Protein 6GOC (pdb70)

Foldseek 3Di:
DQDPVVQRKDQLVVLVVVLCVLVVAAEAEPDDSPPPIFGPLVVQADSVDSQSSQCSSAVVVQKHWDDDPDRYIYIGHNAPQFFDVVVLQVLVVVCVQDPFPVSLLVQLVLLLVLLLVVLCLVVQQVQFDDDDKQKADWADFPQWIKIKIWGGTHFQATKIKIKIAGPDDAAAAEEEFEEDPPPLGCLDLLNLLLNLNRNRYTYMYIDQCCPDLNCQFANNVLNQALLSQSVVLCSVVVVVVVVVDDRHDLLHYEYEYAALSLLSQLVNVSHDVSHQEYEREQHDGSRGQHRGSSRVVDSQPGPNGGHSLSSSLSSPPGAYEYEHEQADRRVCCVVGSLVSSLVSNVSVVRSVSYYYHYHHVDHRDCDDVVSVSVSVRCCVRVVDDPVGDSVRRDSDRSQVDSQHPVNVNSDPRHRRHNLVSCVSPDVVSVVVVVVD

Solvent-accessible surface area: 19398 Å² total

Structure (mmCIF, N/CA/C/O backbone):
data_6GOC
#
_entry.id   6GOC
#
_cell.length_a   68.508
_cell.length_b   229.469
_cell.length_c   80.709
_cell.angle_alpha   90.000
_cell.angle_beta   90.000
_cell.angle_gamma   90.000
#
_symmetry.space_group_name_H-M   'C 2 2 21'
#
loop_
_entity.id
_entity.type
_entity.pdbx_description
1 polymer 'DUF3826 domain-containing protein'
2 non-polymer 'ZINC ION'
3 water water
#
loop_
_atom_site.group_PDB
_atom_site.id
_atom_site.type_symbol
_atom_site.label_atom_id
_atom_site.label_alt_id
_atom_site.label_comp_id
_atom_site.label_asym_id
_atom_site.label_entity_id
_atom_site.label_seq_id
_atom_site.pdbx_PDB_ins_code
_atom_site.Cartn_x
_atom_site.Cartn_y
_atom_site.Cartn_z
_atom_site.occupancy
_atom_site.B_iso_or_equiv
_atom_site.auth_seq_id
_atom_site.auth_comp_id
_atom_site.auth_asym_id
_atom_site.auth_atom_id
_atom_site.pdbx_PDB_model_num
ATOM 1 N N . THR A 1 25 ? -5.975 -15.515 55.593 1.000 56.014 20 THR A N 1
ATOM 2 C CA . THR A 1 25 ? -5.841 -16.692 54.644 1.000 58.812 20 THR A CA 1
ATOM 3 C C . THR A 1 25 ? -4.900 -16.339 53.491 1.000 54.998 20 THR A C 1
ATOM 4 O O . THR A 1 25 ? -5.280 -15.636 52.546 1.000 52.068 20 THR A O 1
ATOM 8 N N . GLN A 1 26 ? -3.690 -16.857 53.560 1.000 58.758 21 GLN A N 1
ATOM 9 C CA . GLN A 1 26 ? -2.672 -16.705 52.504 1.000 47.198 21 GLN A CA 1
ATOM 10 C C . GLN A 1 26 ? -2.794 -17.879 51.558 1.000 39.660 21 GLN A C 1
ATOM 11 O O . GLN A 1 26 ? -2.092 -18.877 51.835 1.000 42.348 21 GLN A O 1
ATOM 17 N N . THR A 1 27 ? -3.553 -17.786 50.452 1.000 35.486 22 THR A N 1
ATOM 18 C CA . THR A 1 27 ? -3.502 -18.903 49.475 1.000 34.829 22 THR A CA 1
ATOM 19 C C . THR A 1 27 ? -3.228 -18.390 48.073 1.000 37.054 22 THR A C 1
ATOM 20 O O . THR A 1 27 ? -3.653 -17.267 47.741 1.000 30.647 22 THR A O 1
ATOM 24 N N . TYR A 1 28 ? -2.594 -19.258 47.280 1.000 35.871 23 TYR A N 1
ATOM 25 C CA . TYR A 1 28 ? -2.500 -19.155 45.812 1.000 32.972 23 TYR A CA 1
ATOM 26 C C . TYR A 1 28 ? -3.839 -18.689 45.218 1.000 35.854 23 TYR A C 1
ATOM 27 O O . TYR A 1 28 ? -3.812 -17.831 44.292 1.000 33.199 23 TYR A O 1
ATOM 36 N N . GLU A 1 29 ? -4.960 -19.229 45.698 1.000 36.775 24 GLU A N 1
ATOM 37 C CA . GLU A 1 29 ? -6.303 -19.034 45.080 1.000 38.902 24 GLU A CA 1
ATOM 38 C C . GLU A 1 29 ? -6.8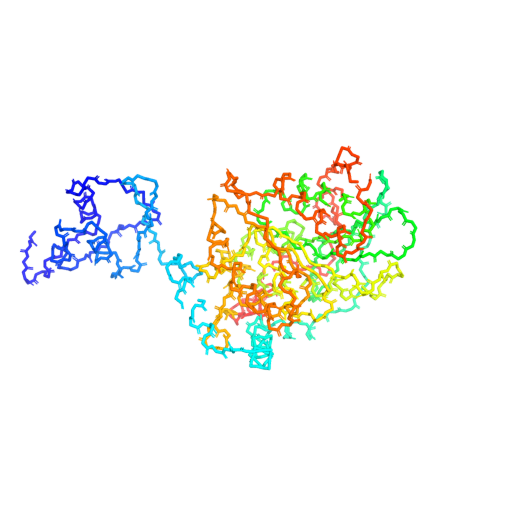59 -17.645 45.469 1.000 40.421 24 GLU A C 1
ATOM 39 O O . GLU A 1 29 ? -7.740 -17.151 44.760 1.000 38.381 24 GLU A O 1
ATOM 45 N N . THR A 1 30 ? -6.376 -17.028 46.549 1.000 37.912 25 THR A N 1
ATOM 46 C CA . THR A 1 30 ? -6.739 -15.634 46.929 1.000 39.351 25 THR A CA 1
ATOM 47 C C . THR A 1 30 ? -5.564 -14.695 46.658 1.000 33.451 25 THR A C 1
ATOM 48 O O . THR A 1 30 ? -5.581 -13.599 47.194 1.000 34.874 25 THR A O 1
ATOM 52 N N . GLU A 1 31 ? -4.603 -15.123 45.833 1.000 32.745 26 GLU A N 1
ATOM 53 C CA . GLU A 1 31 ? -3.485 -14.307 45.291 1.000 35.338 26 GLU A CA 1
ATOM 54 C C . GLU A 1 31 ? -2.538 -13.842 46.392 1.000 29.493 26 GLU A C 1
ATOM 55 O O . GLU A 1 31 ? -1.842 -12.841 46.172 1.000 30.153 26 GLU A O 1
ATOM 61 N N . PHE A 1 32 ? -2.459 -14.563 47.498 1.000 26.577 27 PHE A N 1
ATOM 62 C CA . PHE A 1 32 ? -1.530 -14.264 48.632 1.000 28.390 27 PHE A CA 1
ATOM 63 C C . PHE A 1 32 ? -1.629 -12.774 49.033 1.000 26.849 27 PHE A C 1
ATOM 64 O O . PHE A 1 32 ? -0.608 -12.115 49.268 1.000 28.876 27 PHE A O 1
ATOM 72 N N . ALA A 1 33 ? -2.851 -12.274 49.055 1.000 24.981 28 ALA A N 1
ATOM 73 C CA . ALA A 1 33 ? -3.220 -10.842 49.081 1.000 30.578 28 ALA A CA 1
ATOM 74 C C . ALA A 1 33 ? -3.202 -10.411 50.536 1.000 28.000 28 ALA A C 1
ATOM 75 O O . ALA A 1 33 ? -3.717 -11.168 51.354 1.000 28.707 28 ALA A O 1
ATOM 77 N N . ARG A 1 34 ? -2.559 -9.287 50.815 1.000 26.315 29 ARG A N 1
ATOM 78 C CA . ARG A 1 34 ? -2.540 -8.647 52.157 1.000 26.861 29 ARG A CA 1
ATOM 79 C C . ARG A 1 34 ? -2.905 -7.169 51.995 1.000 28.925 29 ARG A C 1
ATOM 80 O O . ARG A 1 34 ? -2.464 -6.493 51.039 1.000 24.149 29 ARG A O 1
ATOM 88 N N . PRO A 1 35 ? -3.658 -6.577 52.948 1.000 27.933 30 PRO A N 1
ATOM 89 C CA . PRO A 1 35 ? -3.825 -5.132 52.946 1.000 28.411 30 PRO A CA 1
ATOM 90 C C . PRO A 1 35 ? -2.462 -4.448 52.988 1.000 26.294 30 PRO A C 1
ATOM 91 O O . PRO A 1 35 ? -1.585 -4.839 53.754 1.000 25.856 30 PRO A O 1
ATOM 95 N N . LEU A 1 36 ? -2.312 -3.375 52.220 1.000 24.052 31 LEU A N 1
ATOM 96 C CA . LEU A 1 36 ? -0.998 -2.705 52.139 1.000 23.140 31 LEU A CA 1
ATOM 97 C C . LEU A 1 36 ? -0.591 -2.178 53.515 1.000 21.815 31 LEU A C 1
ATOM 98 O O . LEU A 1 36 ? 0.622 -2.089 53.799 1.000 20.688 31 LEU A O 1
ATOM 103 N N . ASN A 1 37 ? -1.537 -1.715 54.311 1.000 21.366 32 ASN A N 1
ATOM 104 C CA . ASN A 1 37 ? -1.215 -1.094 55.649 1.000 24.645 32 ASN A CA 1
ATOM 105 C C . ASN A 1 37 ? -0.591 -2.151 56.593 1.000 25.332 32 ASN A C 1
ATOM 106 O O . ASN A 1 37 ? 0.461 -1.856 57.254 1.000 24.367 32 ASN A O 1
ATOM 111 N N . GLU A 1 38 ? -1.018 -3.406 56.503 1.000 27.893 33 GLU A N 1
ATOM 112 C CA . GLU A 1 38 ? -0.386 -4.529 57.252 1.000 28.591 33 GLU A CA 1
ATOM 113 C C . GLU A 1 38 ? 1.027 -4.797 56.747 1.000 26.598 33 GLU A C 1
ATOM 114 O O . GLU A 1 38 ? 1.961 -4.958 57.583 1.000 24.455 33 GLU A O 1
ATOM 120 N N . VAL A 1 39 ? 1.200 -4.771 55.438 1.000 24.147 34 VAL A N 1
ATOM 121 C CA . VAL A 1 39 ? 2.517 -5.049 54.776 1.000 23.798 34 VAL A CA 1
ATOM 122 C C . VAL A 1 39 ? 3.531 -4.015 55.272 1.000 21.893 34 VAL A C 1
ATOM 123 O O . VAL A 1 39 ? 4.707 -4.354 55.558 1.000 23.239 34 VAL A O 1
ATOM 127 N N . LEU A 1 40 ? 3.188 -2.735 55.165 1.000 24.239 35 LEU A N 1
ATOM 128 C CA . LEU A 1 40 ? 4.127 -1.648 55.557 1.000 26.338 35 LEU A CA 1
ATOM 129 C C . LEU A 1 40 ? 4.426 -1.681 57.060 1.000 24.576 35 LEU A C 1
ATOM 130 O O . LEU A 1 40 ? 5.562 -1.459 57.434 1.000 22.805 35 LEU A O 1
ATOM 135 N N . THR A 1 41 ? 3.431 -1.885 57.913 1.000 26.559 36 THR A N 1
ATOM 136 C CA . THR A 1 41 ? 3.686 -2.009 59.368 1.000 30.018 36 THR A CA 1
ATOM 137 C C . THR A 1 41 ? 4.689 -3.141 59.583 1.000 30.085 36 THR A C 1
ATOM 138 O O . THR A 1 41 ? 5.673 -3.010 60.358 1.000 28.424 36 THR A O 1
ATOM 142 N N . ASP A 1 42 ? 4.453 -4.235 58.858 1.000 28.692 37 ASP A N 1
ATOM 143 C CA . ASP A 1 42 ? 5.293 -5.443 58.944 1.000 29.165 37 ASP A CA 1
ATOM 144 C C . ASP A 1 42 ? 6.711 -5.093 58.461 1.000 29.157 37 ASP A C 1
ATOM 145 O O . ASP A 1 42 ? 7.702 -5.465 59.150 1.000 26.393 37 ASP A O 1
ATOM 150 N N . ILE A 1 43 ? 6.854 -4.410 57.324 1.000 25.749 38 ILE A N 1
ATOM 151 C CA . ILE A 1 43 ? 8.210 -3.964 56.885 1.000 27.564 38 ILE A CA 1
ATOM 152 C C . ILE A 1 43 ? 8.852 -3.102 57.984 1.000 26.164 38 ILE A C 1
ATOM 153 O O . ILE A 1 43 ? 10.040 -3.320 58.272 1.000 28.109 38 ILE A O 1
ATOM 158 N N . GLN A 1 44 ? 8.126 -2.132 58.550 1.000 25.016 39 GLN A N 1
ATOM 159 C CA . GLN A 1 44 ? 8.703 -1.204 59.557 1.000 29.574 39 GLN A CA 1
ATOM 160 C C . GLN A 1 44 ? 9.324 -2.034 60.692 1.000 32.024 39 GLN A C 1
ATOM 161 O O . GLN A 1 44 ? 10.506 -1.773 61.047 1.000 30.454 39 GLN A O 1
ATOM 167 N N . ASN A 1 45 ? 8.578 -3.008 61.212 1.000 32.513 40 ASN A N 1
ATOM 168 C CA . ASN A 1 45 ? 8.968 -3.812 62.412 1.000 30.222 40 ASN A CA 1
ATOM 169 C C . ASN A 1 45 ? 10.120 -4.708 62.018 1.000 30.667 40 ASN A C 1
ATOM 170 O O . ASN A 1 45 ? 11.111 -4.735 62.720 1.000 38.314 40 ASN A O 1
ATOM 175 N N . ARG A 1 46 ? 10.063 -5.302 60.838 1.000 30.976 41 ARG A N 1
ATOM 176 C CA . ARG A 1 46 ? 11.048 -6.324 60.437 1.000 29.669 41 ARG A CA 1
ATOM 177 C C . ARG A 1 46 ? 12.402 -5.671 60.179 1.000 27.875 41 ARG A C 1
ATOM 178 O O . ARG A 1 46 ? 13.422 -6.269 60.621 1.000 27.188 41 ARG A O 1
ATOM 186 N N . PHE A 1 47 ? 12.453 -4.557 59.463 1.000 26.891 42 PHE A N 1
ATOM 187 C CA . PHE A 1 47 ? 13.763 -3.945 59.095 1.000 34.239 42 PHE A CA 1
ATOM 188 C C . PHE A 1 47 ? 14.185 -2.878 60.113 1.000 33.373 42 PHE A C 1
ATOM 189 O O . PHE A 1 47 ? 15.234 -2.301 59.889 1.000 33.418 42 PHE A O 1
ATOM 197 N N . GLY A 1 48 ? 13.368 -2.589 61.128 1.000 35.329 43 GLY A N 1
ATOM 198 C CA . GLY A 1 48 ? 13.683 -1.589 62.170 1.000 38.423 43 GLY A CA 1
ATOM 199 C C . GLY A 1 48 ? 13.807 -0.172 61.615 1.000 37.786 43 GLY A C 1
ATOM 200 O O . GLY A 1 48 ? 14.759 0.514 61.938 1.000 34.125 43 GLY A O 1
ATOM 201 N N . ILE A 1 49 ? 12.837 0.300 60.847 1.000 33.788 44 ILE A N 1
ATOM 202 C CA . ILE A 1 49 ? 12.835 1.705 60.378 1.000 31.690 44 ILE A CA 1
ATOM 203 C C . ILE A 1 49 ? 11.626 2.403 60.973 1.000 33.442 44 ILE A C 1
ATOM 204 O O . ILE A 1 49 ? 10.767 1.719 61.574 1.000 32.298 44 ILE A O 1
ATOM 209 N N . ARG A 1 50 ? 11.510 3.697 60.709 1.000 34.005 45 ARG A N 1
ATOM 210 C CA . ARG A 1 50 ? 10.287 4.466 61.023 1.000 38.118 45 ARG A CA 1
ATOM 211 C C . ARG A 1 50 ? 9.693 4.956 59.712 1.000 35.356 45 ARG A C 1
ATOM 212 O O . ARG A 1 50 ? 10.406 5.206 58.749 1.000 30.195 45 ARG A O 1
ATOM 220 N N . LEU A 1 51 ? 8.395 5.027 59.678 1.000 30.928 46 LEU A N 1
ATOM 221 C CA . LEU A 1 51 ? 7.677 5.480 58.496 1.000 35.531 46 LEU A CA 1
ATOM 222 C C . LEU A 1 51 ? 6.903 6.740 58.873 1.000 40.983 46 LEU A C 1
ATOM 223 O O . LEU A 1 51 ? 6.091 6.676 59.813 1.000 40.044 46 LEU A O 1
ATOM 228 N N . LYS A 1 52 ? 7.110 7.815 58.130 1.000 41.200 47 LYS A N 1
ATOM 229 C CA . LYS A 1 52 ? 6.139 8.921 58.085 1.000 42.848 47 LYS A CA 1
ATOM 230 C C . LYS A 1 52 ? 5.261 8.662 56.869 1.000 39.287 47 LYS A C 1
ATOM 231 O O . LYS A 1 52 ? 5.812 8.513 55.774 1.000 39.151 47 LYS A O 1
ATOM 237 N N . TYR A 1 53 ? 3.953 8.690 57.055 1.000 33.154 48 TYR A N 1
ATOM 238 C CA . TYR A 1 53 ? 2.940 8.498 55.996 1.000 39.685 48 TYR A CA 1
ATOM 239 C C . TYR A 1 53 ? 2.450 9.867 55.467 1.000 47.794 48 TYR A C 1
ATOM 240 O O . TYR A 1 53 ? 2.016 10.671 56.260 1.000 42.492 48 TYR A O 1
ATOM 249 N N . ASP A 1 54 ? 2.566 10.146 54.159 1.000 48.169 49 ASP A N 1
ATOM 250 C CA . ASP A 1 54 ? 1.932 11.302 53.466 1.000 49.340 49 ASP A CA 1
ATOM 251 C C . ASP A 1 54 ? 1.068 10.691 52.352 1.000 55.354 49 ASP A C 1
ATOM 252 O O . ASP A 1 54 ? 1.090 11.215 51.243 1.000 63.589 49 ASP A O 1
ATOM 254 N N . ILE A 1 55 ? 0.422 9.552 52.654 1.000 47.457 50 ILE A N 1
ATOM 255 C CA . ILE A 1 55 ? -0.512 8.763 51.803 1.000 42.696 50 ILE A CA 1
ATOM 256 C C . ILE A 1 55 ? -1.477 8.088 52.763 1.000 46.080 50 ILE A C 1
ATOM 257 O O . ILE A 1 55 ? -1.077 7.842 53.905 1.000 42.090 50 ILE A O 1
ATOM 262 N N . ASP A 1 56 ? -2.661 7.742 52.279 1.000 48.134 51 ASP A N 1
ATOM 263 C CA . ASP A 1 56 ? -3.677 7.002 53.060 1.000 56.412 51 ASP A CA 1
ATOM 264 C C . ASP A 1 56 ? -3.928 5.752 52.228 1.000 48.296 51 ASP A C 1
ATOM 265 O O . ASP A 1 56 ? -4.320 5.880 51.089 1.000 46.011 51 ASP A O 1
ATOM 270 N N . THR A 1 57 ? -3.596 4.626 52.850 1.000 40.928 52 THR A N 1
ATOM 271 C CA . THR A 1 57 ? -3.558 3.260 52.320 1.000 40.913 52 THR A CA 1
ATOM 272 C C . THR A 1 57 ? -4.857 2.535 52.609 1.000 39.270 52 THR A C 1
ATOM 273 O O . THR A 1 57 ? -4.878 1.363 52.311 1.000 47.393 52 THR A O 1
ATOM 277 N N . VAL A 1 58 ? -5.881 3.196 53.158 1.000 39.881 53 VAL A N 1
ATOM 278 C CA . VAL A 1 58 ? -7.175 2.540 53.520 1.000 47.465 53 VAL A CA 1
ATOM 279 C C . VAL A 1 58 ? -7.733 1.807 52.296 1.000 42.944 53 VAL A C 1
ATOM 280 O O . VAL A 1 58 ? -7.794 2.399 51.225 1.000 45.221 53 VAL A O 1
ATOM 284 N N . GLY A 1 59 ? -8.109 0.543 52.469 1.000 42.575 54 GLY A N 1
ATOM 285 C CA . GLY A 1 59 ? -8.764 -0.242 51.412 1.000 43.632 54 GLY A CA 1
ATOM 286 C C . GLY A 1 59 ? -7.788 -0.777 50.383 1.000 38.638 54 GLY A C 1
ATOM 287 O O . GLY A 1 59 ? -8.255 -1.510 49.552 1.000 49.171 54 GLY A O 1
ATOM 288 N N . LYS A 1 60 ? -6.491 -0.442 50.415 1.000 32.975 55 LYS A N 1
ATOM 289 C CA . LYS A 1 60 ? -5.537 -0.905 49.375 1.000 32.892 55 LYS A CA 1
ATOM 290 C C . LYS A 1 60 ? -5.119 -2.358 49.683 1.000 32.738 55 LYS A C 1
ATOM 291 O O . LYS A 1 60 ? -4.746 -2.660 50.828 1.000 31.473 55 LYS A O 1
ATOM 297 N N . ILE A 1 61 ? -5.267 -3.242 48.703 1.000 32.909 56 ILE A N 1
ATOM 298 C CA . ILE A 1 61 ? -4.945 -4.690 48.829 1.000 33.215 56 ILE A CA 1
ATOM 299 C C . ILE A 1 61 ? -3.834 -5.030 47.833 1.000 29.446 56 ILE A C 1
ATOM 300 O O . ILE A 1 61 ? -4.011 -4.755 46.647 1.000 29.740 56 ILE A O 1
ATOM 305 N N . LEU A 1 62 ? -2.723 -5.566 48.322 1.000 24.201 57 LEU A N 1
ATOM 306 C CA . LEU A 1 62 ? -1.550 -5.938 47.490 1.000 22.746 57 LEU A CA 1
ATOM 307 C C . LEU A 1 62 ? -1.486 -7.459 47.284 1.000 23.265 57 LEU A C 1
ATOM 308 O O . LEU A 1 62 ? -1.278 -8.259 48.212 1.000 22.837 57 LEU A O 1
ATOM 313 N N . PRO A 1 63 ? -1.759 -7.930 46.066 1.000 25.389 58 PRO A N 1
ATOM 314 C CA . PRO A 1 63 ? -1.518 -9.335 45.726 1.000 25.816 58 PRO A CA 1
ATOM 315 C C . PRO A 1 63 ? -0.035 -9.716 45.898 1.000 27.483 58 PRO A C 1
ATOM 316 O O . PRO A 1 63 ? 0.803 -8.886 45.697 1.000 24.959 58 PRO A O 1
ATOM 320 N N . TYR A 1 64 ? 0.234 -10.944 46.369 1.000 27.524 59 TYR A N 1
ATOM 321 C CA . TYR A 1 64 ? 1.575 -11.580 46.449 1.000 26.714 59 TYR A CA 1
ATOM 322 C C . TYR A 1 64 ? 2.481 -10.706 47.320 1.000 22.614 59 TYR A C 1
ATOM 323 O O . TYR A 1 64 ? 3.682 -10.647 47.071 1.000 22.433 59 TYR A O 1
ATOM 332 N N . ALA A 1 65 ? 1.902 -10.029 48.303 1.000 20.573 60 ALA A N 1
ATOM 333 C CA . ALA A 1 65 ? 2.631 -9.030 49.125 1.000 24.686 60 ALA A CA 1
ATOM 334 C C . ALA A 1 65 ? 3.944 -9.587 49.669 1.000 22.055 60 ALA A C 1
ATOM 335 O O . ALA A 1 65 ? 5.006 -8.909 49.525 1.000 26.479 60 ALA A O 1
ATOM 337 N N . ASP A 1 66 ? 3.905 -10.758 50.301 1.000 24.127 61 ASP A N 1
ATOM 338 C CA . ASP A 1 66 ? 5.098 -11.328 51.007 1.000 23.474 61 ASP A CA 1
ATOM 339 C C . ASP A 1 66 ? 6.141 -11.734 49.989 1.000 20.992 61 ASP A C 1
ATOM 340 O O . ASP A 1 66 ? 7.305 -11.746 50.364 1.000 23.244 61 ASP A O 1
ATOM 345 N N . PHE A 1 67 ? 5.781 -12.001 48.733 1.000 21.970 62 PHE A N 1
ATOM 346 C CA . PHE A 1 67 ? 6.793 -12.386 47.708 1.000 23.061 62 PHE A CA 1
ATOM 347 C C . PHE A 1 67 ? 7.553 -11.182 47.132 1.000 25.781 62 PHE A C 1
ATOM 348 O O . PHE A 1 67 ? 8.539 -11.389 46.391 1.000 26.083 62 PHE A O 1
ATOM 356 N N . ARG A 1 68 ? 7.134 -9.960 47.482 1.000 25.681 63 ARG A N 1
ATOM 357 C CA . ARG A 1 68 ? 7.746 -8.699 46.985 1.000 25.540 63 ARG A CA 1
ATOM 358 C C . ARG A 1 68 ? 8.815 -8.256 47.973 1.000 26.901 63 ARG A C 1
ATOM 359 O O . ARG A 1 68 ? 9.636 -7.419 47.601 1.000 29.221 63 ARG A O 1
ATOM 367 N N . ILE A 1 69 ? 8.857 -8.900 49.146 1.000 24.866 64 ILE A N 1
ATOM 368 C CA . ILE A 1 69 ? 9.807 -8.523 50.220 1.000 24.382 64 ILE A CA 1
ATOM 369 C C . ILE A 1 69 ? 11.172 -9.046 49.813 1.000 21.926 64 ILE A C 1
ATOM 370 O O . ILE A 1 69 ? 11.234 -10.190 49.317 1.000 26.551 64 ILE A O 1
ATOM 375 N N . ARG A 1 70 ? 12.220 -8.349 50.192 1.000 23.469 65 ARG A N 1
ATOM 376 C CA . ARG A 1 70 ? 13.620 -8.788 49.971 1.000 23.702 65 ARG A CA 1
ATOM 377 C C . ARG A 1 70 ? 14.345 -8.681 51.301 1.000 26.068 65 ARG A C 1
ATOM 378 O O . ARG A 1 70 ? 14.551 -7.570 51.772 1.000 29.104 65 ARG A O 1
ATOM 386 N N . PRO A 1 71 ? 14.689 -9.808 51.963 1.000 26.037 66 PRO A N 1
ATOM 387 C CA . PRO A 1 71 ? 15.221 -9.784 53.324 1.000 29.580 66 PRO A CA 1
ATOM 388 C C . PRO A 1 71 ? 16.470 -8.919 53.481 1.000 30.590 66 PRO A C 1
ATOM 389 O O . PRO A 1 71 ? 16.747 -8.455 54.557 1.000 31.631 66 PRO A O 1
ATOM 393 N N . TYR A 1 72 ? 17.205 -8.753 52.395 1.000 31.944 67 TYR A N 1
ATOM 394 C CA . TYR A 1 72 ? 18.509 -8.050 52.374 1.000 34.125 67 TYR A CA 1
ATOM 395 C C . TYR A 1 72 ? 18.295 -6.560 52.071 1.000 33.646 67 TYR A C 1
ATOM 396 O O . TYR A 1 72 ? 19.262 -5.838 52.094 1.000 35.177 67 TYR A O 1
ATOM 405 N N . SER A 1 73 ? 17.086 -6.101 51.751 1.000 31.564 68 SER A N 1
ATOM 406 C CA . SER A 1 73 ? 16.897 -4.679 51.394 1.000 29.292 68 SER A CA 1
ATOM 407 C C . SER A 1 73 ? 15.516 -4.140 51.762 1.000 28.959 68 SER A C 1
ATOM 408 O O . SER A 1 73 ? 14.521 -4.368 51.066 1.000 27.326 68 SER A O 1
ATOM 411 N N . VAL A 1 74 ? 15.499 -3.303 52.781 1.000 29.776 69 VAL A N 1
ATOM 412 C CA . VAL A 1 74 ? 14.292 -2.524 53.140 1.000 26.805 69 VAL A CA 1
ATOM 413 C C . VAL A 1 74 ? 13.853 -1.670 51.958 1.000 23.324 69 VAL A C 1
ATOM 414 O O . VAL A 1 74 ? 12.637 -1.539 51.738 1.000 22.466 69 VAL A O 1
ATOM 418 N N . GLU A 1 75 ? 14.779 -1.138 51.176 1.000 25.409 70 GLU A N 1
ATOM 419 C CA . GLU A 1 75 ? 14.419 -0.175 50.098 1.000 29.649 70 GLU A CA 1
ATOM 420 C C . GLU A 1 75 ? 13.776 -0.928 48.921 1.000 26.533 70 GLU A C 1
ATOM 421 O O . GLU A 1 75 ? 12.720 -0.477 48.418 1.000 29.485 70 GLU A O 1
ATOM 427 N N . GLU A 1 76 ? 14.354 -2.031 48.477 1.000 27.817 71 GLU A N 1
ATOM 428 C CA . GLU A 1 76 ? 13.689 -2.866 47.436 1.000 30.157 71 GLU A CA 1
ATOM 429 C C . GLU A 1 76 ? 12.297 -3.283 47.932 1.000 28.709 71 GLU A C 1
ATOM 430 O O . GLU A 1 76 ? 11.296 -3.198 47.178 1.000 28.092 71 GLU A O 1
ATOM 436 N N . SER A 1 77 ? 12.196 -3.676 49.194 1.000 30.477 72 SER A N 1
ATOM 437 C CA . SER A 1 77 ? 10.922 -4.149 49.774 1.000 27.063 72 SER A CA 1
ATOM 438 C C . SER A 1 77 ? 9.926 -3.033 49.664 1.000 25.576 72 SER A C 1
ATOM 439 O O . SER A 1 77 ? 8.764 -3.280 49.226 1.000 28.434 72 SER A O 1
ATOM 442 N N . LEU A 1 78 ? 10.292 -1.851 50.153 1.000 27.472 73 LEU A N 1
ATOM 443 C CA . LEU A 1 78 ? 9.337 -0.705 50.121 1.000 27.171 73 LEU A CA 1
ATOM 444 C C . LEU A 1 78 ? 8.977 -0.412 48.663 1.000 25.305 73 LEU A C 1
ATOM 445 O O . LEU A 1 78 ? 7.752 -0.261 48.364 1.000 24.444 73 LEU A O 1
ATOM 450 N N . THR A 1 79 ? 9.970 -0.358 47.771 1.000 23.985 74 THR A N 1
ATOM 451 C CA . THR A 1 79 ? 9.668 0.011 46.344 1.000 29.035 74 THR A CA 1
ATOM 452 C C . THR A 1 79 ? 8.782 -1.082 45.738 1.000 25.288 74 THR A C 1
ATOM 453 O O . THR A 1 79 ? 7.832 -0.777 44.985 1.000 25.393 74 THR A O 1
ATOM 457 N N . ASN A 1 80 ? 9.018 -2.331 46.119 1.000 24.885 75 ASN A N 1
ATOM 458 C CA . ASN A 1 80 ? 8.255 -3.426 45.488 1.000 23.976 75 ASN A CA 1
ATOM 459 C C . ASN A 1 80 ? 6.829 -3.394 46.018 1.000 24.621 75 ASN A C 1
ATOM 460 O O . ASN A 1 80 ? 5.925 -3.810 45.264 1.000 23.293 75 ASN A O 1
ATOM 465 N N . VAL A 1 81 ? 6.585 -2.913 47.230 1.000 22.335 76 VAL A N 1
ATOM 466 C CA . VAL A 1 81 ? 5.176 -2.943 47.720 1.000 23.727 76 VAL A CA 1
ATOM 467 C C . VAL A 1 81 ? 4.449 -1.646 47.371 1.000 24.569 76 VAL A C 1
ATOM 468 O O . VAL A 1 81 ? 3.196 -1.637 47.315 1.000 27.710 76 VAL A O 1
ATOM 472 N N . LEU A 1 82 ? 5.187 -0.589 47.110 1.000 26.720 77 LEU A N 1
ATOM 473 C CA . LEU A 1 82 ? 4.569 0.746 46.927 1.000 27.795 77 LEU A CA 1
ATOM 474 C C . LEU A 1 82 ? 4.348 1.052 45.444 1.000 27.711 77 LEU A C 1
ATOM 475 O O . LEU A 1 82 ? 3.280 1.594 45.120 1.000 25.570 77 LEU A O 1
ATOM 480 N N . SER A 1 83 ? 5.265 0.678 44.550 1.000 31.188 78 SER A N 1
ATOM 481 C CA . SER A 1 83 ? 5.166 1.119 43.122 1.000 30.263 78 SER A CA 1
ATOM 482 C C . SER A 1 83 ? 3.896 0.546 42.463 1.000 29.138 78 SER A C 1
ATOM 483 O O . SER A 1 83 ? 3.237 1.177 41.626 1.000 24.922 78 SER A O 1
ATOM 486 N N . PRO A 1 84 ? 3.357 -0.625 42.863 1.000 27.883 79 PRO A N 1
ATOM 487 C CA . PRO A 1 84 ? 2.051 -1.026 42.329 1.000 27.641 79 PRO A CA 1
ATOM 488 C C . PRO A 1 84 ? 0.851 -0.119 42.628 1.000 25.808 79 PRO A C 1
ATOM 489 O O . PRO A 1 84 ? -0.204 -0.306 41.998 1.000 29.758 79 PRO A O 1
ATOM 493 N N . PHE A 1 85 ? 0.953 0.808 43.579 1.000 29.602 80 PHE A N 1
ATOM 494 C CA . PHE A 1 85 ? -0.160 1.739 43.938 1.000 30.236 80 PHE A CA 1
ATOM 495 C C . PHE A 1 85 ? 0.224 3.163 43.542 1.000 30.930 80 PHE A C 1
ATOM 496 O O . PHE A 1 85 ? -0.524 4.103 43.928 1.000 27.868 80 PHE A O 1
ATOM 504 N N . ASP A 1 86 ? 1.385 3.283 42.895 1.000 27.495 81 ASP 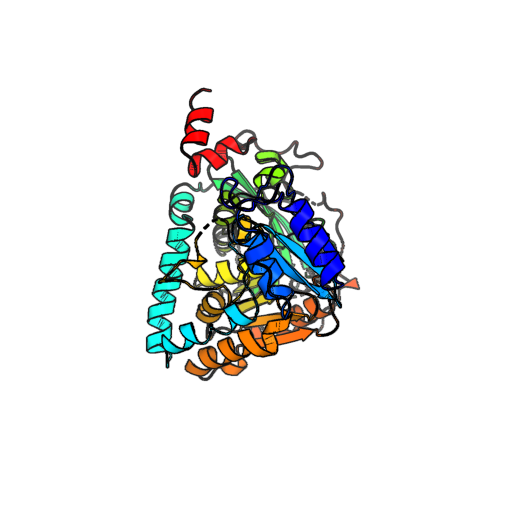A N 1
ATOM 505 C CA . ASP A 1 86 ? 1.960 4.561 42.412 1.000 30.943 81 ASP A CA 1
ATOM 506 C C . ASP A 1 86 ? 2.494 5.368 43.597 1.000 35.799 81 ASP A C 1
ATOM 507 O O . ASP A 1 86 ? 2.298 6.612 43.586 1.000 31.965 81 ASP A O 1
ATOM 512 N N . TYR A 1 87 ? 3.109 4.682 44.589 1.000 29.062 82 TYR A N 1
ATOM 513 C CA . TYR A 1 87 ? 3.662 5.294 45.811 1.000 25.292 82 TYR A CA 1
ATOM 514 C C . TYR A 1 87 ? 5.149 5.105 45.755 1.000 25.828 82 TYR A C 1
ATOM 515 O O . TYR A 1 87 ? 5.640 4.281 44.955 1.000 28.626 82 TYR A O 1
ATOM 524 N N . LYS A 1 88 ? 5.850 5.802 46.625 1.000 26.643 83 LYS A N 1
ATOM 525 C CA . LYS A 1 88 ? 7.321 5.710 46.696 1.000 29.003 83 LYS A CA 1
ATOM 526 C C . LYS A 1 88 ? 7.760 6.034 48.129 1.000 26.025 83 LYS A C 1
ATOM 527 O O . LYS A 1 88 ? 6.975 6.555 48.926 1.000 25.826 83 LYS A O 1
ATOM 533 N N . PHE A 1 89 ? 9.024 5.863 48.406 1.000 29.195 84 PHE A N 1
ATOM 534 C CA . PHE A 1 89 ? 9.586 6.346 49.682 1.000 33.644 84 PHE A CA 1
ATOM 535 C C . PHE A 1 89 ? 10.579 7.477 49.386 1.000 33.186 84 PHE A C 1
ATOM 536 O O . PHE A 1 89 ? 11.119 7.526 48.309 1.000 31.831 84 PHE A O 1
ATOM 544 N N . VAL A 1 90 ? 10.819 8.339 50.356 1.000 34.202 85 VAL A N 1
ATOM 545 C CA . VAL A 1 90 ? 11.967 9.285 50.358 1.000 34.116 85 VAL A CA 1
ATOM 546 C C . VAL A 1 90 ? 12.685 9.151 51.700 1.000 30.763 85 VAL A C 1
ATOM 547 O O . VAL A 1 90 ? 12.055 9.361 52.721 1.000 39.760 85 VAL A O 1
ATOM 551 N N . ARG A 1 91 ? 13.936 8.762 51.682 1.000 31.898 86 ARG A N 1
ATOM 552 C CA . ARG A 1 91 ? 14.746 8.560 52.901 1.000 39.851 86 ARG A CA 1
ATOM 553 C C . ARG A 1 91 ? 14.847 9.916 53.607 1.000 46.730 86 ARG A C 1
ATOM 554 O O . ARG A 1 91 ? 15.289 10.842 52.939 1.000 40.547 86 ARG A O 1
ATOM 562 N N . GLN A 1 92 ? 14.396 10.047 54.861 1.000 50.804 87 GLN A N 1
ATOM 563 C CA . GLN A 1 92 ? 14.690 11.241 55.701 1.000 46.566 87 GLN A CA 1
ATOM 564 C C . GLN A 1 92 ? 15.982 10.964 56.467 1.000 50.528 87 GLN A C 1
ATOM 565 O O . GLN A 1 92 ? 16.732 10.046 56.099 1.000 51.649 87 GLN A O 1
ATOM 571 N N . SER A 1 93 ? 16.233 11.735 57.511 1.000 59.128 88 SER A N 1
ATOM 572 C CA . SER A 1 93 ? 17.395 11.561 58.417 1.000 63.443 88 SER A CA 1
ATOM 573 C C . SER A 1 93 ? 17.337 10.186 59.110 1.000 62.166 88 SER A C 1
ATOM 574 O O . SER A 1 93 ? 16.234 9.754 59.528 1.000 51.699 88 SER A O 1
ATOM 577 N N . GLY A 1 94 ? 18.487 9.525 59.230 1.000 59.982 89 GLY A N 1
ATOM 578 C CA . GLY A 1 94 ? 18.636 8.292 60.024 1.000 60.910 89 GLY A CA 1
ATOM 579 C C . GLY A 1 94 ? 17.880 7.145 59.382 1.000 58.439 89 GLY A C 1
ATOM 580 O O . GLY A 1 94 ? 18.022 6.971 58.160 1.000 56.122 89 GLY A O 1
ATOM 581 N N . ASN A 1 95 ? 17.078 6.419 60.164 1.000 50.284 90 ASN A N 1
ATOM 582 C CA . ASN A 1 95 ? 16.324 5.222 59.694 1.000 45.229 90 ASN A CA 1
ATOM 583 C C . ASN A 1 95 ? 14.854 5.628 59.455 1.000 41.087 90 ASN A C 1
ATOM 584 O O . ASN A 1 95 ? 13.979 4.757 59.500 1.000 39.761 90 ASN A O 1
ATOM 589 N N . LEU A 1 96 ? 14.553 6.912 59.253 1.000 38.468 91 LEU A N 1
ATOM 590 C CA . LEU A 1 96 ? 13.169 7.354 58.941 1.000 37.908 91 LEU A CA 1
ATOM 591 C C . LEU A 1 96 ? 12.990 7.437 57.413 1.000 34.522 91 LEU A C 1
ATOM 592 O O . LEU A 1 96 ? 13.904 7.916 56.700 1.000 37.023 91 LEU A O 1
ATOM 597 N N . TYR A 1 97 ? 11.822 7.017 56.947 1.000 34.212 92 TYR A N 1
ATOM 598 C CA . TYR A 1 97 ? 11.392 7.048 55.527 1.000 34.104 92 TYR A CA 1
ATOM 599 C C . TYR A 1 97 ? 10.013 7.663 55.459 1.000 35.429 92 TYR A C 1
ATOM 600 O O . TYR A 1 97 ? 9.163 7.264 56.225 1.000 32.475 92 TYR A O 1
ATOM 609 N N . LYS A 1 98 ? 9.820 8.623 54.565 1.000 35.859 93 LYS A N 1
ATOM 610 C CA . LYS A 1 98 ? 8.479 9.165 54.256 1.000 37.092 93 LYS A CA 1
ATOM 611 C C . LYS A 1 98 ? 7.956 8.400 53.033 1.000 29.780 93 LYS A C 1
ATOM 612 O O . LYS A 1 98 ? 8.728 8.232 52.071 1.000 31.041 93 LYS A O 1
ATOM 618 N N . LEU A 1 99 ? 6.661 8.135 53.032 1.000 29.104 94 LEU A N 1
ATOM 619 C CA . LEU A 1 99 ? 5.882 7.415 52.009 1.000 34.160 94 LEU A CA 1
ATOM 620 C C . LEU A 1 99 ? 4.991 8.439 51.302 1.000 37.918 94 LEU A C 1
ATOM 621 O O . LEU A 1 99 ? 4.139 9.019 51.990 1.000 29.824 94 LEU A O 1
ATOM 626 N N . LYS A 1 100 ? 5.143 8.592 49.981 1.000 38.992 95 LYS A N 1
ATOM 627 C CA . LYS A 1 100 ? 4.558 9.716 49.195 1.000 40.008 95 LYS A CA 1
ATOM 628 C C . LYS A 1 100 ? 3.818 9.153 47.982 1.000 36.933 95 LYS A C 1
ATOM 629 O O . LYS A 1 100 ? 4.121 8.031 47.559 1.000 29.963 95 LYS A O 1
ATOM 635 N N . ALA A 1 101 ? 2.865 9.914 47.452 1.000 34.466 96 ALA A N 1
ATOM 636 C CA . ALA A 1 101 ? 2.325 9.703 46.096 1.000 35.836 96 ALA A CA 1
ATOM 637 C C . ALA A 1 101 ? 3.415 10.059 45.076 1.000 32.361 96 ALA A C 1
ATOM 638 O O . ALA A 1 101 ? 4.320 10.871 45.376 1.000 31.133 96 ALA A O 1
ATOM 640 N N . TYR A 1 102 ? 3.405 9.349 43.952 1.000 30.152 97 TYR A N 1
ATOM 641 C CA . TYR A 1 102 ? 4.185 9.711 42.756 1.000 29.292 97 TYR A CA 1
ATOM 642 C C . TYR A 1 102 ? 4.008 11.234 42.559 1.000 25.616 97 TYR A C 1
ATOM 643 O O . TYR A 1 102 ? 2.905 11.753 42.697 1.000 26.572 97 TYR A O 1
ATOM 652 N N . GLU A 1 103 ? 5.096 11.938 42.310 1.000 26.128 98 GLU A N 1
ATOM 653 C CA . GLU A 1 103 ? 5.060 13.386 41.985 1.000 29.145 98 GLU A CA 1
ATOM 654 C C . GLU A 1 103 ? 5.742 13.626 40.652 1.000 22.354 98 GLU A C 1
ATOM 655 O O . GLU A 1 103 ? 6.943 13.472 40.579 1.000 24.053 98 GLU A O 1
ATOM 661 N N . TYR A 1 104 ? 4.998 14.064 39.662 1.000 21.996 99 TYR A N 1
ATOM 662 C CA . TYR A 1 104 ? 5.546 14.219 38.282 1.000 23.984 99 TYR A CA 1
ATOM 663 C C . TYR A 1 104 ? 6.641 15.281 38.201 1.000 21.833 99 TYR A C 1
ATOM 664 O O . TYR A 1 104 ? 7.535 15.125 37.386 1.000 26.066 99 TYR A O 1
ATOM 673 N N . PRO A 1 105 ? 6.641 16.373 39.007 1.000 22.252 100 PRO A N 1
ATOM 674 C CA . PRO A 1 105 ? 7.727 17.339 38.976 1.000 24.769 100 PRO A CA 1
ATOM 675 C C . PRO A 1 105 ? 8.961 16.958 39.806 1.000 29.655 100 PRO A C 1
ATOM 676 O O . PRO A 1 105 ? 9.955 17.631 39.635 1.000 24.637 100 PRO A O 1
ATOM 680 N N . ARG A 1 106 ? 8.910 15.890 40.613 1.000 28.695 101 ARG A N 1
ATOM 681 C CA . ARG A 1 106 ? 10.014 15.553 41.562 1.000 33.578 101 ARG A CA 1
ATOM 682 C C . ARG A 1 106 ? 10.629 14.185 41.252 1.000 32.096 101 ARG A C 1
ATOM 683 O O . ARG A 1 106 ? 9.887 13.152 41.303 1.000 28.531 101 ARG A O 1
ATOM 691 N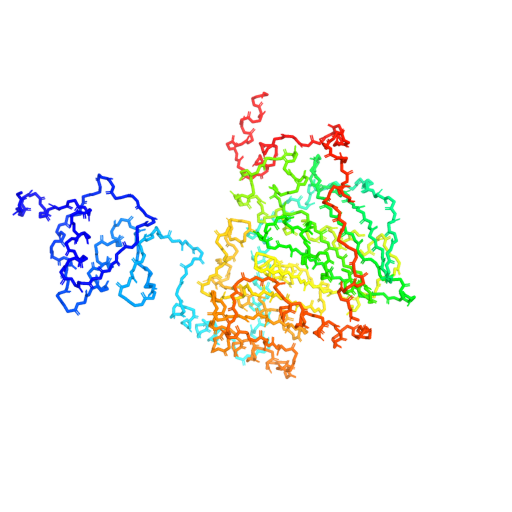 N . ARG A 1 107 ? 11.942 14.218 40.999 1.000 28.569 102 ARG A N 1
ATOM 692 C CA . ARG A 1 107 ? 12.866 13.081 40.782 1.000 29.357 102 ARG A CA 1
ATOM 693 C C . ARG A 1 107 ? 13.957 13.131 41.871 1.000 30.569 102 ARG A C 1
ATOM 694 O O . ARG A 1 107 ? 13.798 13.882 42.871 1.000 29.482 102 ARG A O 1
ATOM 702 N N . THR A 1 108 ? 15.039 12.381 41.703 1.000 30.945 103 THR A N 1
ATOM 703 C CA . THR A 1 108 ? 16.147 12.273 42.694 1.000 34.880 103 THR A CA 1
ATOM 704 C C . THR A 1 108 ? 17.432 12.880 42.129 1.000 32.229 103 THR A C 1
ATOM 705 O O . THR A 1 108 ? 17.527 13.034 40.902 1.000 29.786 103 THR A O 1
ATOM 709 N N . ASP A 1 109 ? 18.399 13.184 42.997 1.000 36.935 104 ASP A N 1
ATOM 710 C CA . ASP A 1 109 ? 19.742 13.646 42.564 1.000 39.180 104 ASP A CA 1
ATOM 711 C C . ASP A 1 109 ? 20.253 12.674 41.503 1.000 36.311 104 ASP A C 1
ATOM 712 O O . ASP A 1 109 ? 20.750 13.133 40.460 1.000 35.976 104 ASP A O 1
ATOM 717 N N . ALA A 1 110 ? 20.139 11.371 41.753 1.000 31.693 105 ALA A N 1
ATOM 718 C CA . ALA A 1 110 ? 20.659 10.351 40.819 1.000 34.588 105 ALA A CA 1
ATOM 719 C C . ALA A 1 110 ? 20.025 10.541 39.422 1.000 31.205 105 ALA A C 1
ATOM 720 O O . ALA A 1 110 ? 20.760 10.462 38.420 1.000 32.873 105 ALA A O 1
ATOM 722 N N . ASP A 1 111 ? 18.702 10.667 39.342 1.000 29.218 106 ASP A N 1
ATOM 723 C CA . ASP A 1 111 ? 17.954 10.973 38.084 1.000 31.586 106 ASP A CA 1
ATOM 724 C C . ASP A 1 111 ? 18.519 12.232 37.422 1.000 30.796 106 ASP A C 1
ATOM 725 O O . ASP A 1 111 ? 18.792 12.201 36.189 1.000 30.643 106 ASP A O 1
ATOM 730 N N . GLY A 1 112 ? 18.819 13.240 38.251 1.000 31.945 107 GLY A N 1
ATOM 731 C CA . GLY A 1 112 ? 19.406 14.527 37.830 1.000 31.176 107 GLY A CA 1
ATOM 732 C C . GLY A 1 112 ? 20.711 14.313 37.106 1.000 31.029 107 GLY A C 1
ATOM 733 O O . GLY A 1 112 ? 20.869 14.858 36.002 1.000 29.145 107 GLY A O 1
ATOM 734 N N . GLU A 1 113 ? 21.591 13.496 37.678 1.000 33.425 108 GLU A N 1
ATOM 735 C CA . GLU A 1 113 ? 22.977 13.327 37.168 1.000 32.591 108 GLU A CA 1
ATOM 736 C C . GLU A 1 113 ? 22.903 12.641 35.814 1.000 29.592 108 GLU A C 1
ATOM 737 O O . GLU A 1 113 ? 23.730 12.956 34.934 1.000 34.649 108 GLU A O 1
ATOM 743 N N . LYS A 1 114 ? 21.984 11.678 35.681 1.000 30.762 109 LYS A N 1
ATOM 744 C CA . LYS A 1 114 ? 21.794 10.933 34.401 1.000 33.278 109 LYS A CA 1
ATOM 745 C C . LYS A 1 114 ? 21.173 11.859 33.343 1.000 31.113 109 LYS A C 1
ATOM 746 O O . LYS A 1 114 ? 21.627 11.846 32.206 1.000 32.311 109 LYS A O 1
ATOM 760 N N . LEU A 1 116 ? 21.442 15.259 33.158 1.000 28.622 111 LEU A N 1
ATOM 761 C CA . LEU A 1 116 ? 22.403 16.240 32.730 1.000 34.366 111 LEU A CA 1
ATOM 762 C C . LEU A 1 116 ? 23.511 15.577 31.891 1.000 33.482 111 LEU A C 1
ATOM 763 O O . LEU A 1 116 ? 23.916 16.156 30.886 1.000 32.658 111 LEU A O 1
ATOM 768 N N . ALA A 1 117 ? 23.949 14.379 32.260 1.000 35.089 112 ALA A N 1
ATOM 769 C CA . ALA A 1 117 ? 24.903 13.599 31.451 1.000 34.141 112 ALA A CA 1
ATOM 770 C C . ALA A 1 117 ? 24.257 13.334 30.090 1.000 30.479 112 ALA A C 1
ATOM 771 O O . ALA A 1 117 ? 24.921 13.491 29.070 1.000 33.061 112 ALA A O 1
ATOM 773 N N . TYR A 1 118 ? 22.983 12.956 30.048 1.000 31.276 113 TYR A N 1
ATOM 774 C CA . TYR A 1 118 ? 22.296 12.720 28.756 1.000 29.419 113 TYR A CA 1
ATOM 775 C C . TYR A 1 118 ? 22.244 14.015 27.931 1.000 28.746 113 TYR A C 1
ATOM 776 O O . TYR A 1 118 ? 22.540 14.004 26.724 1.000 28.450 113 TYR A O 1
ATOM 785 N N . LEU A 1 119 ? 21.869 15.137 28.534 1.000 29.041 114 LEU A N 1
ATOM 786 C CA . LEU A 1 119 ? 21.781 16.401 27.761 1.000 28.729 114 LEU A CA 1
ATOM 787 C C . LEU A 1 119 ? 23.186 16.801 27.266 1.000 30.695 114 LEU A C 1
ATOM 788 O O . LEU A 1 119 ? 23.264 17.303 26.166 1.000 27.679 114 LEU A O 1
ATOM 793 N N . ASN A 1 120 ? 24.255 16.551 28.040 1.000 32.280 115 ASN A N 1
ATOM 794 C CA . ASN A 1 120 ? 25.664 16.848 27.612 1.000 32.327 115 ASN A CA 1
ATOM 795 C C . ASN A 1 120 ? 26.016 16.096 26.320 1.000 32.457 115 ASN A C 1
ATOM 796 O O . ASN A 1 120 ? 26.744 16.661 25.501 1.000 37.728 115 ASN A O 1
ATOM 801 N N . THR A 1 121 ? 25.378 14.954 26.033 1.000 36.052 116 THR A N 1
ATOM 802 C CA . THR A 1 121 ? 25.625 14.232 24.764 1.000 34.485 116 THR A CA 1
ATOM 803 C C . THR A 1 121 ? 24.966 14.964 23.603 1.000 32.708 116 THR A C 1
ATOM 804 O O . THR A 1 121 ? 25.267 14.583 22.487 1.000 30.391 116 THR A O 1
ATOM 808 N N . LEU A 1 122 ? 24.097 15.950 23.819 1.000 33.048 117 LEU A N 1
ATOM 809 C CA . LEU A 1 122 ? 23.350 16.546 22.668 1.000 32.306 117 LEU A CA 1
ATOM 810 C C . LEU A 1 122 ? 24.116 17.757 22.110 1.000 33.285 117 LEU A C 1
ATOM 811 O O . LEU A 1 122 ? 23.767 18.234 21.040 1.000 32.530 117 LEU A O 1
ATOM 816 N N . TYR A 1 123 ? 25.175 18.212 22.773 1.000 32.235 118 TYR A N 1
ATOM 817 C CA . TYR A 1 123 ? 25.926 19.380 22.281 1.000 38.327 118 TYR A CA 1
ATOM 818 C C . TYR A 1 123 ? 27.362 19.339 22.791 1.000 38.322 118 TYR A C 1
ATOM 819 O O . TYR A 1 123 ? 27.582 19.093 23.958 1.000 40.715 118 TYR A O 1
ATOM 828 N N . ALA A 1 124 ? 28.309 19.600 21.908 1.000 44.853 119 ALA A N 1
ATOM 829 C CA . ALA A 1 124 ? 29.746 19.653 22.264 1.000 46.930 119 ALA A CA 1
ATOM 830 C C . ALA A 1 124 ? 30.283 21.067 22.024 1.000 44.077 119 ALA A C 1
ATOM 831 O O . ALA A 1 124 ? 31.456 21.271 22.337 1.000 41.642 119 ALA A O 1
ATOM 833 N N . ASP A 1 125 ? 29.458 21.991 21.508 1.000 42.752 120 ASP A N 1
ATOM 834 C CA . ASP A 1 125 ? 29.848 23.389 21.175 1.000 46.040 120 ASP A CA 1
ATOM 835 C C . ASP A 1 125 ? 28.627 24.335 21.129 1.000 45.252 120 ASP A C 1
ATOM 836 O O . ASP A 1 125 ? 27.447 23.871 21.155 1.000 35.293 120 ASP A O 1
ATOM 841 N N . LYS A 1 126 ? 28.929 25.625 21.039 1.000 38.929 121 LYS A N 1
ATOM 842 C CA . LYS A 1 126 ? 27.998 26.769 20.847 1.000 46.281 121 LYS A CA 1
ATOM 843 C C . LYS A 1 126 ? 26.976 26.454 19.743 1.000 43.626 121 LYS A C 1
ATOM 844 O O . LYS A 1 126 ? 25.779 26.620 19.990 1.000 41.079 121 LYS A O 1
ATOM 850 N N . GLN A 1 127 ? 27.431 26.034 18.573 1.000 38.927 122 GLN A N 1
ATOM 851 C CA . GLN A 1 127 ? 26.577 25.787 17.391 1.000 42.214 122 GLN A CA 1
ATOM 852 C C . GLN A 1 127 ? 25.501 24.746 17.738 1.000 40.453 122 GLN A C 1
ATOM 853 O O .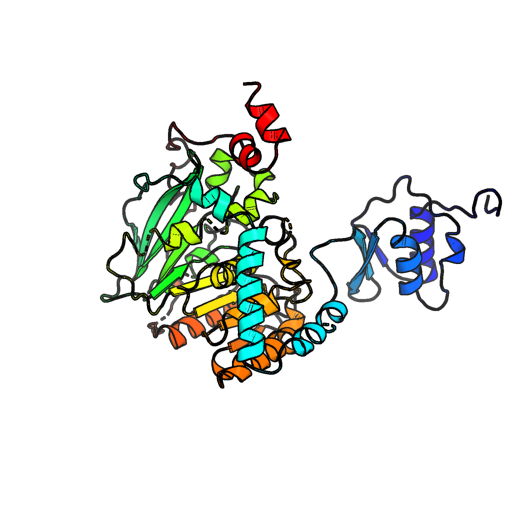 GLN A 1 127 ? 24.324 25.014 17.494 1.000 36.354 122 GLN A O 1
ATOM 859 N N . ALA A 1 128 ? 25.877 23.601 18.285 1.000 34.040 123 ALA A N 1
ATOM 860 C CA . ALA A 1 128 ? 24.936 22.499 18.560 1.000 31.573 123 ALA A CA 1
ATOM 861 C C . ALA A 1 128 ? 24.006 22.971 19.666 1.000 29.217 123 ALA A C 1
ATOM 862 O O . ALA A 1 128 ? 22.800 22.706 19.569 1.000 32.321 123 ALA A O 1
ATOM 864 N N . PHE A 1 129 ? 24.551 23.639 20.673 1.000 29.071 124 PHE A N 1
ATOM 865 C CA . PHE A 1 129 ? 23.802 24.106 21.850 1.000 32.551 124 PHE A CA 1
ATOM 866 C C . PHE A 1 129 ? 22.742 25.106 21.373 1.000 35.963 124 PHE A C 1
ATOM 867 O O . PHE A 1 129 ? 21.552 25.015 21.758 1.000 30.264 124 PHE A O 1
ATOM 875 N N . GLU A 1 130 ? 23.148 26.019 20.493 1.000 35.038 125 GLU A N 1
ATOM 876 C CA . GLU A 1 130 ? 22.281 27.147 20.066 1.000 35.500 125 GLU A CA 1
ATOM 877 C C . GLU A 1 130 ? 21.096 26.647 19.232 1.000 33.221 125 GLU A C 1
ATOM 878 O O . GLU A 1 130 ? 20.050 27.278 19.340 1.000 32.232 125 GLU A O 1
ATOM 884 N N . LEU A 1 131 ? 21.254 25.582 18.437 1.000 28.111 126 LEU A N 1
ATOM 885 C CA . LEU A 1 131 ? 20.102 25.013 17.702 1.000 31.445 126 LEU A CA 1
ATOM 886 C C . LEU A 1 131 ? 19.129 24.433 18.739 1.000 30.608 126 LEU A C 1
ATOM 887 O O . LEU A 1 131 ? 17.961 24.648 18.576 1.000 30.545 126 LEU A O 1
ATOM 892 N N . ARG A 1 132 ? 19.600 23.713 19.757 1.000 27.296 127 ARG A N 1
ATOM 893 C CA . ARG A 1 132 ? 18.670 23.052 20.706 1.000 27.569 127 ARG A CA 1
ATOM 894 C C . ARG A 1 132 ? 18.006 24.142 21.539 1.000 24.702 127 ARG A C 1
ATOM 895 O O . ARG A 1 132 ? 16.824 24.030 21.805 1.000 30.152 127 ARG A O 1
ATOM 903 N N . ALA A 1 133 ? 18.746 25.156 21.935 1.000 23.446 128 ALA A N 1
ATOM 904 C CA . ALA A 1 133 ? 18.242 26.256 22.760 1.000 26.224 128 ALA A CA 1
ATOM 905 C C . ALA A 1 133 ? 17.065 26.927 22.032 1.000 27.852 128 ALA A C 1
ATOM 906 O O . ALA A 1 133 ? 16.049 27.335 22.679 1.000 30.296 128 ALA A O 1
ATOM 908 N N . ASP A 1 134 ? 17.181 27.070 20.723 1.000 28.120 129 ASP A N 1
ATOM 909 C CA . ASP A 1 134 ? 16.132 27.742 19.923 1.000 29.627 129 ASP A CA 1
ATOM 910 C C . ASP A 1 134 ? 14.878 26.865 19.920 1.000 27.492 129 ASP A C 1
ATOM 911 O O . ASP A 1 134 ? 13.799 27.439 20.054 1.000 26.009 129 ASP A O 1
ATOM 916 N N . SER A 1 135 ? 15.026 25.541 19.787 1.000 26.578 130 SER A N 1
ATOM 917 C CA . SER A 1 135 ? 13.903 24.579 19.867 1.000 25.478 130 SER A CA 1
ATOM 918 C C . SER A 1 135 ? 13.316 24.672 21.272 1.000 24.954 130 SER A C 1
ATOM 919 O O . SER A 1 135 ? 12.125 24.642 21.388 1.000 25.324 130 SER A O 1
ATOM 922 N N . LEU A 1 136 ? 14.137 24.777 22.300 1.000 24.137 131 LEU A N 1
ATOM 923 C CA . LEU A 1 136 ? 13.663 24.804 23.703 1.000 22.716 131 LEU A CA 1
ATOM 924 C C . LEU A 1 136 ? 12.831 26.056 23.903 1.000 24.106 131 LEU A C 1
ATOM 925 O O . LEU A 1 136 ? 11.711 25.944 24.446 1.000 25.451 131 LEU A O 1
ATOM 930 N N . ARG A 1 137 ? 13.284 27.185 23.357 1.000 23.700 132 ARG A N 1
ATOM 931 C CA . ARG A 1 137 ? 12.598 28.484 23.575 1.000 26.569 132 ARG A CA 1
ATOM 932 C C . ARG A 1 137 ? 11.238 28.396 22.879 1.000 23.039 132 ARG A C 1
ATOM 933 O O . ARG A 1 137 ? 10.238 28.740 23.492 1.000 26.534 132 ARG A O 1
ATOM 941 N N . LYS A 1 138 ? 11.202 27.883 21.663 1.000 27.562 133 LYS A N 1
ATOM 942 C CA . LYS A 1 138 ? 9.931 27.837 20.894 1.000 29.477 133 LYS A CA 1
ATOM 943 C C . LYS A 1 138 ? 8.963 26.857 21.563 1.000 24.975 133 LYS A C 1
ATOM 944 O O . LYS A 1 138 ? 7.788 27.192 21.686 1.000 27.243 133 LYS A O 1
ATOM 950 N N . GLU A 1 139 ? 9.413 25.672 21.937 1.000 24.494 134 GLU A N 1
ATOM 951 C CA . GLU A 1 139 ? 8.505 24.616 22.468 1.000 22.551 134 GLU A CA 1
ATOM 952 C C . GLU A 1 139 ? 8.074 24.961 23.885 1.000 21.040 134 GLU A C 1
ATOM 953 O O . GLU A 1 139 ? 6.903 24.775 24.186 1.000 19.277 134 GLU A O 1
ATOM 959 N N . VAL A 1 140 ? 8.949 25.525 24.711 1.000 19.082 135 VAL A N 1
ATOM 960 C CA . VAL A 1 140 ? 8.490 26.019 26.032 1.000 21.520 135 VAL A CA 1
ATOM 961 C C . VAL A 1 140 ? 7.330 27.016 25.837 1.000 22.464 135 VAL A C 1
ATOM 962 O O . VAL A 1 140 ? 6.279 26.867 26.553 1.000 20.990 135 VAL A O 1
ATOM 966 N N . ARG A 1 141 ? 7.508 28.018 24.958 1.000 24.776 136 ARG A N 1
ATOM 967 C CA . ARG A 1 141 ? 6.540 29.118 24.752 1.000 23.647 136 ARG A CA 1
ATOM 968 C C . ARG A 1 141 ? 5.235 28.521 24.221 1.000 19.910 136 ARG A C 1
ATOM 969 O O . ARG A 1 141 ? 4.180 28.839 24.737 1.000 21.177 136 ARG A O 1
ATOM 977 N N . GLN A 1 142 ? 5.330 27.605 23.269 1.000 23.301 137 GLN A N 1
ATOM 978 C CA . GLN A 1 142 ? 4.159 26.910 22.666 1.000 21.517 137 GLN A CA 1
ATOM 979 C C . GLN A 1 142 ? 3.448 26.103 23.750 1.000 21.745 137 GLN A C 1
ATOM 980 O O . GLN A 1 142 ? 2.220 26.229 23.927 1.000 20.891 137 GLN A O 1
ATOM 986 N N . ARG A 1 143 ? 4.190 25.306 24.513 1.000 21.994 138 ARG A N 1
ATOM 987 C CA . ARG A 1 143 ? 3.569 24.426 25.531 1.000 24.035 138 ARG A CA 1
ATOM 988 C C . ARG A 1 143 ? 2.970 25.250 26.666 1.000 24.256 138 ARG A C 1
ATOM 989 O O . ARG A 1 143 ? 2.066 24.787 27.322 1.000 22.352 138 ARG A O 1
ATOM 997 N N . LEU A 1 144 ? 3.468 26.436 26.922 1.000 26.460 139 LEU A N 1
ATOM 998 C CA . LEU A 1 144 ? 2.863 27.278 27.990 1.000 27.290 139 LEU A CA 1
ATOM 999 C C . LEU A 1 144 ? 1.501 27.853 27.521 1.000 25.303 139 LEU A C 1
ATOM 1000 O O . LEU A 1 144 ? 0.623 28.167 28.347 1.000 27.930 139 LEU A O 1
ATOM 1005 N N . GLY A 1 145 ? 1.273 27.928 26.213 1.000 23.982 140 GLY A N 1
ATOM 1006 C CA . GLY A 1 145 ? 0.064 28.540 25.618 1.000 22.734 140 GLY A CA 1
ATOM 1007 C C . GLY A 1 145 ? 0.007 30.060 25.761 1.000 21.197 140 GLY A C 1
ATOM 1008 O O . GLY A 1 145 ? -1.077 30.620 25.636 1.000 26.917 140 GLY A O 1
ATOM 1009 N N . ILE A 1 146 ? 1.077 30.721 26.164 1.000 21.304 141 ILE A N 1
ATOM 1010 C CA . ILE A 1 146 ? 1.129 32.188 26.434 1.000 23.017 141 ILE A CA 1
ATOM 1011 C C . ILE A 1 146 ? 0.777 32.995 25.169 1.000 22.143 141 ILE A C 1
ATOM 1012 O O . ILE A 1 146 ? 0.070 33.991 25.308 1.000 24.535 141 ILE A O 1
ATOM 1017 N N . ASP A 1 147 ? 1.128 32.541 23.964 1.000 21.740 142 ASP A N 1
ATOM 1018 C CA . ASP A 1 147 ? 0.847 33.367 22.764 1.000 24.587 142 ASP A CA 1
ATOM 1019 C C . ASP A 1 147 ? -0.660 33.361 22.477 1.000 24.781 142 ASP A C 1
ATOM 1020 O O . ASP A 1 147 ? -1.170 34.360 21.985 1.000 21.868 142 ASP A O 1
ATOM 1025 N N . THR A 1 148 ? -1.360 32.296 22.828 1.000 23.879 143 THR A N 1
ATOM 1026 C CA . THR A 1 148 ? -2.835 32.254 22.673 1.000 25.626 143 THR A CA 1
ATOM 1027 C C . THR A 1 148 ? -3.427 33.392 23.535 1.000 27.305 143 THR A C 1
ATOM 1028 O O . THR A 1 148 ? -4.381 34.083 23.084 1.000 26.904 143 THR A O 1
ATOM 1032 N N . LEU A 1 149 ? -2.928 33.567 24.754 1.000 27.812 144 LEU A N 1
ATOM 1033 C CA . LEU A 1 149 ? -3.530 34.526 25.713 1.000 27.022 144 LEU A CA 1
ATOM 1034 C C . LEU A 1 149 ? -3.085 35.950 25.366 1.000 27.190 144 LEU A C 1
ATOM 1035 O O . LEU A 1 149 ? -3.934 36.848 25.423 1.000 27.930 144 LEU A O 1
ATOM 1040 N N . LEU A 1 150 ? -1.827 36.146 24.960 1.000 24.556 145 LEU A N 1
ATOM 1041 C CA . LEU A 1 150 ? -1.314 37.456 24.543 1.000 26.483 145 LEU A CA 1
ATOM 1042 C C . LEU A 1 150 ? -2.158 38.001 23.410 1.000 25.745 145 LEU A C 1
ATOM 1043 O O . LEU A 1 150 ? -2.473 39.191 23.481 1.000 26.123 145 LEU A O 1
ATOM 1048 N N . ALA A 1 151 ? -2.589 37.179 22.450 1.000 26.913 146 ALA A N 1
ATOM 1049 C CA . ALA A 1 151 ? -3.384 37.676 21.301 1.000 26.300 146 ALA A CA 1
ATOM 1050 C C . ALA A 1 151 ? -4.714 38.229 21.826 1.000 26.227 146 ALA A C 1
ATOM 1051 O O . ALA A 1 151 ? -5.366 38.956 21.113 1.000 29.478 146 ALA A O 1
ATOM 1053 N N . GLN A 1 152 ? -5.086 37.965 23.067 1.000 30.236 147 GLN A N 1
ATOM 1054 C CA . GLN A 1 152 ? -6.426 38.359 23.595 1.000 30.760 147 GLN A CA 1
ATOM 1055 C C . GLN A 1 152 ? -6.327 39.440 24.683 1.000 30.970 147 GLN A C 1
ATOM 1056 O O . GLN A 1 152 ? -7.364 39.827 25.245 1.000 30.611 147 GLN A O 1
ATOM 1062 N N . CYS A 1 153 ? -5.132 39.952 24.930 1.000 27.114 148 CYS A N 1
ATOM 1063 C CA . CYS A 1 153 ? -4.859 40.948 25.971 1.000 28.162 148 CYS A CA 1
ATOM 1064 C C . CYS A 1 153 ? -5.288 42.303 25.422 1.000 28.840 148 CYS A C 1
ATOM 1065 O O . CYS A 1 153 ? -5.177 42.521 24.216 1.000 30.611 148 CYS A O 1
ATOM 1068 N N . VAL A 1 154 ? -5.809 43.151 26.294 1.000 33.703 149 VAL A N 1
ATOM 1069 C CA . VAL A 1 154 ? -6.292 44.514 25.933 1.000 36.662 149 VAL A CA 1
ATOM 1070 C C . VAL A 1 154 ? -5.161 45.542 26.090 1.000 39.626 149 VAL A C 1
ATOM 1071 O O . VAL A 1 154 ? -4.093 45.209 26.636 1.000 34.609 149 VAL A O 1
ATOM 1075 N N . ASN A 1 155 ? -5.425 46.779 25.680 1.000 44.535 150 ASN A N 1
ATOM 1076 C CA . ASN A 1 155 ? -4.510 47.937 25.851 1.000 45.903 150 ASN A CA 1
ATOM 1077 C C . ASN A 1 155 ? -5.321 49.041 26.496 1.000 44.865 150 ASN A C 1
ATOM 1078 O O . ASN A 1 155 ? -5.878 49.828 25.741 1.000 53.656 150 ASN A O 1
ATOM 1083 N N . SER A 1 156 ? -5.509 49.007 27.804 1.000 42.273 151 SER A N 1
ATOM 1084 C CA . SER A 1 156 ? -6.234 50.070 28.528 1.000 44.545 151 SER A CA 1
ATOM 1085 C C . SER A 1 156 ? -5.227 50.850 29.388 1.000 47.777 151 SER A C 1
ATOM 1086 O O . SER A 1 156 ? -4.024 50.510 29.400 1.000 43.578 151 SER A O 1
ATOM 1089 N N . THR A 1 157 ? -5.678 51.922 30.034 1.000 54.577 152 THR A N 1
ATOM 1090 C CA . THR A 1 157 ? -4.792 52.847 30.792 1.000 53.827 152 THR A CA 1
ATOM 1091 C C . THR A 1 157 ? -4.459 52.160 32.122 1.000 40.873 152 THR A C 1
ATOM 1092 O O . THR A 1 157 ? -5.352 51.839 32.883 1.000 38.267 152 THR A O 1
ATOM 1096 N N . PRO A 1 158 ? -3.183 51.829 32.429 1.000 36.150 153 PRO A N 1
ATOM 1097 C CA . PRO A 1 158 ? -2.821 51.281 33.727 1.000 35.958 153 PRO A CA 1
ATOM 1098 C C . PRO A 1 158 ? -3.215 52.184 34.895 1.000 37.508 153 PRO A C 1
ATOM 1099 O O . PRO A 1 158 ? -2.975 53.351 34.826 1.000 38.114 153 PRO A O 1
ATOM 1103 N N . ILE A 1 159 ? -3.754 51.613 35.965 1.000 38.408 154 ILE A N 1
ATOM 1104 C CA . ILE A 1 159 ? -4.095 52.354 37.218 1.000 40.219 154 ILE A CA 1
ATOM 1105 C C . ILE A 1 159 ? -2.824 52.501 38.094 1.000 44.425 154 ILE A C 1
ATOM 1106 O O . ILE A 1 159 ? -2.265 51.455 38.576 1.000 38.462 154 ILE A O 1
ATOM 1111 N N . LEU A 1 160 ? -2.363 53.743 38.275 1.000 37.208 155 LEU A N 1
ATOM 1112 C CA . LEU A 1 160 ? -1.089 54.141 38.937 1.000 35.829 155 LEU A CA 1
ATOM 1113 C C . LEU A 1 160 ? -1.425 54.882 40.222 1.000 40.369 155 LEU A C 1
ATOM 1114 O O . LEU A 1 160 ? -2.276 55.775 40.166 1.000 40.524 155 LEU A O 1
ATOM 1119 N N . SER A 1 161 ? -0.782 54.517 41.331 1.000 37.604 156 SER A N 1
ATOM 1120 C CA . SER A 1 161 ? -0.900 55.201 42.629 1.000 32.666 156 SER A CA 1
ATOM 1121 C C . SER A 1 161 ? -0.065 56.469 42.529 1.000 39.269 156 SER A C 1
ATOM 1122 O O . SER A 1 161 ? 0.730 56.598 41.562 1.000 33.589 156 SER A O 1
ATOM 1125 N N . LYS A 1 162 ? -0.188 57.351 43.517 1.000 41.565 157 LYS A N 1
ATOM 1126 C CA . LYS A 1 162 ? 0.800 58.436 43.688 1.000 45.378 157 LYS A CA 1
ATOM 1127 C C . LYS A 1 162 ? 2.127 57.791 44.085 1.000 42.138 157 LYS A C 1
ATOM 1128 O O . LYS A 1 162 ? 2.112 56.725 44.731 1.000 39.783 157 LYS A O 1
ATOM 1134 N N . ILE A 1 163 ? 3.218 58.448 43.727 1.000 35.556 158 ILE A N 1
ATOM 1135 C CA . ILE A 1 163 ? 4.593 58.040 44.098 1.000 39.565 158 ILE A CA 1
ATOM 1136 C C . ILE A 1 163 ? 4.821 58.336 45.579 1.000 41.806 158 ILE A C 1
ATOM 1137 O O . ILE A 1 163 ? 4.571 59.443 46.012 1.000 47.468 158 ILE A O 1
ATOM 1142 N N . ARG A 1 164 ? 5.268 57.343 46.324 1.000 36.460 159 ARG A N 1
ATOM 1143 C CA . ARG A 1 164 ? 5.592 57.466 47.754 1.000 36.146 159 ARG A CA 1
ATOM 1144 C C . ARG A 1 164 ? 7.105 57.519 47.903 1.000 37.236 159 ARG A C 1
ATOM 1145 O O . ARG A 1 164 ? 7.787 56.612 47.393 1.000 34.588 159 ARG A O 1
ATOM 1153 N N . LYS A 1 165 ? 7.595 58.556 48.580 1.000 37.567 160 LYS A N 1
ATOM 1154 C CA . LYS A 1 165 ? 9.038 58.851 48.737 1.000 37.764 160 LYS A CA 1
ATOM 1155 C C . LYS A 1 165 ? 9.575 58.230 50.021 1.000 39.822 160 LYS A C 1
ATOM 1156 O O . LYS A 1 165 ? 8.873 58.228 51.058 1.000 41.107 160 LYS A O 1
ATOM 1162 N N . PHE A 1 166 ? 10.814 57.727 49.949 1.000 40.989 161 PHE A N 1
ATOM 1163 C CA . PHE A 1 166 ? 11.526 57.110 51.092 1.000 36.511 161 PHE A CA 1
ATOM 1164 C C . PHE A 1 166 ? 13.007 57.459 50.936 1.000 37.654 161 PHE A C 1
ATOM 1165 O O . PHE A 1 166 ? 13.353 58.237 50.061 1.000 38.246 161 PHE A O 1
ATOM 1173 N N . ASP A 1 167 ? 13.859 56.891 51.771 1.000 37.276 162 ASP A N 1
ATOM 1174 C CA . ASP A 1 167 ? 15.283 57.285 51.805 1.000 43.586 162 ASP A CA 1
ATOM 1175 C C . ASP A 1 167 ? 15.988 56.682 50.576 1.000 37.119 162 ASP A C 1
ATOM 1176 O O . ASP A 1 167 ? 16.386 55.515 50.632 1.000 38.623 162 ASP A O 1
ATOM 1181 N N . GLY A 1 168 ? 16.188 57.484 49.528 1.000 39.046 163 GLY A N 1
ATOM 1182 C CA . GLY A 1 168 ? 17.029 57.145 48.357 1.000 38.401 163 GLY A CA 1
ATOM 1183 C C . GLY A 1 168 ? 16.287 56.369 47.254 1.000 34.014 163 GLY A C 1
ATOM 1184 O O . GLY A 1 168 ? 16.947 56.027 46.240 1.000 32.152 163 GLY A O 1
ATOM 1185 N N . TYR A 1 169 ? 14.972 56.172 47.378 1.000 31.671 164 TYR A N 1
ATOM 1186 C CA . TYR A 1 169 ? 14.142 55.376 46.413 1.000 35.477 164 TYR A CA 1
ATOM 1187 C C . TYR A 1 169 ? 12.690 55.769 46.641 1.000 32.984 164 TYR A C 1
ATOM 1188 O O . TYR A 1 169 ? 12.395 56.273 47.727 1.000 33.478 164 TYR A O 1
ATOM 1197 N N . THR A 1 170 ? 11.832 55.540 45.657 1.000 33.330 165 THR A N 1
ATOM 1198 C CA . THR A 1 170 ? 10.371 55.723 45.782 1.000 29.369 165 THR A CA 1
ATOM 1199 C C . THR A 1 170 ? 9.662 54.421 45.395 1.000 36.038 165 THR A C 1
ATOM 1200 O O . THR A 1 170 ? 10.292 53.545 44.710 1.000 33.540 165 THR A O 1
ATOM 1204 N N . VAL A 1 171 ? 8.368 54.358 45.730 1.000 36.777 166 VAL A N 1
ATOM 1205 C CA . VAL A 1 171 ? 7.457 53.224 45.460 1.000 35.435 166 VAL A CA 1
ATOM 1206 C C . VAL A 1 171 ? 6.176 53.790 44.853 1.000 38.531 166 VAL A C 1
ATOM 1207 O O . VAL A 1 171 ? 5.709 54.855 45.291 1.000 37.762 166 VAL A O 1
ATOM 1211 N N . GLN A 1 172 ? 5.648 53.082 43.865 1.000 29.421 167 GLN A N 1
ATOM 1212 C CA . GLN A 1 172 ? 4.463 53.452 43.078 1.000 30.844 167 GLN A CA 1
ATOM 1213 C C . GLN A 1 172 ? 3.743 52.147 42.732 1.000 32.543 167 GLN A C 1
ATOM 1214 O O . GLN A 1 172 ? 4.404 51.212 42.284 1.000 29.812 167 GLN A O 1
ATOM 1220 N N . ASN A 1 173 ? 2.459 52.062 43.003 1.000 30.900 168 ASN A N 1
ATOM 1221 C CA . ASN A 1 173 ? 1.737 50.812 42.742 1.000 32.510 168 ASN A CA 1
ATOM 1222 C C . ASN A 1 173 ? 1.160 50.938 41.347 1.000 38.581 168 ASN A C 1
ATOM 1223 O O . ASN A 1 173 ? 0.879 52.078 40.893 1.000 35.211 168 ASN A O 1
ATOM 1228 N N . PHE A 1 174 ? 0.923 49.789 40.728 1.000 35.306 169 PHE A N 1
ATOM 1229 C CA . PHE A 1 174 ? 0.258 49.713 39.420 1.000 32.421 169 PHE A CA 1
ATOM 1230 C C . PHE A 1 174 ? -0.686 48.526 39.410 1.000 29.893 169 PHE A C 1
ATOM 1231 O O . PHE A 1 174 ? -0.477 47.513 40.062 1.000 29.550 169 PHE A O 1
ATOM 1239 N N . ALA A 1 175 ? -1.721 48.682 38.620 1.000 31.411 170 ALA A N 1
ATOM 1240 C CA . ALA A 1 175 ? -2.641 47.610 38.232 1.000 31.110 170 ALA A CA 1
ATOM 1241 C C . ALA A 1 175 ? -2.736 47.663 36.712 1.000 35.980 170 ALA A C 1
ATOM 1242 O O . ALA A 1 175 ? -3.077 48.717 36.184 1.000 34.796 170 ALA A O 1
ATOM 1244 N N . LEU A 1 176 ? -2.352 46.573 36.048 1.000 31.357 171 LEU A N 1
ATOM 1245 C CA . LEU A 1 176 ? -2.277 46.489 34.578 1.000 30.809 171 LEU A CA 1
ATOM 1246 C C . LEU A 1 176 ? -3.311 45.465 34.105 1.000 30.920 171 LEU A C 1
ATOM 1247 O O . LEU A 1 176 ? -3.323 44.312 34.652 1.000 29.387 171 LEU A O 1
ATOM 1252 N N . GLU A 1 177 ? -4.218 45.870 33.218 1.000 27.276 172 GLU A N 1
ATOM 1253 C CA . GLU A 1 177 ? -5.271 44.962 32.725 1.000 27.481 172 GLU A CA 1
ATOM 1254 C C . GLU A 1 177 ? -4.606 44.056 31.680 1.000 27.666 172 GLU A C 1
ATOM 1255 O O . GLU A 1 177 ? -3.790 44.553 30.864 1.000 24.223 172 GLU A O 1
ATOM 1261 N N . THR A 1 178 ? -4.831 42.743 31.778 1.000 26.770 173 THR A N 1
ATOM 1262 C CA . THR A 1 178 ? -4.216 41.764 30.854 1.000 26.413 173 THR A CA 1
ATOM 1263 C C . THR A 1 178 ? -5.294 41.249 29.894 1.000 26.355 173 THR A C 1
ATOM 1264 O O . THR A 1 178 ? -5.593 41.926 28.872 1.000 23.808 173 THR A O 1
ATOM 1268 N N . LEU A 1 179 ? -5.851 40.079 30.202 1.000 27.331 174 LEU A N 1
ATOM 1269 C CA . LEU A 1 179 ? -7.101 39.600 29.573 1.000 27.583 174 LEU A CA 1
ATOM 1270 C C . LEU A 1 179 ? -8.253 40.521 29.999 1.000 28.799 174 LEU A C 1
ATOM 1271 O O . LEU A 1 179 ? -8.241 41.082 31.093 1.000 27.628 174 LEU A O 1
ATOM 1276 N N . PRO A 1 180 ? -9.335 40.670 29.198 1.000 31.364 175 PRO A N 1
ATOM 1277 C CA . PRO A 1 180 ? -10.431 41.564 29.587 1.000 29.885 175 PRO A CA 1
ATOM 1278 C C . PRO A 1 180 ? -10.850 41.287 31.036 1.000 31.327 175 PRO A C 1
ATOM 1279 O O . PRO A 1 180 ? -11.128 40.143 31.329 1.000 33.165 175 PRO A O 1
ATOM 1283 N N . GLY A 1 181 ? -10.844 42.295 31.914 1.000 28.559 176 GLY A N 1
ATOM 1284 C CA . GLY A 1 181 ? -11.373 42.152 33.286 1.000 26.779 176 GLY A CA 1
ATOM 1285 C C . GLY A 1 181 ? -10.347 41.589 34.253 1.000 25.587 176 GLY A C 1
ATOM 1286 O O . GLY A 1 181 ? -10.621 41.497 35.479 1.000 27.049 176 GLY A O 1
ATOM 1287 N N . LEU A 1 182 ? -9.144 41.299 33.775 1.000 25.682 177 LEU A N 1
ATOM 1288 C CA . LEU A 1 182 ? -8.154 40.639 34.658 1.000 27.764 177 LEU A CA 1
ATOM 1289 C C . LEU A 1 182 ? -6.994 41.608 34.916 1.000 27.253 177 LEU A C 1
ATOM 1290 O O . LEU A 1 182 ? -6.439 42.158 33.935 1.000 27.664 177 LEU A O 1
ATOM 1295 N N . TYR A 1 183 ? -6.582 41.742 36.184 1.000 29.729 178 TYR A N 1
ATOM 1296 C CA . TYR A 1 183 ? -5.566 42.728 36.621 1.000 27.603 178 TYR A CA 1
ATOM 1297 C C . TYR A 1 183 ? -4.454 41.971 37.312 1.000 26.013 178 TYR A C 1
ATOM 1298 O O . TYR A 1 183 ? -4.741 41.095 38.124 1.000 26.831 178 TYR A O 1
ATOM 1307 N N . VAL A 1 184 ? -3.231 42.348 36.973 1.000 27.324 179 VAL A N 1
ATOM 1308 C CA . VAL A 1 184 ? -2.014 42.119 37.804 1.000 29.725 179 VAL A CA 1
ATOM 1309 C C . VAL A 1 184 ? -1.654 43.421 38.541 1.000 29.356 179 VAL A C 1
ATOM 1310 O O . VAL A 1 184 ? -1.490 44.462 37.895 1.000 30.120 179 VAL A O 1
ATOM 1314 N N . CYS A 1 185 ? -1.534 43.347 39.849 1.000 28.515 180 CYS A N 1
ATOM 1315 C CA . CYS A 1 185 ? -1.202 44.479 40.733 1.000 29.926 180 CYS A CA 1
ATOM 1316 C C . CYS A 1 185 ? 0.204 44.218 41.226 1.000 28.773 180 CYS A C 1
ATOM 1317 O O . CYS A 1 185 ? 0.554 43.062 41.494 1.000 27.873 180 CYS A O 1
ATOM 1320 N N . GLY A 1 186 ? 1.014 45.254 41.160 1.000 26.833 181 GLY A N 1
ATOM 1321 C CA . GLY A 1 186 ? 2.410 45.229 41.614 1.000 30.098 181 GLY A CA 1
ATOM 1322 C C . GLY A 1 186 ? 2.800 46.603 42.141 1.000 31.303 181 GLY A C 1
ATOM 1323 O O . GLY A 1 186 ? 1.884 47.467 42.333 1.000 31.401 181 GLY A O 1
ATOM 1324 N N . SER A 1 187 ? 4.095 46.795 42.336 1.000 29.298 182 SER A N 1
ATOM 1325 C CA . SER A 1 187 ? 4.748 48.035 42.826 1.000 29.124 182 SER A CA 1
ATOM 1326 C C . SER A 1 187 ? 6.091 48.131 42.114 1.000 29.258 182 SER A C 1
ATOM 1327 O O . SER A 1 187 ? 6.706 47.048 41.885 1.000 26.622 182 SER A O 1
ATOM 1330 N N . VAL A 1 188 ? 6.472 49.356 41.753 1.000 28.815 183 VAL A N 1
ATOM 1331 C CA . VAL A 1 188 ? 7.761 49.724 41.134 1.000 27.959 183 VAL A CA 1
ATOM 1332 C C . VAL A 1 188 ? 8.524 50.550 42.162 1.000 33.818 183 VAL A C 1
ATOM 1333 O O . VAL A 1 188 ? 7.905 51.477 42.776 1.000 33.402 183 VAL A O 1
ATOM 1337 N N . TYR A 1 189 ? 9.804 50.207 42.304 1.000 31.899 184 TYR A N 1
ATOM 1338 C CA . TYR A 1 189 ? 10.816 50.767 43.237 1.000 33.294 184 TYR A CA 1
ATOM 1339 C C . TYR A 1 189 ? 11.833 51.515 42.369 1.000 31.862 184 TYR A C 1
ATOM 1340 O O . TYR A 1 189 ? 12.487 50.860 41.549 1.000 31.493 184 TYR A O 1
ATOM 1349 N N . THR A 1 190 ? 11.857 52.855 42.457 1.000 30.648 185 THR A N 1
ATOM 1350 C CA . THR A 1 190 ? 12.666 53.708 41.566 1.000 31.161 185 THR A CA 1
ATOM 1351 C C . THR A 1 190 ? 13.815 54.318 42.366 1.000 32.761 185 THR A C 1
ATOM 1352 O O . THR A 1 190 ? 13.623 54.799 43.475 1.000 37.729 185 THR A O 1
ATOM 1356 N N . PRO A 1 191 ? 15.052 54.338 41.844 1.000 32.003 186 PRO A N 1
ATOM 1357 C CA . PRO A 1 191 ? 16.145 54.977 42.561 1.000 35.669 186 PRO A CA 1
ATOM 1358 C C . PRO A 1 191 ? 15.849 56.476 42.662 1.000 40.004 186 PRO A C 1
ATOM 1359 O O . PRO A 1 191 ? 15.227 57.007 41.735 1.000 35.334 186 PRO A O 1
ATOM 1363 N N . GLN A 1 192 ? 16.331 57.142 43.721 1.000 41.973 187 GLN A N 1
ATOM 1364 C CA . GLN A 1 192 ? 16.381 58.635 43.730 1.000 40.203 187 GLN A CA 1
ATOM 1365 C C . GLN A 1 192 ? 17.612 59.138 42.991 1.000 38.288 187 GLN A C 1
ATOM 1366 O O . GLN A 1 192 ? 17.536 60.221 42.464 1.000 43.360 187 GLN A O 1
ATOM 1372 N N . SER A 1 193 ? 18.665 58.346 42.868 1.000 39.066 188 SER A N 1
ATOM 1373 C CA . SER A 1 193 ? 19.882 58.738 42.132 1.000 34.973 188 SER A CA 1
ATOM 1374 C C . SER A 1 193 ? 19.523 59.152 40.706 1.000 40.625 188 SER A C 1
ATOM 1375 O O . SER A 1 193 ? 18.663 58.542 40.051 1.000 40.504 188 SER A O 1
ATOM 1378 N N . LYS A 1 194 ? 20.211 60.144 40.177 1.000 43.449 189 LYS A N 1
ATOM 1379 C CA . LYS A 1 194 ? 19.891 60.699 38.848 1.000 39.375 189 LYS A CA 1
ATOM 1380 C C . LYS A 1 194 ? 20.571 59.809 37.803 1.000 39.239 189 LYS A C 1
ATOM 1381 O O . LYS A 1 194 ? 21.556 59.175 38.128 1.000 41.906 189 LYS A O 1
ATOM 1387 N N . GLY A 1 195 ? 20.086 59.859 36.567 1.000 37.917 190 GLY A N 1
ATOM 1388 C CA . GLY A 1 195 ? 20.627 59.141 35.412 1.000 39.217 190 GLY A CA 1
ATOM 1389 C C . GLY A 1 195 ? 19.776 57.915 35.089 1.000 42.433 190 GLY A C 1
ATOM 1390 O O . GLY A 1 195 ? 18.821 57.578 35.859 1.000 42.939 190 GLY A O 1
ATOM 1391 N N . LYS A 1 196 ? 20.141 57.258 33.999 1.000 39.248 191 LYS A N 1
ATOM 1392 C CA . LYS A 1 196 ? 19.502 56.021 33.498 1.000 39.746 191 LYS A CA 1
ATOM 1393 C C . LYS A 1 196 ? 19.652 54.922 34.548 1.000 38.614 191 LYS A C 1
ATOM 1394 O O . LYS A 1 196 ? 20.689 54.840 35.185 1.000 42.163 191 LYS A O 1
ATOM 1400 N N . HIS A 1 197 ? 18.646 54.089 34.701 1.000 37.565 192 HIS A N 1
ATOM 1401 C CA . HIS A 1 197 ? 18.635 53.014 35.716 1.000 34.018 192 HIS A CA 1
ATOM 1402 C C . HIS A 1 197 ? 18.601 51.650 35.026 1.000 33.387 192 HIS A C 1
ATOM 1403 O O . HIS A 1 197 ? 18.083 51.530 33.902 1.000 34.500 192 HIS A O 1
ATOM 1410 N N . ALA A 1 198 ? 19.061 50.628 35.725 1.000 37.203 193 ALA A N 1
ATOM 1411 C CA . ALA A 1 198 ? 18.759 49.224 35.379 1.000 33.635 193 ALA A CA 1
ATOM 1412 C C . ALA A 1 198 ? 17.278 48.998 35.643 1.000 31.578 193 ALA A C 1
ATOM 1413 O O . ALA A 1 198 ? 16.698 49.754 36.480 1.000 33.411 193 ALA A O 1
ATOM 1415 N N . LEU A 1 199 ? 16.689 47.992 34.987 1.000 31.696 194 LEU A N 1
ATOM 1416 C CA . LEU A 1 199 ? 15.326 47.462 35.342 1.000 29.413 194 LEU A CA 1
ATOM 1417 C C . LEU A 1 199 ? 15.410 45.964 35.731 1.000 28.065 194 LEU A C 1
ATOM 1418 O O . LEU A 1 199 ? 16.054 45.187 35.034 1.000 26.331 194 LEU A O 1
ATOM 1423 N N . ILE A 1 200 ? 14.773 45.570 36.830 1.000 27.571 195 ILE A N 1
ATOM 1424 C CA . ILE A 1 200 ? 14.794 44.177 37.337 1.000 27.903 195 ILE A CA 1
ATOM 1425 C C . ILE A 1 200 ? 13.357 43.754 37.599 1.000 27.669 195 ILE A C 1
ATOM 1426 O O . ILE A 1 200 ? 12.661 44.399 38.404 1.000 31.022 195 ILE A O 1
ATOM 1431 N N . ILE A 1 201 ? 12.923 42.728 36.878 1.000 27.179 196 ILE A N 1
ATOM 1432 C CA . ILE A 1 201 ? 11.572 42.117 37.012 1.000 26.720 196 ILE A CA 1
ATOM 1433 C C . ILE A 1 201 ? 11.718 41.032 38.079 1.000 25.949 196 ILE A C 1
ATOM 1434 O O . ILE A 1 201 ? 12.672 40.228 37.968 1.000 25.807 196 ILE A O 1
ATOM 1439 N N . CYS A 1 202 ? 10.845 41.019 39.080 1.000 24.936 197 CYS A N 1
ATOM 1440 C CA . CYS A 1 202 ? 11.027 40.238 40.323 1.000 26.176 197 CYS A CA 1
ATOM 1441 C C . CYS A 1 202 ? 9.751 39.468 40.655 1.000 28.632 197 CYS A C 1
ATOM 1442 O O . CYS A 1 202 ? 8.997 39.811 41.590 1.000 23.567 197 CYS A O 1
ATOM 1445 N N . PRO A 1 203 ? 9.528 38.340 39.942 1.000 25.448 198 PRO A N 1
ATOM 1446 C CA . PRO A 1 203 ? 8.516 37.378 40.359 1.000 27.707 198 PRO A CA 1
ATOM 1447 C C . PRO A 1 203 ? 8.899 36.786 41.726 1.000 24.993 198 PRO A C 1
ATOM 1448 O O . PRO A 1 203 ? 10.094 36.570 42.013 1.000 22.978 198 PRO A O 1
ATOM 1452 N N . ASN A 1 204 ? 7.905 36.539 42.566 1.000 23.788 199 ASN A N 1
ATOM 1453 C CA . ASN A 1 204 ? 8.196 36.063 43.943 1.000 28.044 199 ASN A CA 1
ATOM 1454 C C . ASN A 1 204 ? 7.768 34.592 44.106 1.000 30.570 199 ASN A C 1
ATOM 1455 O O . ASN A 1 204 ? 6.792 34.144 43.439 1.000 25.314 199 ASN A O 1
ATOM 1460 N N . GLY A 1 205 ? 8.406 33.941 45.091 1.000 29.687 200 GLY A N 1
ATOM 1461 C CA . GLY A 1 205 ? 8.084 32.603 45.595 1.000 31.907 200 GLY A CA 1
ATOM 1462 C C . GLY A 1 205 ? 6.898 32.629 46.531 1.000 33.726 200 GLY A C 1
ATOM 1463 O O . GLY A 1 205 ? 6.447 33.755 46.891 1.000 32.104 200 GLY A O 1
ATOM 1464 N N . HIS A 1 206 ? 6.478 31.432 46.957 1.000 30.817 201 HIS A N 1
ATOM 1465 C CA . HIS A 1 206 ? 5.302 31.150 47.823 1.000 33.995 201 HIS A CA 1
ATOM 1466 C C . HIS A 1 206 ? 5.652 31.469 49.308 1.000 33.090 201 HIS A C 1
ATOM 1467 O O . HIS A 1 206 ? 5.159 30.809 50.187 1.000 32.419 201 HIS A O 1
ATOM 1474 N N . PHE A 1 207 ? 6.510 32.434 49.592 1.000 30.588 202 PHE A N 1
ATOM 1475 C CA . PHE A 1 207 ? 6.840 32.918 50.959 1.000 31.953 202 PHE A CA 1
ATOM 1476 C C . PHE A 1 207 ? 5.665 33.686 51.581 1.000 33.909 202 PHE A C 1
ATOM 1477 O O . PHE A 1 207 ? 4.897 34.341 50.858 1.000 31.451 202 PHE A O 1
ATOM 1485 N N . GLY A 1 208 ? 5.481 33.610 52.901 1.000 34.981 203 GLY A N 1
ATOM 1486 C CA . GLY A 1 208 ? 4.290 34.202 53.546 1.000 35.418 203 GLY A CA 1
ATOM 1487 C C . GLY A 1 208 ? 4.250 35.703 53.301 1.000 34.867 203 GLY A C 1
ATOM 1488 O O . GLY A 1 208 ? 5.333 36.296 53.273 1.000 32.032 203 GLY A O 1
ATOM 1489 N N . GLY A 1 209 ? 3.079 36.247 52.958 1.000 34.549 204 GLY A N 1
ATOM 1490 C CA . GLY A 1 209 ? 2.919 37.657 52.566 1.000 38.694 204 GLY A CA 1
ATOM 1491 C C . GLY A 1 209 ? 3.226 37.944 51.103 1.000 40.009 204 GLY A C 1
ATOM 1492 O O . GLY A 1 209 ? 2.961 39.075 50.666 1.000 37.941 204 GLY A O 1
ATOM 1493 N N . GLY A 1 210 ? 3.735 36.985 50.332 1.000 37.471 205 GLY A N 1
ATOM 1494 C CA . GLY A 1 210 ? 4.005 37.226 48.905 1.000 36.995 205 GLY A CA 1
ATOM 1495 C C . GLY A 1 210 ? 4.971 38.398 48.729 1.000 38.293 205 GLY A C 1
ATOM 1496 O O . GLY A 1 210 ? 5.969 38.496 49.530 1.000 35.920 205 GLY A O 1
ATOM 1497 N N . ARG A 1 211 ? 4.695 39.276 47.762 1.000 31.813 206 ARG A N 1
ATOM 1498 C CA . ARG A 1 211 ? 5.591 40.427 47.450 1.000 31.193 206 ARG A CA 1
ATOM 1499 C C . ARG A 1 211 ? 5.527 41.460 48.591 1.000 29.919 206 ARG A C 1
ATOM 1500 O O . ARG A 1 211 ? 6.437 42.274 48.666 1.000 30.628 206 ARG A O 1
ATOM 1508 N N . TYR A 1 212 ? 4.479 41.424 49.427 1.000 29.091 207 TYR A N 1
ATOM 1509 C CA . TYR A 1 212 ? 4.253 42.407 50.510 1.000 33.140 207 TYR A CA 1
ATOM 1510 C C . TYR A 1 212 ? 5.281 42.168 51.638 1.000 39.202 207 TYR A C 1
ATOM 1511 O O . TYR A 1 212 ? 5.472 43.069 52.441 1.000 35.684 207 TYR A O 1
ATOM 1520 N N . ARG A 1 213 ? 5.945 41.011 51.708 1.000 37.201 208 ARG A N 1
ATOM 1521 C CA . ARG A 1 213 ? 6.693 40.633 52.945 1.000 36.390 208 ARG A CA 1
ATOM 1522 C C . ARG A 1 213 ? 7.924 41.549 53.133 1.000 36.636 208 ARG A C 1
ATOM 1523 O O . ARG A 1 213 ? 8.407 42.244 52.169 1.000 30.247 208 ARG A O 1
ATOM 1531 N N . GLU A 1 214 ? 8.407 41.560 54.371 1.000 38.068 209 GLU A N 1
ATOM 1532 C CA . GLU A 1 214 ? 9.531 42.410 54.842 1.000 39.424 209 GLU A CA 1
ATOM 1533 C C . GLU A 1 214 ? 10.751 42.183 53.941 1.000 36.179 209 GLU A C 1
ATOM 1534 O O . GLU A 1 214 ? 11.321 43.214 53.432 1.000 35.454 209 GLU A O 1
ATOM 1540 N N . ASP A 1 215 ? 11.143 40.920 53.724 1.000 32.830 210 ASP A N 1
ATOM 1541 C CA . ASP A 1 215 ? 12.433 40.624 53.032 1.000 34.895 210 ASP A CA 1
ATOM 1542 C C . ASP A 1 215 ? 12.291 40.986 51.543 1.000 30.414 210 ASP A C 1
ATOM 1543 O O . ASP A 1 215 ? 13.309 41.303 50.937 1.000 34.161 210 ASP A O 1
ATOM 1548 N N . GLN A 1 216 ? 11.076 40.989 50.998 1.000 30.142 211 GLN A N 1
ATOM 1549 C CA . GLN A 1 216 ? 10.826 41.427 49.596 1.000 31.815 211 GLN A CA 1
ATOM 1550 C C . GLN A 1 216 ? 11.028 42.955 49.530 1.000 30.615 211 GLN A C 1
ATOM 1551 O O . GLN A 1 216 ? 11.832 43.398 48.700 1.000 33.302 211 GLN A O 1
ATOM 1557 N N . GLN A 1 217 ? 10.378 43.735 50.404 1.000 34.092 212 GLN A N 1
ATOM 1558 C CA . GLN A 1 217 ? 10.560 45.226 50.445 1.000 30.397 212 GLN A CA 1
ATOM 1559 C C . GLN A 1 217 ? 12.034 45.543 50.623 1.000 31.516 212 GLN A C 1
ATOM 1560 O O . GLN A 1 217 ? 12.567 46.319 49.810 1.000 29.395 212 GLN A O 1
ATOM 1566 N N . GLN A 1 218 ? 12.703 44.856 51.544 1.000 32.377 213 GLN A N 1
ATOM 1567 C CA . GLN A 1 218 ? 14.138 45.126 51.813 1.000 35.838 213 GLN A CA 1
ATOM 1568 C C . GLN A 1 218 ? 14.879 44.996 50.511 1.000 32.462 213 GLN A C 1
ATOM 1569 O O . GLN A 1 218 ? 15.735 45.854 50.228 1.000 43.335 213 GLN A O 1
ATOM 1575 N N . ARG A 1 219 ? 14.630 43.906 49.784 1.000 33.959 214 ARG A N 1
ATOM 1576 C CA . ARG A 1 219 ? 15.426 43.618 48.570 1.000 32.997 214 ARG A CA 1
ATOM 1577 C C . ARG A 1 219 ? 15.081 44.642 47.486 1.000 28.114 214 ARG A C 1
ATOM 1578 O O . ARG A 1 219 ? 15.978 45.157 46.836 1.000 27.843 214 ARG A O 1
ATOM 1594 N N . GLY A 1 221 ? 13.847 47.758 47.804 1.000 39.806 216 GLY A N 1
ATOM 1595 C CA . GLY A 1 221 ? 14.387 49.040 48.271 1.000 39.301 216 GLY A CA 1
ATOM 1596 C C . GLY A 1 221 ? 15.907 49.158 48.137 1.000 36.563 216 GLY A C 1
ATOM 1597 O O . GLY A 1 221 ? 16.388 50.183 47.632 1.000 37.493 216 GLY A O 1
ATOM 1598 N N . THR A 1 222 ? 16.657 48.126 48.521 1.000 35.104 217 THR A N 1
ATOM 1599 C CA . THR A 1 222 ? 18.140 48.149 48.392 1.000 36.046 217 THR A CA 1
ATOM 1600 C C . THR A 1 222 ? 18.513 48.212 46.907 1.000 37.554 217 THR A C 1
ATOM 1601 O O . THR A 1 222 ? 19.348 49.047 46.511 1.000 43.009 217 THR A O 1
ATOM 1605 N N . LEU A 1 223 ? 17.934 47.361 46.070 1.000 35.976 218 LEU A N 1
ATOM 1606 C CA . LEU A 1 223 ? 18.292 47.397 44.630 1.000 35.777 218 LEU A CA 1
ATOM 1607 C C . LEU A 1 223 ? 17.951 48.782 44.033 1.000 27.636 218 LEU A C 1
ATOM 1608 O O . LEU A 1 223 ? 18.707 49.263 43.169 1.000 26.915 218 LEU A O 1
ATOM 1613 N N . ALA A 1 224 ? 16.900 49.433 44.507 1.000 25.396 219 ALA A N 1
ATOM 1614 C CA . ALA A 1 224 ? 16.446 50.721 43.961 1.000 29.579 219 ALA A CA 1
ATOM 1615 C C . ALA A 1 224 ? 17.402 51.795 44.480 1.000 31.713 219 ALA A C 1
ATOM 1616 O O . ALA A 1 224 ? 17.897 52.558 43.659 1.000 35.228 219 ALA A O 1
ATOM 1618 N N . ARG A 1 225 ? 17.762 51.745 45.752 1.000 34.215 220 ARG A N 1
ATOM 1619 C CA . ARG A 1 225 ? 18.764 52.710 46.304 1.000 35.942 220 ARG A CA 1
ATOM 1620 C C . ARG A 1 225 ? 20.045 52.609 45.490 1.000 37.513 220 ARG A C 1
ATOM 1621 O O . ARG A 1 225 ? 20.651 53.641 45.200 1.000 36.036 220 ARG A O 1
ATOM 1637 N N . GLY A 1 227 ? 20.456 51.905 42.361 1.000 30.954 222 GLY A N 1
ATOM 1638 C CA . GLY A 1 227 ? 20.389 52.368 40.979 1.000 31.007 222 GLY A CA 1
ATOM 1639 C C . GLY A 1 227 ? 19.578 51.465 40.032 1.000 35.521 222 GLY A C 1
ATOM 1640 O O . GLY A 1 227 ? 19.723 51.656 38.811 1.000 36.400 222 GLY A O 1
ATOM 1641 N N . ALA A 1 228 ? 18.760 50.522 40.530 1.000 33.720 223 ALA A N 1
ATOM 1642 C CA . ALA A 1 228 ? 17.897 49.654 39.691 1.000 31.524 223 ALA A CA 1
ATOM 1643 C C . ALA A 1 228 ? 16.419 49.953 39.921 1.000 28.640 223 ALA A C 1
ATOM 1644 O O . ALA A 1 228 ? 15.932 49.819 41.049 1.000 34.690 223 ALA A O 1
ATOM 1646 N N . VAL A 1 229 A 15.685 50.273 38.853 1.000 30.762 223 VAL A N 1
ATOM 1647 C CA . VAL A 1 229 A 14.203 50.215 38.914 1.000 29.010 223 VAL A CA 1
ATOM 1648 C C . VAL A 1 229 A 13.837 48.742 39.120 1.000 32.227 223 VAL A C 1
ATOM 1649 O O . VAL A 1 229 A 14.326 47.906 38.347 1.000 29.295 223 VAL A O 1
ATOM 1653 N N . CYS A 1 230 ? 13.056 48.431 40.154 1.000 32.080 224 CYS A N 1
ATOM 1654 C CA . CYS A 1 230 ? 12.647 47.052 40.481 1.000 30.873 224 CYS A CA 1
ATOM 1655 C C . CYS A 1 230 ? 11.137 46.947 40.485 1.000 31.412 224 CYS A C 1
ATOM 1656 O O . CYS A 1 230 ? 10.510 47.839 41.061 1.000 29.088 224 CYS A O 1
ATOM 1659 N N . VAL A 1 231 ? 10.611 45.865 39.899 1.000 29.176 225 VAL A N 1
ATOM 1660 C CA . VAL A 1 231 ? 9.144 45.637 39.825 1.000 27.906 225 VAL A CA 1
ATOM 1661 C C . VAL A 1 231 ? 8.800 44.277 40.403 1.000 27.531 225 VAL A C 1
ATOM 1662 O O . VAL A 1 231 ? 9.336 43.271 39.913 1.000 26.579 225 VAL A O 1
ATOM 1666 N N . ASP A 1 232 ? 7.795 44.227 41.257 1.000 26.398 226 ASP A N 1
ATOM 1667 C CA . ASP A 1 232 ? 7.300 42.947 41.784 1.000 26.858 226 ASP A CA 1
ATOM 1668 C C . ASP A 1 232 ? 5.790 42.996 41.635 1.000 27.942 226 ASP A C 1
ATOM 1669 O O . ASP A 1 232 ? 5.248 44.077 41.360 1.000 26.904 226 ASP A O 1
ATOM 1674 N N . TYR A 1 233 ? 5.153 41.846 41.694 1.000 26.976 227 TYR A N 1
ATOM 1675 C CA . TYR A 1 233 ? 3.748 41.745 41.257 1.000 26.675 227 TYR A CA 1
ATOM 1676 C C . TYR A 1 233 ? 3.151 40.503 41.855 1.000 25.067 227 TYR A C 1
ATOM 1677 O O . TYR A 1 233 ? 3.944 39.589 42.195 1.000 27.750 227 TYR A O 1
ATOM 1686 N N . ASP A 1 234 ? 1.829 40.515 42.027 1.000 23.939 228 ASP A N 1
ATOM 1687 C CA . ASP A 1 234 ? 1.101 39.390 42.648 1.000 24.513 228 ASP A CA 1
ATOM 1688 C C . ASP A 1 234 ? 1.216 38.127 41.768 1.000 24.562 228 ASP A C 1
ATOM 1689 O O . ASP A 1 234 ? 0.881 38.179 40.566 1.000 26.786 228 ASP A O 1
ATOM 1694 N N . LEU A 1 235 ? 1.602 37.006 42.381 1.000 26.865 229 LEU A N 1
ATOM 1695 C CA . LEU A 1 235 ? 1.276 35.650 41.872 1.000 28.360 229 LEU A CA 1
ATOM 1696 C C . LEU A 1 235 ? -0.223 35.592 41.554 1.000 29.571 229 LEU A C 1
ATOM 1697 O O . LEU A 1 235 ? -1.007 36.226 42.288 1.000 28.167 229 LEU A O 1
ATOM 1702 N N . PHE A 1 236 ? -0.622 34.814 40.546 1.000 26.698 230 PHE A N 1
ATOM 1703 C CA . PHE A 1 236 ? -2.061 34.537 40.268 1.000 27.414 230 PHE A CA 1
ATOM 1704 C C . PHE A 1 236 ? -2.727 33.910 41.502 1.000 27.147 230 PHE A C 1
ATOM 1705 O O . PHE A 1 236 ? -2.205 32.962 42.041 1.000 27.621 230 PHE A O 1
ATOM 1713 N N . GLY A 1 237 ? -3.853 34.472 41.925 1.000 28.014 231 GLY A N 1
ATOM 1714 C CA . GLY A 1 237 ? -4.582 34.134 43.157 1.000 30.343 231 GLY A CA 1
ATOM 1715 C C . GLY A 1 237 ? -3.769 34.340 44.410 1.000 28.662 231 GLY A C 1
ATOM 1716 O O . GLY A 1 237 ? -4.011 33.614 45.443 1.000 33.549 231 GLY A O 1
ATOM 1717 N N . TRP A 1 238 ? -2.803 35.250 44.352 1.000 29.844 232 TRP A N 1
ATOM 1718 C CA . TRP A 1 238 ? -2.224 35.870 45.567 1.000 30.988 232 TRP A CA 1
ATOM 1719 C C . TRP A 1 238 ? -2.585 37.368 45.569 1.000 29.760 232 TRP A C 1
ATOM 1720 O O . TRP A 1 238 ? -2.932 37.939 44.486 1.000 28.276 232 TRP A O 1
ATOM 1731 N N . GLY A 1 239 ? -2.411 38.003 46.728 1.000 32.853 233 GLY A N 1
ATOM 1732 C CA . GLY A 1 239 ? -2.624 39.449 46.936 1.000 27.225 233 GLY A CA 1
ATOM 1733 C C . GLY A 1 239 ? -3.984 39.849 46.432 1.000 27.173 233 GLY A C 1
ATOM 1734 O O . GLY A 1 239 ? -4.984 39.199 46.786 1.000 28.866 233 GLY A O 1
ATOM 1735 N N . GLU A 1 240 ? -4.009 40.838 45.560 1.000 28.506 234 GLU A N 1
ATOM 1736 C CA . GLU A 1 240 ? -5.253 41.436 45.042 1.000 31.540 234 GLU A CA 1
ATOM 1737 C C . GLU A 1 240 ? -5.816 40.577 43.921 1.000 31.117 234 GLU A C 1
ATOM 1738 O O . GLU A 1 240 ? -6.988 40.811 43.570 1.000 31.423 234 GLU A O 1
ATOM 1744 N N . SER A 1 241 ? -5.048 39.623 43.378 1.000 31.865 235 SER A N 1
ATOM 1745 C CA . SER A 1 241 ? -5.617 38.622 42.439 1.000 28.808 235 SER A CA 1
ATOM 1746 C C . SER A 1 241 ? -6.688 37.795 43.173 1.000 29.983 235 SER A C 1
ATOM 1747 O O . SER A 1 241 ? -7.662 37.396 42.514 1.000 33.209 235 SER A O 1
ATOM 1750 N N . ILE A 1 242 ? -6.546 37.577 44.491 1.000 29.459 236 ILE A N 1
ATOM 1751 C CA . ILE A 1 242 ? -7.569 36.857 45.302 1.000 32.651 236 ILE A CA 1
ATOM 1752 C C . ILE A 1 242 ? -8.944 37.513 45.100 1.000 35.942 236 ILE A C 1
ATOM 1753 O O . ILE A 1 242 ? -9.968 36.759 44.974 1.000 34.253 236 ILE A O 1
ATOM 1758 N N . LEU A 1 243 ? -9.017 38.849 45.041 1.000 35.631 237 LEU A N 1
ATOM 1759 C CA . LEU A 1 243 ? -10.317 39.530 44.821 1.000 33.257 237 LEU A CA 1
ATOM 1760 C C . LEU A 1 243 ? -10.977 39.009 43.546 1.000 31.757 237 LEU A C 1
ATOM 1761 O O . LEU A 1 243 ? -12.229 39.117 43.445 1.000 37.286 237 LEU A O 1
ATOM 1766 N N . GLN A 1 244 ? -10.214 38.568 42.543 1.000 30.383 238 GLN A N 1
ATOM 1767 C CA . GLN A 1 244 ? -10.835 38.223 41.237 1.000 32.542 238 GLN A CA 1
ATOM 1768 C C . GLN A 1 244 ? -11.095 36.711 41.146 1.000 32.335 238 GLN A C 1
ATOM 1769 O O . GLN A 1 244 ? -12.135 36.345 40.615 1.000 34.276 238 GLN A O 1
ATOM 1775 N N . VAL A 1 245 ? -10.191 35.873 41.643 1.000 32.903 239 VAL A N 1
ATOM 1776 C CA . VAL A 1 245 ? -10.209 34.397 41.395 1.000 35.411 239 VAL A CA 1
ATOM 1777 C C . VAL A 1 245 ? -10.247 33.528 42.666 1.000 35.811 239 VAL A C 1
ATOM 1778 O O . VAL A 1 245 ? -10.449 32.289 42.472 1.000 37.892 239 VAL A O 1
ATOM 1782 N N . GLY A 1 246 ? -10.080 34.084 43.876 1.000 34.073 240 GLY A N 1
ATOM 1783 C CA . GLY A 1 246 ? -10.013 33.301 45.134 1.000 39.646 240 GLY A CA 1
ATOM 1784 C C . GLY A 1 246 ? -8.633 32.682 45.363 1.000 38.667 240 GLY A C 1
ATOM 1785 O O . GLY A 1 246 ? -7.819 32.680 44.432 1.000 51.188 240 GLY A O 1
ATOM 1786 N N . SER A 1 247 ? -8.358 32.127 46.536 1.000 46.947 241 SER A N 1
ATOM 1787 C CA . SER A 1 247 ? -7.018 31.566 46.883 1.000 52.067 241 SER A CA 1
ATOM 1788 C C . SER A 1 247 ? -6.738 30.206 46.204 1.000 53.383 241 SER A C 1
ATOM 1789 O O . SER A 1 247 ? -5.572 29.923 45.775 1.000 51.970 241 SER A O 1
ATOM 1792 N N . THR A 1 248 ? -7.744 29.354 46.143 1.000 39.130 242 THR A N 1
ATOM 1793 C CA . THR A 1 248 ? -7.630 28.000 45.552 1.000 42.919 242 THR A CA 1
ATOM 1794 C C . THR A 1 248 ? -7.039 28.102 44.145 1.000 44.353 242 THR A C 1
ATOM 1795 O O . THR A 1 248 ? -6.179 27.288 43.838 1.000 47.505 242 THR A O 1
ATOM 1799 N N . ALA A 1 249 ? -7.457 29.089 43.344 1.000 37.386 243 ALA A N 1
ATOM 1800 C CA . ALA A 1 249 ? -7.126 29.221 41.911 1.000 33.365 243 ALA A CA 1
ATOM 1801 C C . ALA A 1 249 ? -5.621 29.270 41.663 1.000 30.336 243 ALA A C 1
ATOM 1802 O O . ALA A 1 249 ? -5.196 28.978 40.511 1.000 32.550 243 ALA A O 1
ATOM 1804 N N . HIS A 1 250 ? -4.820 29.633 42.659 1.000 28.993 244 HIS A N 1
ATOM 1805 C CA . HIS A 1 250 ? -3.375 29.717 42.453 1.000 31.511 244 HIS A CA 1
ATOM 1806 C C . HIS A 1 250 ? -2.804 28.366 41.968 1.000 37.792 244 HIS A C 1
ATOM 1807 O O . HIS A 1 250 ? -1.908 28.387 41.114 1.000 34.788 244 HIS A O 1
ATOM 1814 N N . ARG A 1 251 ? -3.239 27.245 42.540 1.000 36.940 245 ARG A N 1
ATOM 1815 C CA . ARG A 1 251 ? -2.708 25.884 42.238 1.000 34.209 245 ARG A CA 1
ATOM 1816 C C . ARG A 1 251 ? -3.464 25.396 41.020 1.000 34.053 245 ARG A C 1
ATOM 1817 O O . ARG A 1 251 ? -4.424 24.610 41.147 1.000 32.803 245 ARG A O 1
ATOM 1825 N N . SER A 1 252 ? -3.148 25.980 39.881 1.000 29.489 246 SER A N 1
ATOM 1826 C CA . SER A 1 252 ? -3.822 25.619 38.624 1.000 27.926 246 SER A CA 1
ATOM 1827 C C . SER A 1 252 ? -2.790 25.764 37.527 1.000 26.360 246 SER A C 1
ATOM 1828 O O . SER A 1 252 ? -1.854 26.488 37.756 1.000 28.921 246 SER A O 1
ATOM 1831 N N . SER A 1 253 ? -2.938 25.052 36.419 1.000 26.909 247 SER A N 1
ATOM 1832 C CA . SER A 1 253 ? -2.053 25.252 35.254 1.000 29.407 247 SER A CA 1
ATOM 1833 C C . SER A 1 253 ? -2.253 26.674 34.745 1.000 25.242 247 SER A C 1
ATOM 1834 O O . SER A 1 253 ? -1.310 27.214 34.197 1.000 26.210 247 SER A O 1
ATOM 1837 N N . ALA A 1 254 ? -3.452 27.237 34.846 1.000 28.246 248 ALA A N 1
ATOM 1838 C CA . ALA A 1 254 ? -3.732 28.631 34.404 1.000 29.582 248 ALA A CA 1
ATOM 1839 C C . ALA A 1 254 ? -2.666 29.576 35.043 1.000 27.450 248 ALA A C 1
ATOM 1840 O O . ALA A 1 254 ? -2.105 30.466 34.385 1.000 25.624 248 ALA A O 1
ATOM 1842 N N . ALA A 1 255 ? -2.323 29.348 36.301 1.000 24.312 249 ALA A N 1
ATOM 1843 C CA . ALA A 1 255 ? -1.364 30.200 37.036 1.000 24.922 249 ALA A CA 1
ATOM 1844 C C . ALA A 1 255 ? -0.017 30.208 36.343 1.000 23.462 249 ALA A C 1
ATOM 1845 O O . ALA A 1 255 ? 0.725 31.228 36.430 1.000 22.900 249 ALA A O 1
ATOM 1847 N N . HIS A 1 256 ? 0.362 29.085 35.770 1.000 23.176 250 HIS A N 1
ATOM 1848 C CA . HIS A 1 256 ? 1.719 28.974 35.176 1.000 21.181 250 HIS A CA 1
ATOM 1849 C C . HIS A 1 256 ? 1.760 29.928 33.973 1.000 20.882 250 HIS A C 1
ATOM 1850 O O . HIS A 1 256 ? 2.634 30.767 33.886 1.000 23.314 250 HIS A O 1
ATOM 1857 N N . THR A 1 257 ? 0.757 29.855 33.122 1.000 20.920 251 THR A N 1
ATOM 1858 C CA . THR A 1 257 ? 0.704 30.684 31.898 1.000 22.701 251 THR A CA 1
ATOM 1859 C C . THR A 1 257 ? 0.495 32.149 32.271 1.000 23.819 251 THR A C 1
ATOM 1860 O O . THR A 1 257 ? 1.159 32.966 31.662 1.000 23.253 251 THR A O 1
ATOM 1864 N N . ILE A 1 258 ? -0.464 32.438 33.168 1.000 24.701 252 ILE A N 1
ATOM 1865 C CA . ILE A 1 258 ? -0.879 33.807 33.542 1.000 24.168 252 ILE A CA 1
ATOM 1866 C C . ILE A 1 258 ? 0.324 34.521 34.176 1.000 24.394 252 ILE A C 1
ATOM 1867 O O . ILE A 1 258 ? 0.512 35.697 33.876 1.000 25.623 252 ILE A O 1
ATOM 1872 N N . GLN A 1 259 ? 1.114 33.842 34.998 1.000 24.276 253 GLN A N 1
ATOM 1873 C CA . GLN A 1 259 ? 2.236 34.515 35.696 1.000 26.066 253 GLN A CA 1
ATOM 1874 C C . GLN A 1 259 ? 3.346 34.831 34.712 1.000 28.623 253 GLN A C 1
ATOM 1875 O O . GLN A 1 259 ? 4.005 35.914 34.859 1.000 27.768 253 GLN A O 1
ATOM 1881 N N . ALA A 1 260 ? 3.599 33.942 33.759 1.000 25.267 254 ALA A N 1
ATOM 1882 C CA . ALA A 1 260 ? 4.617 34.269 32.740 1.000 27.456 254 ALA A CA 1
ATOM 1883 C C . ALA A 1 260 ? 4.078 35.411 31.860 1.000 25.269 254 ALA A C 1
ATOM 1884 O O . ALA A 1 260 ? 4.787 36.334 31.549 1.000 23.867 254 ALA A O 1
ATOM 1894 N N . ASN A 1 262 ? 2.087 37.809 32.746 1.000 23.854 256 ASN A N 1
ATOM 1895 C CA . ASN A 1 262 ? 2.186 38.979 33.609 1.000 24.443 256 ASN A CA 1
ATOM 1896 C C . ASN A 1 262 ? 3.599 39.586 33.516 1.000 28.782 256 ASN A C 1
ATOM 1897 O O . ASN A 1 262 ? 3.710 40.793 33.232 1.000 26.919 256 ASN A O 1
ATOM 1902 N N . GLY A 1 263 ? 4.630 38.769 33.684 1.000 24.039 257 GLY A N 1
ATOM 1903 C CA . GLY A 1 263 ? 6.026 39.197 33.601 1.000 27.615 257 GLY A CA 1
ATOM 1904 C C . GLY A 1 263 ? 6.304 39.887 32.288 1.000 27.959 257 GLY A C 1
ATOM 1905 O O . GLY A 1 263 ? 6.865 41.025 32.323 1.000 26.876 257 GLY A O 1
ATOM 1906 N N . LEU A 1 264 ? 5.891 39.274 31.172 1.000 27.289 258 LEU A N 1
ATOM 1907 C CA . LEU A 1 264 ? 6.185 39.826 29.823 1.000 29.561 258 LEU A CA 1
ATOM 1908 C C . LEU A 1 264 ? 5.429 41.143 29.648 1.000 27.913 258 LEU A C 1
ATOM 1909 O O . LEU A 1 264 ? 5.976 42.032 29.083 1.000 25.594 258 LEU A O 1
ATOM 1914 N N . LEU A 1 265 ? 4.162 41.208 30.004 1.000 25.847 259 LEU A N 1
ATOM 1915 C CA . LEU A 1 265 ? 3.385 42.440 29.760 1.000 28.131 259 LEU A CA 1
ATOM 1916 C C . LEU A 1 265 ? 3.932 43.574 30.645 1.000 27.981 259 LEU A C 1
ATOM 1917 O O . LEU A 1 265 ? 3.891 44.741 30.225 1.000 25.382 259 LEU A O 1
ATOM 1922 N N . ILE A 1 266 ? 4.402 43.237 31.839 1.000 25.799 260 ILE A N 1
ATOM 1923 C CA . ILE A 1 266 ? 4.997 44.214 32.778 1.000 25.974 260 ILE A CA 1
ATOM 1924 C C . ILE A 1 266 ? 6.316 44.716 32.186 1.000 27.796 260 ILE A C 1
ATOM 1925 O O . ILE A 1 266 ? 6.487 45.970 32.130 1.000 27.490 260 ILE A O 1
ATOM 1930 N N . LEU A 1 267 ? 7.145 43.832 31.628 1.000 25.202 261 LEU A N 1
ATOM 1931 C CA . LEU A 1 267 ? 8.397 44.279 30.991 1.000 27.372 261 LEU A CA 1
ATOM 1932 C C . LEU A 1 267 ? 8.046 45.217 29.831 1.000 28.549 261 LEU A C 1
ATOM 1933 O O . LEU A 1 267 ? 8.611 46.304 29.771 1.000 27.270 261 LEU A O 1
ATOM 1938 N N . ASP A 1 268 ? 7.155 44.817 28.932 1.000 26.496 262 ASP A N 1
ATOM 1939 C CA . ASP A 1 268 ? 6.677 45.705 27.847 1.000 28.380 262 ASP A CA 1
ATOM 1940 C C . ASP A 1 268 ? 6.256 47.074 28.406 1.000 30.040 262 ASP A C 1
ATOM 1941 O O . ASP A 1 268 ? 6.642 48.081 27.793 1.000 29.127 262 ASP A O 1
ATOM 1946 N N . TYR A 1 269 ? 5.429 47.106 29.461 1.000 26.990 263 TYR A N 1
ATOM 1947 C CA . TYR A 1 269 ? 4.804 48.329 29.994 1.000 29.698 263 TYR A CA 1
ATOM 1948 C C . TYR A 1 269 ? 5.875 49.244 30.593 1.000 31.238 263 TYR A C 1
ATOM 1949 O O . TYR A 1 269 ? 5.894 50.428 30.274 1.000 30.882 263 TYR A O 1
ATOM 1966 N N . LEU A 1 271 ? 9.065 49.325 29.722 1.000 30.084 265 LEU A N 1
ATOM 1967 C CA . LEU A 1 271 ? 9.939 49.857 28.694 1.000 32.922 265 LEU A CA 1
ATOM 1968 C C . LEU A 1 271 ? 9.200 50.905 27.845 1.000 38.410 265 LEU A C 1
ATOM 1969 O O . LEU A 1 271 ? 9.884 51.834 27.373 1.000 35.146 265 LEU A O 1
ATOM 1974 N N . ALA A 1 272 ? 7.883 50.778 27.628 1.000 35.668 266 ALA A N 1
ATOM 1975 C CA . ALA A 1 272 ? 7.129 51.712 26.768 1.000 35.030 266 ALA A CA 1
ATOM 1976 C C . ALA A 1 272 ? 6.789 52.988 27.555 1.000 37.150 266 ALA A C 1
ATOM 1977 O O . ALA A 1 272 ? 6.648 54.025 26.943 1.000 38.159 266 ALA A O 1
ATOM 1979 N N . SER A 1 273 ? 6.577 52.897 28.862 1.000 37.759 267 SER A N 1
ATOM 1980 C CA . SER A 1 273 ? 5.998 53.980 29.684 1.000 36.286 267 SER A CA 1
ATOM 1981 C C . SER A 1 273 ? 7.102 54.820 30.350 1.000 41.067 267 SER A C 1
ATOM 1982 O O . SER A 1 273 ? 6.754 55.834 30.950 1.000 43.373 267 SER A O 1
ATOM 1985 N N . ARG A 1 274 ? 8.359 54.380 30.354 1.000 36.206 268 ARG A N 1
ATOM 1986 C CA . ARG A 1 274 ? 9.384 55.032 31.196 1.000 37.467 268 ARG A CA 1
ATOM 1987 C C . ARG A 1 274 ? 10.473 55.574 30.297 1.000 36.475 268 ARG A C 1
ATOM 1988 O O . ARG A 1 274 ? 10.834 54.863 29.349 1.000 37.285 268 ARG A O 1
ATOM 1996 N N . LYS A 1 275 ? 11.069 56.692 30.722 1.000 36.497 269 LYS A N 1
ATOM 1997 C CA . LYS A 1 275 ? 12.264 57.306 30.082 1.000 45.006 269 LYS A CA 1
ATOM 1998 C C . LYS A 1 275 ? 13.564 56.956 30.814 1.000 39.991 269 LYS A C 1
ATOM 1999 O O . LYS A 1 275 ? 14.612 57.190 30.248 1.000 39.655 269 LYS A O 1
ATOM 2005 N N . ASP A 1 276 ? 13.524 56.478 32.053 1.000 37.962 270 ASP A N 1
ATOM 2006 C CA . ASP A 1 276 ? 14.750 56.335 32.890 1.000 39.997 270 ASP A CA 1
ATOM 2007 C C . ASP A 1 276 ? 15.377 54.922 32.765 1.000 34.332 270 ASP A C 1
ATOM 2008 O O . ASP A 1 276 ? 16.168 54.578 33.657 1.000 33.057 270 ASP A O 1
ATOM 2013 N N . ILE A 1 277 ? 15.079 54.101 31.752 1.000 33.759 271 ILE A N 1
ATOM 2014 C CA . ILE A 1 277 ? 15.612 52.696 31.742 1.000 34.643 271 ILE A CA 1
ATOM 2015 C C . ILE A 1 277 ? 16.728 52.565 30.715 1.000 32.854 271 ILE A C 1
ATOM 2016 O O . ILE A 1 277 ? 16.519 52.962 29.583 1.000 29.600 271 ILE A O 1
ATOM 2021 N N . ASP A 1 278 ? 17.866 51.999 31.123 1.000 32.520 272 ASP A N 1
ATOM 2022 C CA . ASP A 1 278 ? 18.964 51.569 30.218 1.000 30.102 272 ASP A CA 1
ATOM 2023 C C . ASP A 1 278 ? 18.672 50.122 29.750 1.000 32.993 272 ASP A C 1
ATOM 2024 O O . ASP A 1 278 ? 18.784 49.171 30.574 1.000 32.064 272 ASP A O 1
ATOM 2029 N N . THR A 1 279 ? 18.322 49.920 28.485 1.000 34.151 273 THR A N 1
ATOM 2030 C CA . THR A 1 279 ? 17.879 48.603 27.979 1.000 36.029 273 THR A CA 1
ATOM 2031 C C . THR A 1 279 ? 19.074 47.637 27.891 1.000 37.635 273 THR A C 1
ATOM 2032 O O . THR A 1 279 ? 18.839 46.438 27.675 1.000 38.676 273 THR A O 1
ATOM 2036 N N . LYS A 1 280 ? 20.310 48.079 28.108 1.000 35.168 274 LYS A N 1
ATOM 2037 C CA . LYS A 1 280 ? 21.460 47.144 28.268 1.000 35.673 274 LYS A CA 1
ATOM 2038 C C . LYS A 1 280 ? 21.444 46.476 29.652 1.000 33.832 274 LYS A C 1
ATOM 2039 O O . LYS A 1 280 ? 22.248 45.532 29.861 1.000 34.165 274 LYS A O 1
ATOM 2045 N N . ARG A 1 281 ? 20.602 46.934 30.582 1.000 31.791 275 ARG A N 1
ATOM 2046 C CA . ARG A 1 281 ? 20.614 46.438 31.975 1.000 28.849 275 ARG A CA 1
ATOM 2047 C C . ARG A 1 281 ? 19.178 46.091 32.371 1.000 30.280 275 ARG A C 1
ATOM 2048 O O . ARG A 1 281 ? 18.566 46.780 33.196 1.000 25.595 275 ARG A O 1
ATOM 2056 N N . ILE A 1 282 ? 18.709 44.942 31.872 1.000 30.003 276 ILE A N 1
ATOM 2057 C CA . ILE A 1 282 ? 17.405 44.360 32.264 1.000 27.378 276 ILE A CA 1
ATOM 2058 C C . ILE A 1 282 ? 17.653 42.990 32.900 1.000 29.183 276 ILE A C 1
ATOM 2059 O O . ILE A 1 282 ? 18.201 42.088 32.238 1.000 27.272 276 ILE A O 1
ATOM 2064 N N . GLY A 1 283 ? 17.170 42.845 34.127 1.000 29.039 277 GLY A N 1
ATOM 2065 C CA . GLY A 1 283 ? 17.442 41.718 35.010 1.000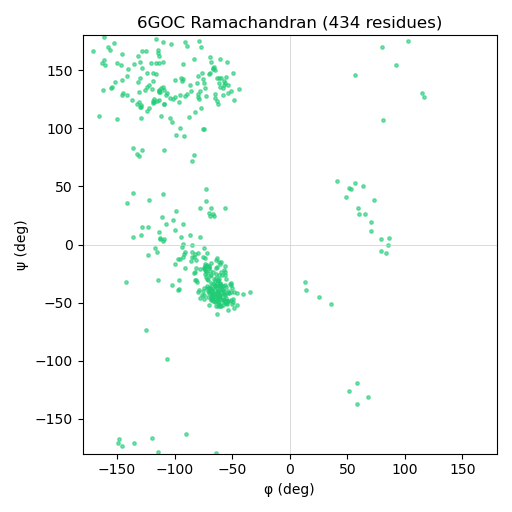 26.867 277 GLY A CA 1
ATOM 2066 C C . GLY A 1 283 ? 16.152 41.047 35.376 1.000 28.689 277 GLY A C 1
ATOM 2067 O O . GLY A 1 283 ? 15.072 41.686 35.264 1.000 27.308 277 GLY A O 1
ATOM 2068 N N . ALA A 1 284 ? 16.273 39.765 35.734 1.000 30.382 278 ALA A N 1
ATOM 2069 C CA . ALA A 1 284 ? 15.208 39.023 36.418 1.000 26.267 278 ALA A CA 1
ATOM 2070 C C . ALA A 1 284 ? 15.792 38.475 37.688 1.000 24.645 278 ALA A C 1
ATOM 2071 O O . ALA A 1 284 ? 16.962 38.100 37.691 1.000 24.019 278 ALA A O 1
ATOM 2073 N N . ASN A 1 285 ? 14.963 38.385 38.714 1.000 27.660 279 ASN A N 1
ATOM 2074 C CA . ASN A 1 285 ? 15.410 37.927 40.030 1.000 29.973 279 ASN A CA 1
ATOM 2075 C C . ASN A 1 285 ? 14.165 37.536 40.816 1.000 28.130 279 ASN A C 1
ATOM 2076 O O . ASN A 1 285 ? 13.203 38.319 40.872 1.000 34.584 279 ASN A O 1
ATOM 2081 N N . GLY A 1 286 ? 14.235 36.372 41.447 1.000 29.464 280 GLY A N 1
ATOM 2082 C CA . GLY A 1 286 ? 13.205 35.862 42.356 1.000 28.787 280 GLY A CA 1
ATOM 2083 C C . GLY A 1 286 ? 13.698 34.620 43.073 1.000 28.534 280 GLY A C 1
ATOM 2084 O O . GLY A 1 286 ? 14.720 34.043 42.652 1.000 27.616 280 GLY A O 1
ATOM 2085 N N . GLY A 1 287 ? 12.971 34.241 44.117 1.000 29.772 281 GLY A N 1
ATOM 2086 C CA . GLY A 1 287 ? 13.377 33.204 45.070 1.000 29.490 281 GLY A CA 1
ATOM 2087 C C . GLY A 1 287 ? 12.388 32.069 45.044 1.000 25.378 281 GLY A C 1
ATOM 2088 O O . GLY A 1 287 ? 11.167 32.367 44.940 1.000 26.437 281 GLY A O 1
ATOM 2089 N N . SER A 1 288 ? 12.884 30.835 45.128 1.000 27.990 282 SER A N 1
ATOM 2090 C CA . SER A 1 288 ? 12.060 29.608 45.180 1.000 27.177 282 SER A CA 1
ATOM 2091 C C . SER A 1 288 ? 11.190 29.576 43.903 1.000 27.233 282 SER A C 1
ATOM 2092 O O . SER A 1 288 ? 11.795 29.628 42.830 1.000 29.621 282 SER A O 1
ATOM 2095 N N . GLY A 1 289 ? 9.853 29.582 43.995 1.000 26.136 283 GLY A N 1
ATOM 2096 C CA . GLY A 1 289 ? 8.948 29.721 42.825 1.000 32.934 283 GLY A CA 1
ATOM 2097 C C . GLY A 1 289 ? 9.305 30.928 41.953 1.000 33.452 283 GLY A C 1
ATOM 2098 O O . GLY A 1 289 ? 9.184 30.840 40.734 1.000 27.781 283 GLY A O 1
ATOM 2099 N N . GLY A 1 290 ? 9.794 32.024 42.553 1.000 29.289 284 GLY A N 1
ATOM 2100 C CA . GLY A 1 290 ? 10.225 33.206 41.799 1.000 27.759 284 GLY A CA 1
ATOM 2101 C C . GLY A 1 290 ? 11.492 32.941 41.049 1.000 26.041 284 GLY A C 1
ATOM 2102 O O . GLY A 1 290 ? 11.691 33.574 40.023 1.000 28.561 284 GLY A O 1
ATOM 2103 N N . GLY A 1 291 ? 12.354 32.064 41.561 1.000 25.281 285 GLY A N 1
ATOM 2104 C CA . GLY A 1 291 ? 13.550 31.630 40.824 1.000 26.621 285 GLY A CA 1
ATOM 2105 C C . GLY A 1 291 ? 13.164 30.756 39.628 1.000 27.174 285 GLY A C 1
ATOM 2106 O O . GLY A 1 291 ? 13.749 30.912 38.571 1.000 26.156 285 GLY A O 1
ATOM 2107 N N . THR A 1 292 ? 12.149 29.910 39.764 1.000 28.002 286 THR A N 1
ATOM 2108 C CA . THR A 1 292 ? 11.650 29.099 38.627 1.000 30.560 286 THR A CA 1
ATOM 2109 C C . THR A 1 292 ? 11.070 30.053 37.564 1.000 30.373 286 THR A C 1
ATOM 2110 O O . THR A 1 292 ? 11.274 29.837 36.351 1.000 28.519 286 THR A O 1
ATOM 2114 N N . HIS A 1 293 ? 10.379 31.099 38.011 1.000 28.131 287 HIS A N 1
ATOM 2115 C CA . HIS A 1 293 ? 9.733 32.084 37.108 1.000 26.571 287 HIS A CA 1
ATOM 2116 C C . HIS A 1 293 ? 10.787 32.973 36.474 1.000 25.164 287 HIS A C 1
ATOM 2117 O O . HIS A 1 293 ? 10.499 33.481 35.379 1.000 26.551 287 HIS A O 1
ATOM 2124 N N . THR A 1 294 ? 11.937 33.138 37.134 1.000 22.445 288 THR A N 1
ATOM 2125 C CA . THR A 1 294 ? 13.073 33.969 36.654 1.000 24.648 288 THR A CA 1
ATOM 2126 C C . THR A 1 294 ? 13.643 33.271 35.433 1.000 23.969 288 THR A C 1
ATOM 2127 O O . THR A 1 294 ? 13.804 33.932 34.431 1.000 25.971 288 THR A O 1
ATOM 2131 N N . VAL A 1 295 ? 13.816 31.953 35.527 1.000 23.365 289 VAL A N 1
ATOM 2132 C CA . VAL A 1 295 ? 14.377 31.119 34.435 1.000 23.840 289 VAL A CA 1
ATOM 2133 C C . VAL A 1 295 ? 13.364 31.114 33.283 1.000 23.259 289 VAL A C 1
ATOM 2134 O O . VAL A 1 295 ? 13.790 31.182 32.119 1.000 20.575 289 VAL A O 1
ATOM 2138 N N . LEU A 1 296 ? 12.070 31.029 33.616 1.000 20.362 290 LEU A N 1
ATOM 2139 C CA . LEU A 1 296 ? 11.005 31.014 32.596 1.000 22.165 290 LEU A CA 1
ATOM 2140 C C . LEU A 1 296 ? 11.095 32.351 31.829 1.000 24.374 290 LEU A C 1
ATOM 2141 O O . LEU A 1 296 ? 11.178 32.334 30.557 1.000 25.642 290 LEU A O 1
ATOM 2146 N N . LEU A 1 297 ? 11.280 33.458 32.544 1.000 22.370 291 LEU A N 1
ATOM 2147 C CA . LEU A 1 297 ? 11.332 34.805 31.901 1.000 24.425 291 LEU A CA 1
ATOM 2148 C C . LEU A 1 297 ? 12.513 34.876 30.934 1.000 24.168 291 LEU A C 1
ATOM 2149 O O . LEU A 1 297 ? 12.315 35.373 29.825 1.000 21.685 291 LEU A O 1
ATOM 2154 N N . THR A 1 298 ? 13.697 34.395 31.319 1.000 25.462 292 THR A N 1
ATOM 2155 C CA . THR A 1 298 ? 14.906 34.526 30.459 1.000 27.478 292 THR A CA 1
ATOM 2156 C C . THR A 1 298 ? 14.801 33.551 29.288 1.000 27.771 292 THR A C 1
ATOM 2157 O O . THR A 1 298 ? 15.574 33.680 28.317 1.000 26.525 292 THR A O 1
ATOM 2161 N N . THR A 1 299 ? 13.934 32.542 29.428 1.000 28.570 293 THR A N 1
ATOM 2162 C CA . THR A 1 299 ? 13.644 31.564 28.347 1.000 27.685 293 THR A CA 1
ATOM 2163 C C . THR A 1 299 ? 12.667 32.188 27.358 1.000 25.452 293 THR A C 1
ATOM 2164 O O . THR A 1 299 ? 12.813 31.933 26.156 1.000 26.477 293 THR A O 1
ATOM 2168 N N . LEU A 1 300 ? 11.672 32.915 27.854 1.000 24.343 294 LEU A N 1
ATOM 2169 C CA . LEU A 1 300 ? 10.587 33.468 27.016 1.000 25.369 294 LEU A CA 1
ATOM 2170 C C . LEU A 1 300 ? 10.994 34.771 26.294 1.000 28.187 294 LEU A C 1
ATOM 2171 O O . LEU A 1 300 ? 10.504 34.980 25.185 1.000 25.032 294 LEU A O 1
ATOM 2176 N N . ASP A 1 301 ? 11.884 35.604 26.844 1.000 32.484 295 ASP A N 1
ATOM 2177 C CA . ASP A 1 301 ? 12.088 36.992 26.331 1.000 29.778 295 ASP A CA 1
ATOM 2178 C C . ASP A 1 301 ? 13.574 37.304 26.116 1.000 31.997 295 ASP A C 1
ATOM 2179 O O . ASP A 1 301 ? 14.355 37.310 27.118 1.000 27.151 295 ASP A O 1
ATOM 2184 N N . ASP A 1 302 ? 13.976 37.681 24.900 1.000 29.008 296 ASP A N 1
ATOM 2185 C CA . ASP A 1 302 ? 15.417 37.929 24.648 1.000 30.999 296 ASP A CA 1
ATOM 2186 C C . ASP A 1 302 ? 15.894 39.298 25.194 1.000 30.762 296 ASP A C 1
ATOM 2187 O O . ASP A 1 302 ? 16.998 39.620 24.899 1.000 28.444 296 ASP A O 1
ATOM 2192 N N . ARG A 1 303 ? 15.117 40.096 25.932 1.000 28.250 297 ARG A N 1
ATOM 2193 C CA . ARG A 1 303 ? 15.537 41.467 26.341 1.000 28.450 297 ARG A CA 1
ATOM 2194 C C . ARG A 1 303 ? 16.353 41.395 27.633 1.000 28.436 297 ARG A C 1
ATOM 2195 O O . ARG A 1 303 ? 17.033 42.393 27.939 1.000 27.104 297 ARG A O 1
ATOM 2203 N N . PHE A 1 304 ? 16.329 40.265 28.344 1.000 27.322 298 PHE A N 1
ATOM 2204 C CA . PHE A 1 304 ? 17.017 40.158 29.656 1.000 27.555 298 PHE A CA 1
ATOM 2205 C C . PHE A 1 304 ? 18.514 40.088 29.390 1.000 26.656 298 PHE A C 1
ATOM 2206 O O . PHE A 1 304 ? 18.901 39.368 28.444 1.000 25.489 298 PHE A O 1
ATOM 2214 N N . THR A 1 305 ? 19.314 40.842 30.150 1.000 25.895 299 THR A N 1
ATOM 2215 C CA . THR A 1 305 ? 20.783 40.893 29.963 1.000 27.018 299 THR A CA 1
ATOM 2216 C C . THR A 1 305 ? 21.466 40.316 31.193 1.000 28.312 299 THR A C 1
ATOM 2217 O O . THR A 1 305 ? 22.662 40.104 31.104 1.000 31.021 299 THR A O 1
ATOM 2221 N N . ALA A 1 306 ? 20.730 39.983 32.256 1.000 30.232 300 ALA A N 1
ATOM 2222 C CA . ALA A 1 306 ? 21.273 39.320 33.465 1.000 30.175 300 ALA A CA 1
ATOM 2223 C C . ALA A 1 306 ? 20.139 38.707 34.288 1.000 26.937 300 ALA A C 1
ATOM 2224 O O . ALA A 1 306 ? 18.988 39.158 34.150 1.000 27.236 300 ALA A O 1
ATOM 2226 N N . SER A 1 307 ? 20.461 37.698 35.098 1.000 26.943 301 SER A N 1
ATOM 2227 C CA . SER A 1 307 ? 19.465 36.843 35.769 1.000 25.626 301 SER A CA 1
ATOM 2228 C C . SER A 1 307 ? 20.027 36.308 37.072 1.000 24.08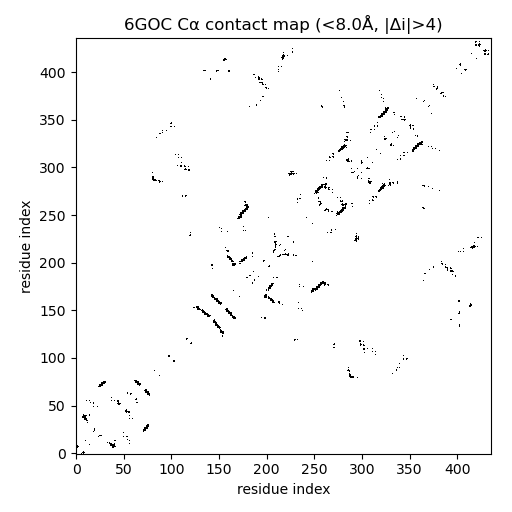0 301 SER A C 1
ATOM 2229 O O . SER A 1 307 ? 21.149 35.850 37.050 1.000 26.375 301 SER A O 1
ATOM 2232 N N . ALA A 1 308 ? 19.214 36.259 38.123 1.000 27.977 302 ALA A N 1
ATOM 2233 C CA . ALA A 1 308 ? 19.594 35.687 39.437 1.000 27.427 302 ALA A CA 1
ATOM 2234 C C . ALA A 1 308 ? 18.484 34.824 39.998 1.000 25.959 302 ALA A C 1
ATOM 2235 O O . ALA A 1 308 ? 17.647 35.293 40.783 1.000 28.001 302 ALA A O 1
ATOM 2237 N N . PRO A 1 309 ? 18.391 33.548 39.591 1.000 26.097 303 PRO A N 1
ATOM 2238 C CA . PRO A 1 309 ? 17.438 32.658 40.240 1.000 29.430 303 PRO A CA 1
ATOM 2239 C C . PRO A 1 309 ? 17.960 32.158 41.593 1.000 28.783 303 PRO A C 1
ATOM 2240 O O . PRO A 1 309 ? 18.982 31.546 41.643 1.000 30.176 303 PRO A O 1
ATOM 2244 N N . VAL A 1 310 ? 17.181 32.367 42.640 1.000 29.075 304 VAL A N 1
ATOM 2245 C CA . VAL A 1 310 ? 17.651 32.162 44.020 1.000 30.669 304 VAL A CA 1
ATOM 2246 C C . VAL A 1 310 ? 16.903 30.991 44.665 1.000 32.519 304 VAL A C 1
ATOM 2247 O O . VAL A 1 310 ? 15.628 31.002 44.707 1.000 26.901 304 VAL A O 1
ATOM 2251 N N . VAL A 1 311 ? 17.690 30.099 45.274 1.000 29.454 305 VAL A N 1
ATOM 2252 C CA . VAL A 1 311 ? 17.256 28.865 45.975 1.000 30.064 305 VAL A CA 1
ATOM 2253 C C . VAL A 1 311 ? 16.147 28.191 45.165 1.000 28.739 305 VAL A C 1
ATOM 2254 O O . VAL A 1 311 ? 15.053 27.922 45.736 1.000 28.338 305 VAL A O 1
ATOM 2258 N N . SER A 1 312 ? 16.402 27.908 43.889 1.000 28.953 306 SER A N 1
ATOM 2259 C CA . SER A 1 312 ? 15.327 27.385 43.008 1.000 31.584 306 SER A CA 1
ATOM 2260 C C . SER A 1 312 ? 15.827 26.322 42.027 1.000 29.927 306 SER A C 1
ATOM 2261 O O . SER A 1 312 ? 15.039 25.434 41.654 1.000 34.586 306 SER A O 1
ATOM 2264 N N . LEU A 1 313 ? 17.066 26.424 41.572 1.000 27.923 307 LEU A N 1
ATOM 2265 C CA . LEU A 1 313 ? 17.491 25.672 40.389 1.000 28.919 307 LEU A CA 1
ATOM 2266 C C . LEU A 1 313 ? 17.809 24.200 40.725 1.000 32.175 307 LEU A C 1
ATOM 2267 O O . LEU A 1 313 ? 18.641 23.914 41.675 1.000 29.225 307 LEU A O 1
ATOM 2272 N N . ALA A 1 314 ? 17.215 23.276 39.943 1.000 33.506 308 ALA A N 1
ATOM 2273 C CA . ALA A 1 314 ? 17.436 21.812 40.036 1.000 31.082 308 ALA A CA 1
ATOM 2274 C C . ALA A 1 314 ? 17.141 21.157 38.694 1.000 32.870 308 ALA A C 1
ATOM 2275 O O . ALA A 1 314 ? 16.132 21.490 38.105 1.000 35.869 308 ALA A O 1
ATOM 2277 N N . SER A 1 315 ? 18.009 20.250 38.256 1.000 34.222 309 SER A N 1
ATOM 2278 C CA . SER A 1 315 ? 17.766 19.343 37.112 1.000 32.053 309 SER A CA 1
ATOM 2279 C C . SER A 1 315 ? 16.678 18.317 37.472 1.000 30.947 309 SER A C 1
ATOM 2280 O O . SER A 1 315 ? 15.942 17.879 36.567 1.000 34.609 309 SER A O 1
ATOM 2283 N N . HIS A 1 316 ? 16.530 17.993 38.763 1.000 31.817 310 HIS A N 1
ATOM 2284 C CA . HIS A 1 316 ? 15.752 16.831 39.286 1.000 29.514 310 HIS A CA 1
ATOM 2285 C C . HIS A 1 316 ? 14.466 17.257 40.018 1.000 31.000 310 HIS A C 1
ATOM 2286 O O . HIS A 1 316 ? 13.756 16.369 40.484 1.000 26.764 310 HIS A O 1
ATOM 2293 N N . PHE A 1 317 ? 14.154 18.564 40.056 1.000 29.601 311 PHE A N 1
ATOM 2294 C CA . PHE A 1 317 ? 12.853 19.099 40.531 1.000 30.148 311 PHE A CA 1
ATOM 2295 C C . PHE A 1 317 ? 12.419 20.279 39.649 1.000 32.081 311 PHE A C 1
ATOM 2296 O O . PHE A 1 317 ? 13.235 21.192 39.459 1.000 34.936 311 PHE A O 1
ATOM 2304 N N . ASP A 1 318 ? 11.176 20.242 39.142 1.000 31.935 312 ASP A N 1
ATOM 2305 C CA . ASP A 1 318 ? 10.627 21.197 38.134 1.000 31.213 312 ASP A CA 1
ATOM 2306 C C . ASP A 1 318 ? 9.822 22.302 38.832 1.000 29.412 312 ASP A C 1
ATOM 2307 O O . ASP A 1 318 ? 9.372 23.219 38.151 1.000 28.886 312 ASP A O 1
ATOM 2312 N N . GLY A 1 319 ? 9.528 22.116 40.121 1.000 29.322 313 GLY A N 1
ATOM 2313 C CA . GLY A 1 319 ? 8.669 22.986 40.927 1.000 27.380 313 GLY A CA 1
ATOM 2314 C C . GLY A 1 319 ? 7.449 22.211 41.337 1.000 29.236 313 GLY A C 1
ATOM 2315 O O . GLY A 1 319 ? 6.783 21.644 40.421 1.000 24.541 313 GLY A O 1
ATOM 2316 N N . GLY A 1 320 ? 7.140 22.247 42.631 1.000 26.446 314 GLY A N 1
ATOM 2317 C CA . GLY A 1 320 ? 6.031 21.505 43.248 1.000 28.791 314 GLY A CA 1
ATOM 2318 C C . GLY A 1 320 ? 4.666 22.082 42.963 1.000 28.225 314 GLY A C 1
ATOM 2319 O O . GLY A 1 320 ? 3.688 21.389 43.141 1.000 29.809 314 GLY A O 1
ATOM 2320 N N . CYS A 1 321 ? 4.569 23.341 42.579 1.000 27.996 315 CYS A N 1
ATOM 2321 C CA . CYS A 1 321 ? 3.270 24.028 42.438 1.000 25.884 315 CYS A CA 1
ATOM 2322 C C . CYS A 1 321 ? 2.936 24.018 40.961 1.000 23.348 315 CYS A C 1
ATOM 2323 O O . CYS A 1 321 ? 3.827 24.090 40.138 1.000 25.529 315 CYS A O 1
ATOM 2326 N N . PRO A 1 322 ? 1.666 23.831 40.584 1.000 23.089 316 PRO A N 1
ATOM 2327 C CA . PRO A 1 322 ? 1.244 23.968 39.199 1.000 24.626 316 PRO A CA 1
ATOM 2328 C C . PRO A 1 322 ? 1.570 25.328 38.548 1.000 25.821 316 PRO A C 1
ATOM 2329 O O . PRO A 1 322 ? 1.664 25.402 37.336 1.000 24.373 316 PRO A O 1
ATOM 2333 N N . CYS A 1 323 ? 1.746 26.393 39.340 1.000 28.600 317 CYS A N 1
ATOM 2334 C CA . CYS A 1 323 ? 2.154 27.710 38.781 1.000 25.827 317 CYS A CA 1
ATOM 2335 C C . CYS A 1 323 ? 3.586 27.606 38.274 1.000 24.718 317 CYS A C 1
ATOM 2336 O O . CYS A 1 323 ? 3.990 28.500 37.550 1.000 27.353 317 CYS A O 1
ATOM 2339 N N . GLU A 1 324 ? 4.353 26.576 38.664 1.000 26.122 318 GLU A N 1
ATOM 2340 C CA . GLU A 1 324 ? 5.774 26.367 38.210 1.000 23.101 318 GLU A CA 1
ATOM 2341 C C . GLU A 1 324 ? 5.904 25.272 37.115 1.000 23.964 318 GLU A C 1
ATOM 2342 O O . GLU A 1 324 ? 6.833 25.380 36.213 1.000 25.247 318 GLU A O 1
ATOM 2348 N N . SER A 1 325 ? 5.073 24.221 37.183 1.000 21.849 319 SER A N 1
ATOM 2349 C CA . SER A 1 325 ? 5.199 22.979 36.385 1.000 23.244 319 SER A CA 1
ATOM 2350 C C . SER A 1 325 ? 3.825 22.533 35.835 1.000 27.685 319 SER A C 1
ATOM 2351 O O . SER A 1 325 ? 3.724 21.395 35.333 1.000 27.357 319 SER A O 1
ATOM 2354 N N . GLY A 1 326 ? 2.764 23.333 36.010 1.000 23.631 320 GLY A N 1
ATOM 2355 C CA . GLY A 1 326 ? 1.403 22.898 35.658 1.000 23.041 320 GLY A CA 1
ATOM 2356 C C . GLY A 1 326 ? 1.235 22.676 34.154 1.000 25.812 320 GLY A C 1
ATOM 2357 O O . GLY A 1 326 ? 0.377 21.885 33.727 1.000 25.585 320 GLY A O 1
ATOM 2366 N N . PRO A 1 328 ? 3.329 21.753 30.505 1.000 24.554 322 PRO A N 1
ATOM 2367 C CA . PRO A 1 328 ? 4.136 20.551 30.417 1.000 24.638 322 PRO A CA 1
ATOM 2368 C C . PRO A 1 328 ? 5.418 21.014 29.713 1.000 25.679 322 PRO A C 1
ATOM 2369 O O . PRO A 1 328 ? 5.855 20.374 28.750 1.000 24.243 322 PRO A O 1
ATOM 2373 N N . ILE A 1 329 ? 5.937 22.167 30.135 1.000 25.121 323 ILE A N 1
ATOM 2374 C CA . ILE A 1 329 ? 7.124 22.792 29.481 1.000 25.970 323 ILE A CA 1
ATOM 2375 C C . ILE A 1 329 ? 8.322 21.859 29.581 1.000 23.190 323 ILE A C 1
ATOM 2376 O O . ILE A 1 329 ? 9.154 21.929 28.653 1.000 24.582 323 ILE A O 1
ATOM 2381 N N . GLN A 1 330 ? 8.434 21.025 30.618 1.000 22.282 324 GLN A N 1
ATOM 2382 C CA . GLN A 1 330 ? 9.665 20.197 30.757 1.000 23.847 324 GLN A CA 1
ATOM 2383 C C . GLN A 1 330 ? 9.652 19.047 29.746 1.000 22.831 324 GLN A C 1
ATOM 2384 O O . GLN A 1 330 ? 10.631 18.378 29.653 1.000 23.212 324 GLN A O 1
ATOM 2390 N N . LEU A 1 331 ? 8.613 18.866 28.944 1.000 25.835 325 LEU A N 1
ATOM 2391 C CA . LEU A 1 331 ? 8.610 17.780 27.918 1.000 25.613 325 LEU A CA 1
ATOM 2392 C C . LEU A 1 331 ? 9.138 18.347 26.603 1.000 27.663 325 LEU A C 1
ATOM 2393 O O . LEU A 1 331 ? 9.221 17.592 25.654 1.000 22.822 325 LEU A O 1
ATOM 2398 N N . SER A 1 332 ? 9.511 19.635 26.575 1.000 24.256 326 SER A N 1
ATOM 2399 C CA . SER A 1 332 ? 10.023 20.290 25.351 1.000 24.844 326 SER A CA 1
ATOM 2400 C C . SER A 1 332 ? 11.249 19.526 24.830 1.000 29.898 326 SER A C 1
ATOM 2401 O O . SER A 1 332 ? 12.110 19.069 25.650 1.000 25.873 326 SER A O 1
ATOM 2404 N N . ALA A 1 333 ? 11.316 19.411 23.504 1.000 28.706 327 ALA A N 1
ATOM 2405 C CA . ALA A 1 333 ? 12.461 18.891 22.724 1.000 28.313 327 ALA A CA 1
ATOM 2406 C C . ALA A 1 333 ? 12.903 17.530 23.272 1.000 26.415 327 ALA A C 1
ATOM 2407 O O . ALA A 1 333 ? 14.108 17.364 23.522 1.000 23.832 327 ALA A O 1
ATOM 2409 N N . GLY A 1 334 ? 11.962 16.610 23.477 1.000 26.212 328 GLY A N 1
ATOM 2410 C CA . GLY A 1 334 ? 12.265 15.239 23.930 1.000 29.401 328 GLY A CA 1
ATOM 2411 C C . GLY A 1 334 ? 12.534 15.162 25.427 1.000 28.698 328 GLY A C 1
ATOM 2412 O O . GLY A 1 334 ? 12.857 14.086 25.872 1.000 28.752 328 GLY A O 1
ATOM 2413 N N . GLY A 1 335 ? 12.375 16.263 26.180 1.000 29.325 329 GLY A N 1
ATOM 2414 C CA . GLY A 1 335 ? 12.612 16.333 27.639 1.000 24.767 329 GLY A CA 1
ATOM 2415 C C . GLY A 1 335 ? 13.742 17.297 27.990 1.000 25.290 329 GLY A C 1
ATOM 2416 O O . GLY A 1 335 ? 14.787 17.300 27.355 1.000 21.518 329 GLY A O 1
ATOM 2417 N N . THR A 1 336 ? 13.472 18.233 28.886 1.000 24.665 33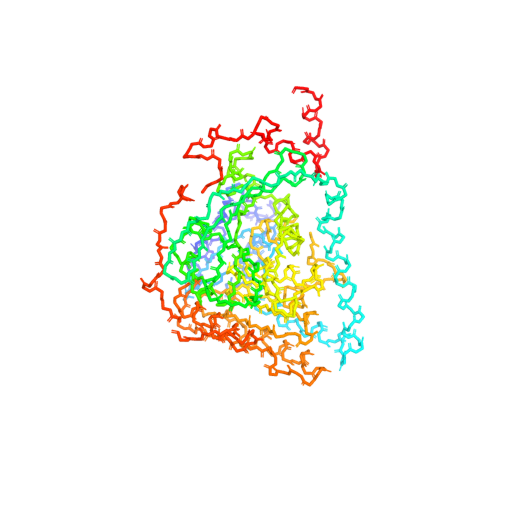0 THR A N 1
ATOM 2418 C CA . THR A 1 336 ? 14.463 19.222 29.353 1.000 24.014 330 THR A CA 1
ATOM 2419 C C . THR A 1 336 ? 14.326 19.302 30.871 1.000 25.798 330 THR A C 1
ATOM 2420 O O . THR A 1 336 ? 13.593 18.467 31.489 1.000 23.886 330 THR A O 1
ATOM 2424 N N . CYS A 1 337 ? 14.997 20.271 31.474 1.000 28.138 331 CYS A N 1
ATOM 2425 C CA . CYS A 1 337 ? 14.820 20.574 32.908 1.000 27.102 331 CYS A CA 1
ATOM 2426 C C . CYS A 1 337 ? 15.223 22.027 33.120 1.000 23.786 331 CYS A C 1
ATOM 2427 O O . CYS A 1 337 ? 15.766 22.577 32.176 1.000 23.529 331 CYS A O 1
ATOM 2430 N N . ASN A 1 338 ? 14.923 22.622 34.281 1.000 23.920 332 ASN A N 1
ATOM 2431 C CA . ASN A 1 338 ? 15.146 24.076 34.561 1.000 26.893 332 ASN A CA 1
ATOM 2432 C C . ASN A 1 338 ? 16.637 24.399 34.465 1.000 27.196 332 ASN A C 1
ATOM 2433 O O . ASN A 1 338 ? 16.949 25.508 34.015 1.000 29.263 332 ASN A O 1
ATOM 2438 N N . ALA A 1 339 ? 17.534 23.441 34.695 1.000 27.348 333 ALA A N 1
ATOM 2439 C CA . ALA A 1 339 ? 18.992 23.694 34.559 1.000 27.997 333 ALA A CA 1
ATOM 2440 C C . ALA A 1 339 ? 19.323 23.959 33.088 1.000 28.703 333 ALA A C 1
ATOM 2441 O O . ALA A 1 339 ? 20.158 24.839 32.796 1.000 31.189 333 ALA A O 1
ATOM 2443 N N . GLU A 1 340 ? 18.742 23.188 32.176 1.000 28.943 334 GLU A N 1
ATOM 2444 C CA . GLU A 1 340 ? 19.023 23.390 30.731 1.000 30.167 334 GLU A CA 1
ATOM 2445 C C . GLU A 1 340 ? 18.347 24.703 30.273 1.000 26.022 334 GLU A C 1
ATOM 2446 O O . GLU A 1 340 ? 18.904 25.437 29.450 1.000 25.336 334 GLU A O 1
ATOM 2452 N N . LEU A 1 341 ? 17.138 24.997 30.743 1.000 25.753 335 LEU A N 1
ATOM 2453 C CA . LEU A 1 341 ? 16.479 26.259 30.331 1.000 25.271 335 LEU A CA 1
ATOM 2454 C C . LEU A 1 341 ? 17.348 27.435 30.786 1.000 24.070 335 LEU A C 1
ATOM 2455 O O . LEU A 1 341 ? 17.525 28.374 29.988 1.000 23.261 335 LEU A O 1
ATOM 2460 N N . ALA A 1 342 ? 17.859 27.374 32.022 1.000 24.779 336 ALA A N 1
ATOM 2461 C CA . ALA A 1 342 ? 18.765 28.415 32.580 1.000 27.275 336 ALA A CA 1
ATOM 2462 C C . ALA A 1 342 ? 20.011 28.535 31.683 1.000 24.537 336 ALA A C 1
ATOM 2463 O O . ALA A 1 342 ? 20.410 29.653 31.379 1.000 27.671 336 ALA A O 1
ATOM 2465 N N . ALA A 1 343 ? 20.524 27.421 31.189 1.000 28.251 337 ALA A N 1
ATOM 2466 C CA . ALA A 1 343 ? 21.716 27.364 30.295 1.000 25.484 337 ALA A CA 1
ATOM 2467 C C . ALA A 1 343 ? 21.449 28.104 28.984 1.000 29.932 337 ALA A C 1
ATOM 2468 O O . ALA A 1 343 ? 22.401 28.596 28.371 1.000 26.630 337 ALA A O 1
ATOM 2470 N N . THR A 1 344 ? 20.204 28.140 28.492 1.000 32.100 338 THR A N 1
ATOM 2471 C CA . THR A 1 344 ? 19.940 28.784 27.180 1.000 29.913 338 THR A CA 1
ATOM 2472 C C . THR A 1 344 ? 20.265 30.286 27.278 1.000 29.150 338 THR A C 1
ATOM 2473 O O . THR A 1 344 ? 20.486 30.908 26.250 1.000 33.536 338 THR A O 1
ATOM 2477 N N . PHE A 1 345 ? 20.304 30.848 28.486 1.000 30.347 339 PHE A N 1
ATOM 2478 C CA . PHE A 1 345 ? 20.647 32.276 28.735 1.000 29.081 339 PHE A CA 1
ATOM 2479 C C . PHE A 1 345 ? 22.141 32.574 28.459 1.000 28.016 339 PHE A C 1
ATOM 2480 O O . PHE A 1 345 ? 22.519 33.772 28.366 1.000 26.585 339 PHE A O 1
ATOM 2488 N N . ALA A 1 346 ? 22.978 31.541 28.428 1.000 29.817 340 ALA A N 1
ATOM 2489 C CA . ALA A 1 346 ? 24.435 31.636 28.157 1.000 34.708 340 ALA A CA 1
ATOM 2490 C C . ALA A 1 346 ? 24.657 32.388 26.855 1.000 33.708 340 ALA A C 1
ATOM 2491 O O . ALA A 1 346 ? 23.913 32.167 25.912 1.000 34.738 340 ALA A O 1
ATOM 2493 N N . PRO A 1 347 ? 25.643 33.309 26.788 1.000 34.503 341 PRO A N 1
ATOM 2494 C CA . PRO A 1 347 ? 26.585 33.559 27.890 1.000 36.407 341 PRO A CA 1
ATOM 2495 C C . PRO A 1 347 ? 26.265 34.762 28.789 1.000 36.308 341 PRO A C 1
ATOM 2496 O O . PRO A 1 347 ? 27.164 35.320 29.395 1.000 34.771 341 PRO A O 1
ATOM 2500 N N . ARG A 1 348 ? 24.998 35.121 28.941 1.000 30.175 342 ARG A N 1
ATOM 2501 C CA . ARG A 1 348 ? 24.661 36.369 29.675 1.000 33.014 342 ARG A CA 1
ATOM 2502 C C . ARG A 1 348 ? 24.851 36.129 31.171 1.000 39.069 342 ARG A C 1
ATOM 2503 O O . ARG A 1 348 ? 24.649 35.023 31.707 1.000 34.124 342 ARG A O 1
ATOM 2511 N N . PRO A 1 349 ? 25.348 37.148 31.903 1.000 34.713 343 PRO A N 1
ATOM 2512 C CA . PRO A 1 349 ? 25.637 36.958 33.321 1.000 32.179 343 PRO A CA 1
ATOM 2513 C C . PRO A 1 349 ? 24.443 36.359 34.067 1.000 31.736 343 PRO A C 1
ATOM 2514 O O . PRO A 1 349 ? 23.315 36.889 33.945 1.000 31.491 343 PRO A O 1
ATOM 2518 N N . GLN A 1 350 ? 24.713 35.330 34.863 1.000 30.473 344 GLN A N 1
ATOM 2519 C CA . GLN A 1 350 ? 23.697 34.592 35.657 1.000 31.312 344 GLN A CA 1
ATOM 2520 C C . GLN A 1 350 ? 24.296 34.141 37.005 1.000 31.281 344 GLN A C 1
ATOM 2521 O O . GLN A 1 350 ? 25.371 33.482 37.015 1.000 31.149 344 GLN A O 1
ATOM 2527 N N . LEU A 1 351 ? 23.587 34.426 38.086 1.000 30.507 345 LEU A N 1
ATOM 2528 C CA . LEU A 1 351 ? 23.909 34.017 39.463 1.000 35.081 345 LEU A CA 1
ATOM 2529 C C . LEU A 1 351 ? 22.919 32.931 39.848 1.000 34.109 345 LEU A C 1
ATOM 2530 O O . LEU A 1 351 ? 21.717 33.184 39.725 1.000 35.285 345 LEU A O 1
ATOM 2535 N N . VAL A 1 352 ? 23.406 31.793 40.337 1.000 33.090 346 VAL A N 1
ATOM 2536 C CA . VAL A 1 352 ? 22.537 30.772 40.986 1.000 30.992 346 VAL A CA 1
ATOM 2537 C C . VAL A 1 352 ? 22.844 30.772 42.466 1.000 30.543 346 VAL A C 1
ATOM 2538 O O . VAL A 1 352 ? 23.957 30.412 42.824 1.000 32.638 346 VAL A O 1
ATOM 2542 N N . VAL A 1 353 ? 21.863 31.037 43.297 1.000 30.553 347 VAL A N 1
ATOM 2543 C CA . VAL A 1 353 ? 22.064 30.896 44.760 1.000 32.342 347 VAL A CA 1
ATOM 2544 C C . VAL A 1 353 ? 21.460 29.568 45.175 1.000 35.190 347 VAL A C 1
ATOM 2545 O O . VAL A 1 353 ? 20.256 29.350 44.872 1.000 34.181 347 VAL A O 1
ATOM 2549 N N . SER A 1 354 ? 22.254 28.749 45.863 1.000 31.418 348 SER A N 1
ATOM 2550 C CA . SER A 1 354 ? 21.809 27.452 46.433 1.000 38.037 348 SER A CA 1
ATOM 2551 C C . SER A 1 354 ? 22.162 27.359 47.918 1.000 39.846 348 SER A C 1
ATOM 2552 O O . SER A 1 354 ? 22.932 28.196 48.405 1.000 37.947 348 SER A O 1
ATOM 2555 N N . ASP A 1 355 ? 21.573 26.370 48.586 1.000 35.565 349 ASP A N 1
ATOM 2556 C CA . ASP A 1 355 ? 21.746 26.104 50.027 1.000 35.839 349 ASP A CA 1
ATOM 2557 C C . ASP A 1 355 ? 21.698 24.593 50.264 1.000 41.458 349 ASP A C 1
ATOM 2558 O O . ASP A 1 355 ? 21.313 23.846 49.342 1.000 39.572 349 ASP A O 1
ATOM 2563 N N . GLY A 1 356 ? 22.166 24.157 51.441 1.000 42.383 350 GLY A N 1
ATOM 2564 C CA . GLY A 1 356 ? 22.300 22.732 51.806 1.000 38.413 350 GLY A CA 1
ATOM 2565 C C . GLY A 1 356 ? 20.992 22.151 52.324 1.000 34.821 350 GLY A C 1
ATOM 2566 O O . GLY A 1 356 ? 20.917 20.957 52.432 1.000 40.573 350 GLY A O 1
ATOM 2567 N N . GLY A 1 357 ? 19.977 22.951 52.603 1.000 39.687 351 GLY A N 1
ATOM 2568 C CA . GLY A 1 357 ? 18.726 22.462 53.227 1.000 41.335 351 GLY A CA 1
ATOM 2569 C C . GLY A 1 357 ? 17.594 22.236 52.237 1.000 39.277 351 GLY A C 1
ATOM 2570 O O . GLY A 1 357 ? 16.471 22.057 52.687 1.000 43.080 351 GLY A O 1
ATOM 2571 N N . ASP A 1 358 ? 17.836 22.225 50.926 1.000 40.826 352 ASP A N 1
ATOM 2572 C CA . ASP A 1 358 ? 16.716 22.013 49.963 1.000 38.411 352 ASP A CA 1
ATOM 2573 C C . ASP A 1 358 ? 17.222 21.298 48.705 1.000 36.197 352 ASP A C 1
ATOM 2574 O O . ASP A 1 358 ? 18.392 20.873 48.656 1.000 36.272 352 ASP A O 1
ATOM 2579 N N . TRP A 1 359 ? 16.371 21.221 47.684 1.000 39.197 353 TRP A N 1
ATOM 2580 C CA . TRP A 1 359 ? 16.675 20.545 46.398 1.000 35.087 353 TRP A CA 1
ATOM 2581 C C . TRP A 1 359 ? 17.885 21.187 45.709 1.000 34.138 353 TRP A C 1
ATOM 2582 O O . TRP A 1 359 ? 18.446 20.581 44.770 1.000 32.166 353 TRP A O 1
ATOM 2593 N N . THR A 1 360 ? 18.315 22.379 46.128 1.000 33.050 354 THR A N 1
ATOM 2594 C CA . THR A 1 360 ? 19.496 23.021 45.496 1.000 29.377 354 THR A CA 1
ATOM 2595 C C . THR A 1 360 ? 20.821 22.544 46.118 1.000 31.395 354 THR A C 1
ATOM 2596 O O . THR A 1 360 ? 21.864 22.968 45.623 1.000 34.057 354 THR A O 1
ATOM 2600 N N . ALA A 1 361 ? 20.791 21.664 47.119 1.000 34.414 355 ALA A N 1
ATOM 2601 C CA . ALA A 1 361 ? 22.005 21.057 47.720 1.000 37.099 355 ALA A CA 1
ATOM 2602 C C . ALA A 1 361 ? 22.900 20.499 46.620 1.000 34.725 355 ALA A C 1
ATOM 2603 O O . ALA A 1 361 ? 24.118 20.677 46.718 1.000 37.498 355 ALA A O 1
ATOM 2605 N N . SER A 1 362 ? 22.320 19.921 45.569 1.000 34.865 356 SER A N 1
ATOM 2606 C CA . SER A 1 362 ? 23.068 19.314 44.428 1.000 34.843 356 SER A CA 1
ATOM 2607 C C . SER A 1 362 ? 23.833 20.343 43.597 1.000 33.884 356 SER A C 1
ATOM 2608 O O . SER A 1 362 ? 24.769 19.943 42.863 1.000 35.706 356 SER A O 1
ATOM 2611 N N . VAL A 1 363 ? 23.439 21.613 43.602 1.000 34.321 357 VAL A N 1
ATOM 2612 C CA . VAL A 1 363 ? 23.954 22.588 42.569 1.000 31.595 357 VAL A CA 1
ATOM 2613 C C . VAL A 1 363 ? 25.487 22.649 42.452 1.000 30.685 357 VAL A C 1
ATOM 2614 O O . VAL A 1 363 ? 25.984 22.712 41.325 1.000 29.895 357 VAL A O 1
ATOM 2618 N N . PRO A 1 364 ? 26.314 22.767 43.537 1.000 33.714 358 PRO A N 1
ATOM 2619 C CA . PRO A 1 364 ? 27.773 22.876 43.370 1.000 34.546 358 PRO A CA 1
ATOM 2620 C C . PRO A 1 364 ? 28.382 21.643 42.664 1.000 33.451 358 PRO A C 1
ATOM 2621 O O . PRO A 1 364 ? 29.313 21.787 41.845 1.000 32.675 358 PRO A O 1
ATOM 2625 N N . ALA A 1 365 ? 27.833 20.461 42.950 1.000 36.287 359 ALA A N 1
ATOM 2626 C CA . ALA A 1 365 ? 28.292 19.175 42.378 1.000 38.714 359 ALA A CA 1
ATOM 2627 C C . ALA A 1 365 ? 27.689 18.959 40.984 1.000 41.967 359 ALA A C 1
ATOM 2628 O O . ALA A 1 365 ? 28.349 18.335 40.162 1.000 36.617 359 ALA A O 1
ATOM 2630 N N . LEU A 1 366 ? 26.480 19.466 40.690 1.000 42.373 360 LEU A N 1
ATOM 2631 C CA . LEU A 1 366 ? 25.728 18.953 39.512 1.000 39.031 360 LEU A CA 1
ATOM 2632 C C . LEU A 1 366 ? 25.338 20.078 38.540 1.000 35.468 360 LEU A C 1
ATOM 2633 O O . LEU A 1 366 ? 25.983 20.226 37.446 1.000 31.433 360 LEU A O 1
ATOM 2638 N N . GLU A 1 367 ? 24.350 20.884 38.922 1.000 33.700 361 GLU A N 1
ATOM 2639 C CA . GLU A 1 367 ? 23.802 21.946 38.036 1.000 33.745 361 GLU A CA 1
ATOM 2640 C C . GLU A 1 367 ? 24.880 22.972 37.689 1.000 32.961 361 GLU A C 1
ATOM 2641 O O . GLU A 1 367 ? 24.992 23.325 36.493 1.000 39.443 361 GLU A O 1
ATOM 2647 N N . PHE A 1 368 ? 25.685 23.432 38.652 1.000 33.059 362 PHE A N 1
ATOM 2648 C CA . PHE A 1 368 ? 26.664 24.516 38.369 1.000 31.306 362 PHE A CA 1
ATOM 2649 C C . PHE A 1 368 ? 27.699 24.042 37.351 1.000 29.976 362 PHE A C 1
ATOM 2650 O O . PHE A 1 368 ? 27.968 24.751 36.373 1.000 32.650 362 PHE A O 1
ATOM 2658 N N . PRO A 1 369 ? 28.396 22.891 37.545 1.000 34.125 363 PRO A N 1
ATOM 2659 C CA . PRO A 1 369 ? 29.411 22.476 36.576 1.000 32.875 363 PRO A CA 1
ATOM 2660 C C . PRO A 1 369 ? 28.810 22.284 35.179 1.000 30.906 363 PRO A C 1
ATOM 2661 O O . PRO A 1 369 ? 29.471 22.557 34.188 1.000 32.220 363 PRO A O 1
ATOM 2665 N N . TYR A 1 370 ? 27.567 21.813 35.116 1.000 33.423 364 TYR A N 1
ATOM 2666 C CA . TYR A 1 370 ? 26.807 21.689 33.839 1.000 32.948 364 TYR A CA 1
ATOM 2667 C C . TYR A 1 370 ? 26.742 23.083 33.196 1.000 31.190 364 TYR A C 1
ATOM 2668 O O . TYR A 1 370 ? 27.110 23.247 32.018 1.000 30.758 364 TYR A O 1
ATOM 2677 N N . LEU A 1 371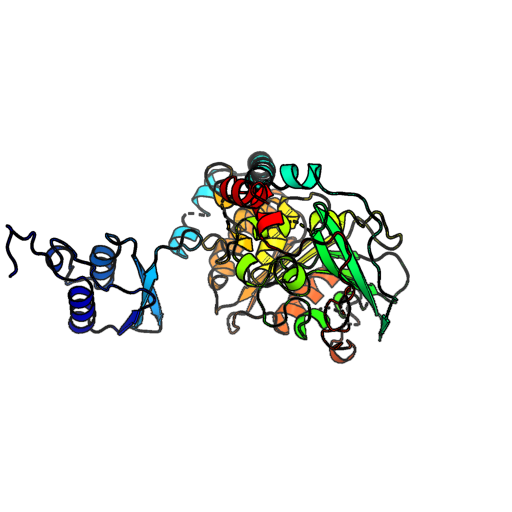 ? 26.384 24.098 33.978 1.000 31.092 365 LEU A N 1
ATOM 2678 C CA . LEU A 1 371 ? 26.217 25.475 33.435 1.000 34.026 365 LEU A CA 1
ATOM 2679 C C . LEU A 1 371 ? 27.592 26.011 33.049 1.000 34.619 365 LEU A C 1
ATOM 2680 O O . LEU A 1 371 ? 27.699 26.727 32.000 1.000 33.536 365 LEU A O 1
ATOM 2685 N N . GLN A 1 372 ? 28.617 25.667 33.838 1.000 35.728 366 GLN A N 1
ATOM 2686 C CA . GLN A 1 372 ? 29.998 26.145 33.540 1.000 36.573 366 GLN A CA 1
ATOM 2687 C C . GLN A 1 372 ? 30.440 25.617 32.172 1.000 32.067 366 GLN A C 1
ATOM 2688 O O . GLN A 1 372 ? 31.004 26.388 31.311 1.000 34.894 366 GLN A O 1
ATOM 2694 N N . ARG A 1 373 ? 30.188 24.350 31.899 1.000 33.657 367 ARG A N 1
ATOM 2695 C CA . ARG A 1 373 ? 30.635 23.790 30.591 1.000 33.365 367 ARG A CA 1
ATOM 2696 C C . ARG A 1 373 ? 29.948 24.538 29.439 1.000 35.817 367 ARG A C 1
ATOM 2697 O O . ARG A 1 373 ? 30.623 24.882 28.429 1.000 35.240 367 ARG A O 1
ATOM 2705 N N . ILE A 1 374 ? 28.664 24.891 29.585 1.000 35.892 368 ILE A N 1
ATOM 2706 C CA . ILE A 1 374 ? 27.902 25.535 28.468 1.000 32.393 368 ILE A CA 1
ATOM 2707 C C . ILE A 1 374 ? 28.344 26.986 28.298 1.000 32.305 368 ILE A C 1
ATOM 2708 O O . ILE A 1 374 ? 28.587 27.418 27.133 1.000 28.547 368 ILE A O 1
ATOM 2713 N N . TYR A 1 375 ? 28.506 27.702 29.407 1.000 36.112 369 TYR A N 1
ATOM 2714 C CA . TYR A 1 375 ? 29.093 29.068 29.390 1.000 37.800 369 TYR A CA 1
ATOM 2715 C C . TYR A 1 375 ? 30.505 28.978 28.804 1.000 39.030 369 TYR A C 1
ATOM 2716 O O . TYR A 1 375 ? 30.917 29.911 28.057 1.000 41.952 369 TYR A O 1
ATOM 2725 N N . GLY A 1 376 ? 31.206 27.883 29.126 1.000 42.273 370 GLY A N 1
ATOM 2726 C CA . GLY A 1 376 ? 32.486 27.485 28.502 1.000 42.732 370 GLY A CA 1
ATOM 2727 C C . GLY A 1 376 ? 32.428 27.534 26.981 1.000 43.096 370 GLY A C 1
ATOM 2728 O O . GLY A 1 376 ? 33.428 27.968 26.375 1.000 44.294 370 GLY A O 1
ATOM 2729 N N . PHE A 1 377 ? 31.331 27.103 26.337 1.000 40.635 371 PHE A N 1
ATOM 2730 C CA . PHE A 1 377 ? 31.223 27.109 24.850 1.000 38.034 371 PHE A CA 1
ATOM 2731 C C . PHE A 1 377 ? 31.460 28.541 24.318 1.000 38.661 371 PHE A C 1
ATOM 2732 O O . PHE A 1 377 ? 31.755 28.709 23.137 1.000 33.529 371 PHE A O 1
ATOM 2740 N N . TYR A 1 378 ? 31.334 29.560 25.164 1.000 37.010 372 TYR A N 1
ATOM 2741 C CA . TYR A 1 378 ? 31.444 30.981 24.755 1.000 37.390 372 TYR A CA 1
ATOM 2742 C C . TYR A 1 378 ? 32.683 31.631 25.381 1.000 37.106 372 TYR A C 1
ATOM 2743 O O . TYR A 1 378 ? 32.776 32.860 25.313 1.000 41.833 372 TYR A O 1
ATOM 2752 N N . ASP A 1 379 ? 33.565 30.849 25.982 1.000 36.951 373 ASP A N 1
ATOM 2753 C CA . ASP A 1 379 ? 34.706 31.353 26.784 1.000 46.904 373 ASP A CA 1
ATOM 2754 C C . ASP A 1 379 ? 34.161 32.308 27.822 1.000 44.274 373 ASP A C 1
ATOM 2755 O O . ASP A 1 379 ? 34.676 33.428 27.917 1.000 49.784 373 ASP A O 1
ATOM 2760 N N . ALA A 1 380 ? 33.112 31.927 28.526 1.000 43.271 374 ALA A N 1
ATOM 2761 C CA . ALA A 1 380 ? 32.491 32.877 29.457 1.000 39.268 374 ALA A CA 1
ATOM 2762 C C . ALA A 1 380 ? 32.066 32.164 30.726 1.000 40.433 374 ALA A C 1
ATOM 2763 O O . ALA A 1 380 ? 31.107 32.659 31.314 1.000 43.431 374 ALA A O 1
ATOM 2765 N N . LYS A 1 381 ? 32.837 31.168 31.190 1.000 39.241 375 LYS A N 1
ATOM 2766 C CA . LYS A 1 381 ? 32.602 30.465 32.483 1.000 42.042 375 LYS A CA 1
ATOM 2767 C C . LYS A 1 381 ? 32.436 31.473 33.623 1.000 39.589 375 LYS A C 1
ATOM 2768 O O . LYS A 1 381 ? 31.739 31.166 34.610 1.000 41.984 375 LYS A O 1
ATOM 2774 N N . ASP A 1 382 ? 33.162 32.586 33.548 1.000 42.353 376 ASP A N 1
ATOM 2775 C CA . ASP A 1 382 ? 33.155 33.629 34.599 1.000 44.667 376 ASP A CA 1
ATOM 2776 C C . ASP A 1 382 ? 31.806 34.350 34.591 1.000 42.835 376 ASP A C 1
ATOM 2777 O O . ASP A 1 382 ? 31.430 34.912 35.631 1.000 39.478 376 ASP A O 1
ATOM 2782 N N . ASN A 1 383 ? 31.035 34.291 33.509 1.000 39.619 377 ASN A N 1
ATOM 2783 C CA . ASN A 1 383 ? 29.704 34.962 33.514 1.000 39.319 377 ASN A CA 1
ATOM 2784 C C . ASN A 1 383 ? 28.691 34.209 34.384 1.000 38.302 377 ASN A C 1
ATOM 2785 O O . ASN A 1 383 ? 27.653 34.854 34.731 1.000 37.285 377 ASN A O 1
ATOM 2790 N N . VAL A 1 384 ? 28.935 32.928 34.715 1.000 34.888 378 VAL A N 1
ATOM 2791 C CA . VAL A 1 384 ? 27.982 32.155 35.557 1.000 35.156 378 VAL A CA 1
ATOM 2792 C C . VAL A 1 384 ? 28.651 31.858 36.901 1.000 36.303 378 VAL A C 1
ATOM 2793 O O . VAL A 1 384 ? 29.815 31.482 36.901 1.000 32.436 378 VAL A O 1
ATOM 2797 N N . THR A 1 385 ? 27.930 32.124 37.996 1.000 35.349 379 THR A N 1
ATOM 2798 C CA . THR A 1 385 ? 28.434 31.996 39.374 1.000 37.436 379 THR A CA 1
ATOM 2799 C C . THR A 1 385 ? 27.387 31.310 40.233 1.000 37.967 379 THR A C 1
ATOM 2800 O O . THR A 1 385 ? 26.181 31.380 39.922 1.000 39.549 379 THR A O 1
ATOM 2804 N N . ASN A 1 386 ? 27.873 30.692 41.298 1.000 36.817 380 ASN A N 1
ATOM 2805 C CA . ASN A 1 386 ? 27.069 29.965 42.296 1.000 33.981 380 ASN A CA 1
ATOM 2806 C C . ASN A 1 386 ? 27.582 30.457 43.637 1.000 38.676 380 ASN A C 1
ATOM 2807 O O . ASN A 1 386 ? 28.787 30.316 43.910 1.000 36.818 380 ASN A O 1
ATOM 2812 N N . VAL A 1 387 ? 26.690 31.028 44.413 1.000 35.235 381 VAL A N 1
ATOM 2813 C CA . VAL A 1 387 ? 26.894 31.231 45.858 1.000 34.896 381 VAL A CA 1
ATOM 2814 C C . VAL A 1 387 ? 26.087 30.140 46.545 1.000 39.413 381 VAL A C 1
ATOM 2815 O O . VAL A 1 387 ? 24.831 30.211 46.541 1.000 35.931 381 VAL A O 1
ATOM 2819 N N . HIS A 1 388 ? 26.818 29.140 47.044 1.000 40.082 382 HIS A N 1
ATOM 2820 C CA . HIS A 1 388 ? 26.293 28.018 47.845 1.000 42.017 382 HIS A CA 1
ATOM 2821 C C . HIS A 1 388 ? 26.345 28.362 49.342 1.000 38.804 382 HIS A C 1
ATOM 2822 O O . HIS A 1 388 ? 27.390 28.723 49.829 1.000 41.021 382 HIS A O 1
ATOM 2829 N N . LEU A 1 389 ? 25.229 28.217 50.035 1.000 36.680 383 LEU A N 1
ATOM 2830 C CA . LEU A 1 389 ? 25.110 28.378 51.501 1.000 42.733 383 LEU A CA 1
ATOM 2831 C C . LEU A 1 389 ? 24.878 27.008 52.154 1.000 41.459 383 LEU A C 1
ATOM 2832 O O . LEU A 1 389 ? 23.749 26.636 52.482 1.000 38.556 383 LEU A O 1
ATOM 2837 N N . PRO A 1 390 ? 25.961 26.224 52.369 1.000 42.179 384 PRO A N 1
ATOM 2838 C CA . PRO A 1 390 ? 25.848 24.848 52.861 1.000 45.010 384 PRO A CA 1
ATOM 2839 C C . PRO A 1 390 ? 25.060 24.735 54.170 1.000 43.985 384 PRO A C 1
ATOM 2840 O O . PRO A 1 390 ? 24.237 23.817 54.297 1.000 40.953 384 PRO A O 1
ATOM 2844 N N . LYS A 1 391 ? 25.210 25.714 55.064 1.000 44.024 385 LYS A N 1
ATOM 2845 C CA . LYS A 1 391 ? 24.611 25.616 56.427 1.000 46.967 385 LYS A CA 1
ATOM 2846 C C . LYS A 1 391 ? 23.156 26.083 56.388 1.000 45.308 385 LYS A C 1
ATOM 2847 O O . LYS A 1 391 ? 22.452 25.860 57.372 1.000 42.529 385 LYS A O 1
ATOM 2853 N N . GLU A 1 392 ? 22.666 26.702 55.310 1.000 46.729 386 GLU A N 1
ATOM 2854 C CA . GLU A 1 392 ? 21.384 27.444 55.437 1.000 42.823 386 GLU A CA 1
ATOM 2855 C C . GLU A 1 392 ? 20.248 26.640 54.831 1.000 44.385 386 GLU A C 1
ATOM 2856 O O . GLU A 1 392 ? 20.482 25.581 54.233 1.000 44.690 386 GLU A O 1
ATOM 2862 N N . LYS A 1 393 ? 19.057 27.160 55.040 1.000 41.824 387 LYS A N 1
ATOM 2863 C CA . LYS A 1 393 ? 17.790 26.493 54.709 1.000 50.286 387 LYS A CA 1
ATOM 2864 C C . LYS A 1 393 ? 17.094 27.300 53.602 1.000 46.180 387 LYS A C 1
ATOM 2865 O O . LYS A 1 393 ? 17.714 28.238 53.038 1.000 38.252 387 LYS A O 1
ATOM 2871 N N . HIS A 1 394 ? 15.914 26.835 53.216 1.000 41.862 388 HIS A N 1
ATOM 2872 C CA . HIS A 1 394 ? 15.075 27.429 52.162 1.000 40.413 388 HIS A CA 1
ATOM 2873 C C . HIS A 1 394 ? 14.433 28.709 52.700 1.000 36.526 388 HIS A C 1
ATOM 2874 O O . HIS A 1 394 ? 13.374 28.629 53.377 1.000 37.718 388 HIS A O 1
ATOM 2881 N N . ASP A 1 395 ? 15.013 29.852 52.348 1.000 37.015 389 ASP A N 1
ATOM 2882 C CA . ASP A 1 395 ? 14.421 31.192 52.605 1.000 34.214 389 ASP A CA 1
ATOM 2883 C C . ASP A 1 395 ? 15.099 32.225 51.688 1.000 32.681 389 ASP A C 1
ATOM 2884 O O . ASP A 1 395 ? 16.083 31.859 50.979 1.000 35.156 389 ASP A O 1
ATOM 2889 N N . PHE A 1 396 ? 14.661 33.486 51.774 1.000 34.947 390 PHE A N 1
ATOM 2890 C CA . PHE A 1 396 ? 15.318 34.608 51.075 1.000 39.060 390 PHE A CA 1
ATOM 2891 C C . PHE A 1 396 ? 15.988 35.490 52.140 1.000 41.475 390 PHE A C 1
ATOM 2892 O O . PHE A 1 396 ? 15.945 36.744 52.057 1.000 36.877 390 PHE A O 1
ATOM 2900 N N . GLY A 1 397 ? 16.644 34.839 53.100 1.000 40.799 391 GLY A N 1
ATOM 2901 C CA . GLY A 1 397 ? 17.385 35.527 54.177 1.000 40.356 391 GLY A CA 1
ATOM 2902 C C . GLY A 1 397 ? 18.572 36.354 53.678 1.000 40.949 391 GLY A C 1
ATOM 2903 O O . GLY A 1 397 ? 18.872 36.433 52.482 1.000 43.700 391 GLY A O 1
ATOM 2904 N N . PRO A 1 398 ? 19.286 36.993 54.629 1.000 42.680 392 PRO A N 1
ATOM 2905 C CA . PRO A 1 398 ? 20.236 38.052 54.320 1.000 40.941 392 PRO A CA 1
ATOM 2906 C C . PRO A 1 398 ? 21.392 37.663 53.416 1.000 36.074 392 PRO A C 1
ATOM 2907 O O . PRO A 1 398 ? 21.864 38.516 52.693 1.000 35.463 392 PRO A O 1
ATOM 2911 N N . ASN A 1 399 ? 21.892 36.443 53.522 1.000 35.817 393 ASN A N 1
ATOM 2912 C CA . ASN A 1 399 ? 23.041 36.068 52.672 1.000 38.773 393 ASN A CA 1
ATOM 2913 C C . ASN A 1 399 ? 22.517 35.684 51.298 1.000 35.924 393 ASN A C 1
ATOM 2914 O O . ASN A 1 399 ? 23.324 35.674 50.402 1.000 31.917 393 ASN A O 1
ATOM 2919 N N . LYS A 1 400 ? 21.233 35.346 51.167 1.000 37.528 394 LYS A N 1
ATOM 2920 C CA . LYS A 1 400 ? 20.633 35.196 49.812 1.000 40.902 394 LYS A CA 1
ATOM 2921 C C . LYS A 1 400 ? 20.593 36.615 49.240 1.000 33.637 394 LYS A C 1
ATOM 2922 O O . LYS A 1 400 ? 21.114 36.798 48.158 1.000 32.108 394 LYS A O 1
ATOM 2928 N N . ARG A 1 401 ? 20.104 37.600 50.000 1.000 35.380 395 ARG A N 1
ATOM 2929 C CA . ARG A 1 401 ? 19.951 38.976 49.450 1.000 36.213 395 ARG A CA 1
ATOM 2930 C C . ARG A 1 401 ? 21.343 39.519 49.091 1.000 37.651 395 ARG A C 1
ATOM 2931 O O . ARG A 1 401 ? 21.472 40.161 48.040 1.000 39.276 395 ARG A O 1
ATOM 2939 N N . ASN A 1 402 ? 22.377 39.221 49.887 1.000 40.085 396 ASN A N 1
ATOM 2940 C CA . ASN A 1 402 ? 23.723 39.814 49.688 1.000 38.052 396 ASN A CA 1
ATOM 2941 C C . ASN A 1 402 ? 24.318 39.277 48.394 1.000 37.704 396 ASN A C 1
ATOM 2942 O O . ASN A 1 402 ? 24.912 40.072 47.675 1.000 35.481 396 ASN A O 1
ATOM 2947 N N . ALA A 1 403 ? 24.118 38.000 48.058 1.000 35.078 397 ALA A N 1
ATOM 2948 C CA . ALA A 1 403 ? 24.586 37.479 46.756 1.000 36.707 397 ALA A CA 1
ATOM 2949 C C . ALA A 1 403 ? 23.860 38.216 45.602 1.000 31.581 397 ALA A C 1
ATOM 2950 O O . ALA A 1 403 ? 24.474 38.551 44.597 1.000 32.076 397 ALA A O 1
ATOM 2952 N N . VAL A 1 404 ? 22.566 38.476 45.741 1.000 34.358 398 VAL A N 1
ATOM 2953 C CA . VAL A 1 404 ? 21.806 39.248 44.721 1.000 33.618 398 VAL A CA 1
ATOM 2954 C C . VAL A 1 404 ? 22.409 40.667 44.620 1.000 33.838 398 VAL A C 1
ATOM 2955 O O . VAL A 1 404 ? 22.739 41.086 43.495 1.000 32.028 398 VAL A O 1
ATOM 2959 N N . TYR A 1 405 ? 22.549 41.393 45.742 1.000 36.638 399 TYR A N 1
ATOM 2960 C CA . TYR A 1 405 ? 23.096 42.786 45.765 1.000 39.851 399 TYR A CA 1
ATOM 2961 C C . TYR A 1 405 ? 24.463 42.791 45.086 1.000 36.651 399 TYR A C 1
ATOM 2962 O O . TYR A 1 405 ? 24.703 43.590 44.185 1.000 33.913 399 TYR A O 1
ATOM 2971 N N . ASP A 1 406 ? 25.315 41.858 45.471 1.000 39.203 400 ASP A N 1
ATOM 2972 C CA . ASP A 1 406 ? 26.710 41.786 44.954 1.000 39.135 400 ASP A CA 1
ATOM 2973 C C . ASP A 1 406 ? 26.672 41.559 43.439 1.000 37.676 400 ASP A C 1
ATOM 2974 O O . ASP A 1 406 ? 27.463 42.165 42.707 1.000 42.259 400 ASP A O 1
ATOM 2979 N N . PHE A 1 407 ? 25.849 40.625 42.968 1.000 35.152 401 PHE A N 1
ATOM 2980 C CA . PHE A 1 407 ? 25.836 40.237 41.536 1.000 33.392 401 PHE A CA 1
ATOM 2981 C C . PHE A 1 407 ? 25.367 41.439 40.687 1.000 28.542 401 PHE A C 1
ATOM 2982 O O . PHE A 1 407 ? 26.005 41.840 39.696 1.000 31.670 401 PHE A O 1
ATOM 2990 N N . PHE A 1 408 ? 24.273 42.067 41.056 1.000 31.556 402 PHE A N 1
ATOM 2991 C CA . PHE A 1 408 ? 23.727 43.161 40.213 1.000 35.988 402 PHE A CA 1
ATOM 2992 C C . PHE A 1 408 ? 24.627 44.405 40.302 1.000 39.484 402 PHE A C 1
ATOM 2993 O O . PHE A 1 408 ? 24.807 45.109 39.274 1.000 39.686 402 PHE A O 1
ATOM 3001 N N . ALA A 1 409 ? 25.202 44.676 41.477 1.000 39.521 403 ALA A N 1
ATOM 3002 C CA . ALA A 1 409 ? 26.270 45.700 41.637 1.000 41.080 403 ALA A CA 1
ATOM 3003 C C . ALA A 1 409 ? 27.338 45.489 40.549 1.000 38.770 403 ALA A C 1
ATOM 3004 O O . ALA A 1 409 ? 27.649 46.419 39.787 1.000 42.157 403 ALA A O 1
ATOM 3006 N N . GLU A 1 410 ? 27.866 44.275 40.479 1.000 37.118 404 GLU A N 1
ATOM 3007 C CA . GLU A 1 410 ? 28.974 43.892 39.572 1.000 42.374 404 GLU A CA 1
ATOM 3008 C C . GLU A 1 410 ? 28.483 44.071 38.119 1.000 42.251 404 GLU A C 1
ATOM 3009 O O . GLU A 1 410 ? 29.040 44.913 37.374 1.000 42.664 404 GLU A O 1
ATOM 3015 N N . VAL A 1 411 ? 27.429 43.375 37.710 1.000 36.881 405 VAL A N 1
ATOM 3016 C CA . VAL A 1 411 ? 27.123 43.245 36.251 1.000 33.850 405 VAL A CA 1
ATOM 3017 C C . VAL A 1 411 ? 26.348 44.457 35.748 1.000 33.015 405 VAL A C 1
ATOM 3018 O O . VAL A 1 411 ? 26.363 44.651 34.560 1.000 34.783 405 VAL A O 1
ATOM 3022 N N . PHE A 1 412 ? 25.623 45.188 36.601 1.000 36.514 406 PHE A N 1
ATOM 3023 C CA . PHE A 1 412 ? 24.802 46.359 36.178 1.000 36.283 406 PHE A CA 1
ATOM 3024 C C . PHE A 1 412 ? 25.444 47.655 36.681 1.000 38.994 406 PHE A C 1
ATOM 3025 O O . PHE A 1 412 ? 24.848 48.742 36.549 1.000 32.999 406 PHE A O 1
ATOM 3033 N N . ASP A 1 413 ? 26.618 47.510 37.288 1.000 40.395 407 ASP A N 1
ATOM 3034 C CA . ASP A 1 413 ? 27.447 48.645 37.721 1.000 37.141 407 ASP A CA 1
ATOM 3035 C C . ASP A 1 413 ? 26.579 49.485 38.662 1.000 34.482 407 ASP A C 1
ATOM 3036 O O . ASP A 1 413 ? 26.367 50.639 38.404 1.000 37.343 407 ASP A O 1
ATOM 3041 N N . LEU A 1 414 ? 25.988 48.887 39.679 1.000 37.095 408 LEU A N 1
ATOM 3042 C CA . LEU A 1 414 ? 25.138 49.634 40.630 1.000 36.317 408 LEU A CA 1
ATOM 3043 C C . LEU A 1 414 ? 26.032 50.149 41.758 1.000 41.976 408 LEU A C 1
ATOM 3044 O O . LEU A 1 414 ? 27.227 49.758 41.830 1.000 36.168 408 LEU A O 1
ATOM 3049 N N . ASP A 1 415 ? 25.457 51.000 42.603 1.000 46.147 409 ASP A N 1
ATOM 3050 C CA . ASP A 1 415 ? 26.216 51.712 43.653 1.000 43.585 409 ASP A CA 1
ATOM 3051 C C . ASP A 1 415 ? 26.098 50.911 44.950 1.000 36.768 409 ASP A C 1
ATOM 3052 O O . ASP A 1 415 ? 25.078 51.079 45.666 1.000 34.635 409 ASP A O 1
ATOM 3057 N N . LYS A 1 416 ? 27.139 50.135 45.267 1.000 39.988 410 LYS A N 1
ATOM 3058 C CA . LYS A 1 416 ? 27.241 49.323 46.515 1.000 44.500 410 LYS A CA 1
ATOM 3059 C C . LYS A 1 416 ? 27.255 50.200 47.787 1.000 48.164 410 LYS A C 1
ATOM 3060 O O . LYS A 1 416 ? 26.967 49.663 48.869 1.000 48.391 410 LYS A O 1
ATOM 3066 N N . LYS A 1 417 ? 27.570 51.495 47.700 1.000 48.403 411 LYS A N 1
ATOM 3067 C CA . LYS A 1 417 ? 27.646 52.350 48.913 1.000 48.893 411 LYS A CA 1
ATOM 3068 C C . LYS A 1 417 ? 26.237 52.601 49.418 1.000 47.582 411 LYS A C 1
ATOM 3069 O O . LYS A 1 417 ? 26.096 52.898 50.587 1.000 47.160 411 LYS A O 1
ATOM 3083 N N . LEU A 1 419 ? 24.039 50.403 49.818 1.000 38.984 413 LEU A N 1
ATOM 3084 C CA . LEU A 1 419 ? 23.471 49.140 50.203 1.000 42.254 413 LEU A CA 1
ATOM 3085 C C . LEU A 1 419 ? 23.235 49.266 51.689 1.000 38.966 413 LEU A C 1
ATOM 3086 O O . LEU A 1 419 ? 24.192 49.215 52.389 1.000 41.943 413 LEU A O 1
ATOM 3091 N N . ASP A 1 420 ? 22.004 49.402 52.148 1.000 45.662 414 ASP A N 1
ATOM 3092 C CA . ASP A 1 420 ? 21.784 49.387 53.608 1.000 42.324 414 ASP A CA 1
ATOM 3093 C C . ASP A 1 420 ? 20.306 49.194 53.879 1.000 41.306 414 ASP A C 1
ATOM 3094 O O . ASP A 1 420 ? 19.526 50.135 53.678 1.000 41.658 414 ASP A O 1
ATOM 3099 N N . GLU A 1 421 ? 19.965 48.018 54.401 1.000 43.938 415 GLU A N 1
ATOM 3100 C CA . GLU A 1 421 ? 18.559 47.581 54.548 1.000 41.238 415 GLU A CA 1
ATOM 3101 C C . GLU A 1 421 ? 17.892 48.374 55.675 1.000 41.888 415 GLU A C 1
ATOM 3102 O O . GLU A 1 421 ? 16.669 48.452 55.642 1.000 39.079 415 GLU A O 1
ATOM 3108 N N . SER A 1 422 ? 18.635 48.949 56.639 1.000 38.797 416 SER A N 1
ATOM 3109 C CA . SER A 1 422 ? 18.045 49.743 57.768 1.000 42.511 416 SER A CA 1
ATOM 3110 C C . SER A 1 422 ? 17.340 50.998 57.236 1.000 42.265 416 SER A C 1
ATOM 3111 O O . SER A 1 422 ? 16.389 51.489 57.894 1.000 37.848 416 SER A O 1
ATOM 3114 N N . LYS A 1 423 ? 17.769 51.472 56.065 1.000 43.565 417 LYS A N 1
ATOM 3115 C CA . LYS A 1 423 ? 17.210 52.664 55.389 1.000 46.207 417 LYS A CA 1
ATOM 3116 C C . LYS A 1 423 ? 15.971 52.329 54.539 1.000 44.777 417 LYS A C 1
ATOM 3117 O O . LYS A 1 423 ? 15.291 53.292 54.095 1.000 44.979 417 LYS A O 1
ATOM 3123 N N . VAL A 1 424 ? 15.595 51.054 54.364 1.000 39.439 418 VAL A N 1
ATOM 3124 C CA . VAL A 1 424 ? 14.375 50.758 53.553 1.000 40.871 418 VAL A CA 1
ATOM 3125 C C . VAL A 1 424 ? 13.185 50.834 54.508 1.000 37.225 418 VAL A C 1
ATOM 3126 O O . VAL A 1 424 ? 13.284 50.267 55.565 1.000 40.149 418 VAL A O 1
ATOM 3130 N N . THR A 1 425 ? 12.078 51.443 54.099 1.000 38.991 419 THR A N 1
ATOM 3131 C CA . THR A 1 425 ? 10.824 51.443 54.889 1.000 40.890 419 THR A CA 1
ATOM 3132 C C . THR A 1 425 ? 10.073 50.117 54.676 1.000 43.008 419 THR A C 1
ATOM 3133 O O . THR A 1 425 ? 10.004 49.622 53.552 1.000 42.557 419 THR A O 1
ATOM 3137 N N . ILE A 1 426 ? 9.512 49.554 55.739 1.000 40.417 420 ILE A N 1
ATOM 3138 C CA . ILE A 1 426 ? 8.662 48.361 55.610 1.000 38.527 420 ILE A CA 1
ATOM 3139 C C . ILE A 1 426 ? 7.245 48.877 55.623 1.000 44.171 420 ILE A C 1
ATOM 3140 O O . ILE A 1 426 ? 6.709 49.101 56.707 1.000 40.633 420 ILE A O 1
ATOM 3145 N N . GLU A 1 427 ? 6.690 49.111 54.447 1.000 40.342 421 GLU A N 1
ATOM 3146 C CA . GLU A 1 427 ? 5.354 49.708 54.392 1.000 39.504 421 GLU A CA 1
ATOM 3147 C C . GLU A 1 427 ? 4.447 48.654 54.977 1.000 41.378 421 GLU A C 1
ATOM 3148 O O . GLU A 1 427 ? 4.726 47.475 54.837 1.000 44.243 421 GLU A O 1
ATOM 3154 N N . PRO A 1 428 ? 3.316 49.033 55.594 1.000 47.123 422 PRO A N 1
ATOM 3155 C CA . PRO A 1 428 ? 2.249 48.072 55.844 1.000 43.515 422 PRO A CA 1
ATOM 3156 C C . PRO A 1 428 ? 1.787 47.548 54.471 1.000 46.608 422 PRO A C 1
ATOM 3157 O O . PRO A 1 428 ? 1.988 48.208 53.447 1.000 42.405 422 PRO A O 1
ATOM 3161 N N . GLU A 1 429 ? 1.135 46.391 54.487 1.000 39.862 423 GLU A N 1
ATOM 3162 C CA . GLU A 1 429 ? 0.808 45.602 53.278 1.000 39.746 423 GLU A CA 1
ATOM 3163 C C . GLU A 1 429 ? -0.100 46.435 52.366 1.000 40.293 423 GLU A C 1
ATOM 3164 O O . GLU A 1 429 ? 0.241 46.592 51.167 1.000 40.353 423 GLU A O 1
ATOM 3170 N N . SER A 1 430 ? -1.165 47.009 52.930 1.000 39.757 424 SER A N 1
ATOM 3171 C CA . SER A 1 430 ? -2.243 47.742 52.216 1.000 37.883 424 SER A CA 1
ATOM 3172 C C . SER A 1 430 ? -1.684 48.954 51.453 1.000 33.968 424 SER A C 1
ATOM 3173 O O . SER A 1 430 ? -2.363 49.476 50.571 1.000 32.827 424 SER A O 1
ATOM 3176 N N . ALA A 1 431 ? -0.476 49.400 51.766 1.000 37.227 425 ALA A N 1
ATOM 3177 C CA . ALA A 1 431 ? 0.138 50.560 51.094 1.000 37.176 425 ALA A CA 1
ATOM 3178 C C . ALA A 1 431 ? 0.545 50.161 49.677 1.000 41.646 425 ALA A C 1
ATOM 3179 O O . ALA A 1 431 ? 0.681 51.025 48.793 1.000 37.566 425 ALA A O 1
ATOM 3189 N N . TYR A 1 433 ? -1.300 48.156 47.866 1.000 30.194 427 TYR A N 1
ATOM 3190 C CA . TYR A 1 433 ? -2.525 47.813 47.174 1.000 28.408 427 TYR A CA 1
ATOM 3191 C C . TYR A 1 433 ? -2.895 48.863 46.141 1.000 28.653 427 TYR A C 1
ATOM 3192 O O . TYR A 1 433 ? -2.692 50.054 46.363 1.000 32.222 427 TYR A O 1
ATOM 3201 N N . SER A 1 434 ? -3.488 48.417 45.039 1.000 29.205 428 SER A N 1
ATOM 3202 C CA . SER A 1 434 ? -4.024 49.267 43.953 1.000 30.364 428 SER A CA 1
ATOM 3203 C C . SER A 1 434 ? -5.514 49.448 44.220 1.000 30.943 428 SER A C 1
ATOM 3204 O O . SER A 1 434 ? -6.015 50.481 43.795 1.000 31.306 428 SER A O 1
ATOM 3207 N N . PHE A 1 435 ? -6.227 48.494 44.841 1.000 29.269 429 PHE A N 1
ATOM 3208 C CA . PHE A 1 435 ? -7.728 48.549 44.806 1.000 33.906 429 PHE A CA 1
ATOM 3209 C C . PHE A 1 435 ? -8.362 48.860 46.176 1.000 36.739 429 PHE A C 1
ATOM 3210 O O . PHE A 1 435 ? -9.602 48.588 46.380 1.000 33.333 429 PHE A O 1
ATOM 3218 N N . GLY A 1 436 ? -7.603 49.500 47.067 1.000 37.854 430 GLY A N 1
ATOM 3219 C CA . GLY A 1 436 ? -8.151 50.031 48.330 1.000 46.106 430 GLY A CA 1
ATOM 3220 C C . GLY A 1 436 ? -8.014 49.013 49.443 1.000 53.539 430 GLY A C 1
ATOM 3221 O O . GLY A 1 436 ? -7.950 47.783 49.127 1.000 49.647 430 GLY A O 1
ATOM 3222 N N . GLU A 1 437 ? -7.959 49.500 50.684 1.000 46.120 431 GLU A N 1
ATOM 3223 C CA . GLU A 1 437 ? -7.894 48.696 51.937 1.000 51.254 431 GLU A CA 1
ATOM 3224 C C . GLU A 1 437 ? -8.694 47.392 51.828 1.000 48.891 431 GLU A C 1
ATOM 3225 O O . GLU A 1 437 ? -8.233 46.392 52.414 1.000 49.051 431 GLU A O 1
ATOM 3231 N N . LYS A 1 438 ? -9.883 47.414 51.211 1.000 49.885 432 LYS A N 1
ATOM 3232 C CA . LYS A 1 438 ? -10.824 46.259 51.211 1.000 48.732 432 LYS A CA 1
ATOM 3233 C C . LYS A 1 438 ? -11.163 45.819 49.789 1.000 49.033 432 LYS A C 1
ATOM 3234 O O . LYS A 1 438 ? -12.177 45.131 49.656 1.000 50.961 432 LYS A O 1
ATOM 3240 N N . GLY A 1 439 ? -10.411 46.254 48.767 1.000 43.703 433 GLY A N 1
ATOM 3241 C CA . GLY A 1 439 ? -10.693 45.894 47.362 1.000 46.452 433 GLY A CA 1
ATOM 3242 C C . GLY A 1 439 ? -11.960 46.562 46.828 1.000 44.294 433 GLY A C 1
ATOM 3243 O O . GLY A 1 439 ? -12.495 46.139 45.798 1.000 41.809 433 GLY A O 1
ATOM 3244 N N . GLU A 1 440 ? -12.415 47.632 47.474 1.000 48.993 434 GLU A N 1
ATOM 3245 C CA . GLU A 1 440 ? -13.676 48.323 47.098 1.000 45.671 434 GLU A CA 1
ATOM 3246 C C . GLU A 1 440 ? -13.424 49.115 45.813 1.000 38.813 434 GLU A C 1
ATOM 3247 O O . GLU A 1 440 ? -14.387 49.407 45.092 1.000 40.491 434 GLU A O 1
ATOM 3253 N N . LEU A 1 441 ? -12.170 49.406 45.487 1.000 37.687 435 LEU A N 1
ATOM 3254 C CA . LEU A 1 441 ? -11.828 50.136 44.233 1.000 32.460 435 LEU A CA 1
ATOM 3255 C C . LEU A 1 441 ? -11.682 49.172 43.056 1.000 33.027 435 LEU A C 1
ATOM 3256 O O . LEU A 1 441 ? -11.294 49.634 41.952 1.000 34.607 435 LEU A O 1
ATOM 3261 N N . LEU A 1 442 ? -12.026 47.904 43.232 1.000 32.404 436 LEU A N 1
ATOM 3262 C CA . LEU A 1 442 ? -11.860 46.928 42.123 1.000 34.906 436 LEU A CA 1
ATOM 3263 C C . LEU A 1 442 ? -12.757 47.360 40.971 1.000 35.815 436 LEU A C 1
ATOM 3264 O O . LEU A 1 442 ? -13.952 47.538 41.160 1.000 37.701 436 LEU A O 1
ATOM 3269 N N . PRO A 1 443 ? -12.220 47.582 39.747 1.000 35.926 437 PRO A N 1
ATOM 3270 C CA . PRO A 1 443 ? -13.032 48.135 38.668 1.000 40.100 437 PRO A CA 1
ATOM 3271 C C . PRO A 1 443 ? -14.308 47.343 38.402 1.000 45.009 437 PRO A C 1
ATOM 3272 O O . PRO A 1 443 ? -14.401 46.166 38.732 1.000 44.486 437 PRO A O 1
ATOM 3276 N N . GLU A 1 444 ? -15.264 48.040 37.808 1.000 45.831 438 GLU A N 1
ATOM 3277 C CA . GLU A 1 444 ? -16.598 47.504 37.432 1.000 54.353 438 GLU A CA 1
ATOM 3278 C C . GLU A 1 444 ? -16.424 46.254 36.545 1.000 45.579 438 GLU A C 1
ATOM 3279 O O . GLU A 1 444 ? -17.035 45.229 36.847 1.000 49.984 438 GLU A O 1
ATOM 3285 N N . ASN A 1 445 ? -15.608 46.370 35.498 1.000 47.918 439 ASN A N 1
ATOM 3286 C CA . ASN A 1 445 ? -15.388 45.358 34.427 1.000 47.067 439 ASN A CA 1
ATOM 3287 C C . ASN A 1 445 ? -14.777 44.076 35.014 1.000 44.468 439 ASN A C 1
ATOM 3288 O O . ASN A 1 445 ? -14.710 43.093 34.294 1.000 52.524 439 ASN A O 1
ATOM 3293 N N . ALA A 1 446 ? -14.307 44.094 36.262 1.000 38.461 440 ALA A N 1
ATOM 3294 C CA . ALA A 1 446 ? -13.281 43.159 36.739 1.000 38.508 440 ALA A CA 1
ATOM 3295 C C . ALA A 1 446 ? -13.875 41.759 36.962 1.000 40.993 440 ALA A C 1
ATOM 3296 O O . ALA A 1 446 ? -15.021 41.595 37.458 1.000 36.773 440 ALA A O 1
ATOM 3298 N N . ILE A 1 447 ? -13.093 40.765 36.556 1.000 36.207 441 ILE A N 1
ATOM 3299 C CA . ILE A 1 447 ? -13.389 39.325 36.786 1.000 31.783 441 ILE A CA 1
ATOM 3300 C C . ILE A 1 447 ? -13.508 39.119 38.289 1.000 32.042 441 ILE A C 1
ATOM 3301 O O . ILE A 1 447 ? -12.638 39.668 39.021 1.000 36.240 441 ILE A O 1
ATOM 3306 N N . ARG A 1 448 ? -14.540 38.382 38.739 1.000 34.736 442 ARG A N 1
ATOM 3307 C CA . ARG A 1 448 ? -14.732 38.093 40.187 1.000 35.854 442 ARG A CA 1
ATOM 3308 C C . ARG A 1 448 ? -14.929 36.587 40.443 1.000 37.291 442 ARG A C 1
ATOM 3309 O O . ARG A 1 448 ? -15.176 36.211 41.629 1.000 36.562 442 ARG A O 1
ATOM 3317 N N . SER A 1 449 ? -14.752 35.721 39.434 1.000 38.432 443 SER A N 1
ATOM 3318 C CA . SER A 1 449 ? -14.644 34.250 39.658 1.000 40.148 443 SER A CA 1
ATOM 3319 C C . SER A 1 449 ? -13.591 33.638 38.736 1.000 33.675 443 SER A C 1
ATOM 3320 O O . SER A 1 449 ? -13.461 34.068 37.566 1.000 32.625 443 SER A O 1
ATOM 3323 N N . PHE A 1 450 ? -12.899 32.634 39.267 1.000 36.654 444 PHE A N 1
ATOM 3324 C CA . PHE A 1 450 ? -11.901 31.804 38.549 1.000 37.515 444 PHE A CA 1
ATOM 3325 C C . PHE A 1 450 ? -12.488 31.267 37.231 1.000 34.901 444 PHE A C 1
ATOM 3326 O O . PHE A 1 450 ? -11.712 31.177 36.257 1.000 33.614 444 PHE A O 1
ATOM 3334 N N . ASP A 1 451 ? -13.799 30.987 37.201 1.000 35.367 445 ASP A N 1
ATOM 3335 C CA . ASP A 1 451 ? -14.589 30.478 36.049 1.000 36.694 445 ASP A CA 1
ATOM 3336 C C . ASP A 1 451 ? -14.246 31.268 34.793 1.000 39.873 445 ASP A C 1
ATOM 3337 O O . ASP A 1 451 ? -14.110 30.660 33.685 1.000 32.702 445 ASP A O 1
ATOM 3342 N N . LYS A 1 452 ? -14.120 32.584 34.937 1.000 36.828 446 LYS A N 1
ATOM 3343 C CA . LYS A 1 452 ? -13.931 33.472 33.772 1.000 35.701 446 LYS A CA 1
ATOM 3344 C C . LYS A 1 452 ? -12.537 33.214 33.202 1.000 30.893 446 LYS A C 1
ATOM 3345 O O . LYS A 1 452 ? -12.376 33.303 32.010 1.000 32.530 446 LYS A O 1
ATOM 3351 N N . VAL A 1 453 ? -11.553 32.967 34.060 1.000 29.271 447 VAL A N 1
ATOM 3352 C CA . VAL A 1 453 ? -10.166 32.671 33.611 1.000 31.489 447 VAL A CA 1
ATOM 3353 C C . VAL A 1 453 ? -10.095 31.207 33.132 1.000 30.270 447 VAL A C 1
ATOM 3354 O O . VAL A 1 453 ? -9.560 30.962 32.043 1.000 29.908 447 VAL A O 1
ATOM 3358 N N . ALA A 1 454 ? -10.660 30.271 33.891 1.000 29.331 448 ALA A N 1
ATOM 3359 C CA . ALA A 1 454 ? -10.603 28.822 33.575 1.000 30.721 448 ALA A CA 1
ATOM 3360 C C . ALA A 1 454 ? -11.169 28.582 32.171 1.000 29.985 448 ALA A C 1
ATOM 3361 O O . ALA A 1 454 ? -10.626 27.724 31.496 1.000 31.859 448 ALA A O 1
ATOM 3363 N N . ALA A 1 455 ? -12.186 29.338 31.744 1.000 30.073 449 ALA A N 1
ATOM 3364 C CA . ALA A 1 455 ? -12.853 29.187 30.433 1.000 31.724 449 ALA A CA 1
ATOM 3365 C C . ALA A 1 455 ? -11.863 29.377 29.273 1.000 32.450 449 ALA A C 1
ATOM 3366 O O . ALA A 1 455 ? -12.171 28.845 28.181 1.000 31.665 449 ALA A O 1
ATOM 3368 N N . TYR A 1 456 ? -10.734 30.079 29.462 1.000 29.951 450 TYR A N 1
ATOM 3369 C CA . TYR A 1 456 ? -9.693 30.172 28.396 1.000 31.350 450 TYR A CA 1
ATOM 3370 C C . TYR A 1 456 ? -8.937 28.853 28.271 1.000 31.853 450 TYR A C 1
ATOM 3371 O O . TYR A 1 456 ? -8.324 28.671 27.242 1.000 33.742 450 TYR A O 1
ATOM 3380 N N . PHE A 1 457 ? -9.007 27.948 29.255 1.000 30.323 451 PHE A N 1
ATOM 3381 C CA . PHE A 1 457 ? -8.113 26.764 29.326 1.000 32.306 451 PHE A CA 1
ATOM 3382 C C . PHE A 1 457 ? -8.891 25.451 29.160 1.000 36.015 451 PHE A C 1
ATOM 3383 O O . PHE A 1 457 ? -8.347 24.501 28.623 1.000 35.290 451 PHE A O 1
ATOM 3391 N N . ASP A 1 458 ? -10.150 25.402 29.574 1.000 37.258 452 ASP A N 1
ATOM 3392 C CA . ASP A 1 458 ? -10.914 24.148 29.773 1.000 37.367 452 ASP A CA 1
ATOM 3393 C C . ASP A 1 458 ? -12.322 24.365 29.201 1.000 36.438 452 ASP A C 1
ATOM 3394 O O . ASP A 1 458 ? -13.056 25.339 29.621 1.000 36.001 452 ASP A O 1
ATOM 3399 N N . LYS A 1 459 ? -12.729 23.496 28.286 1.000 35.764 453 LYS A N 1
ATOM 3400 C CA . LYS A 1 459 ? -14.077 23.611 27.687 1.000 40.973 453 LYS A CA 1
ATOM 3401 C C . LYS A 1 459 ? -15.157 23.362 28.772 1.000 37.371 453 LYS A C 1
ATOM 3402 O O . LYS A 1 459 ? -16.234 24.022 28.659 1.000 31.665 453 LYS A O 1
ATOM 3408 N N . LYS A 1 460 ? -14.900 22.541 29.811 1.000 38.682 454 LYS A N 1
ATOM 3409 C CA . LYS A 1 460 ? -15.882 22.291 30.912 1.000 41.127 454 LYS A CA 1
ATOM 3410 C C . LYS A 1 460 ? -16.214 23.637 31.573 1.000 39.615 454 LYS A C 1
ATOM 3411 O O . LYS A 1 460 ? -17.427 23.958 31.753 1.000 42.349 454 LYS A O 1
ATOM 3413 N N . ALA A 1 461 ? -15.183 24.436 31.883 1.000 43.648 455 ALA A N 1
ATOM 3414 C CA . ALA A 1 461 ? -15.333 25.772 32.510 1.000 40.359 455 ALA A CA 1
ATOM 3415 C C . ALA A 1 461 ? -16.127 26.699 31.580 1.000 37.798 455 ALA A C 1
ATOM 3416 O O . ALA A 1 461 ? -17.017 27.415 32.055 1.000 41.629 455 ALA A O 1
ATOM 3418 N N . PHE A 1 462 ? -15.800 26.706 30.287 1.000 39.020 456 PHE A N 1
ATOM 3419 C CA . PHE A 1 462 ? -16.488 27.555 29.290 1.000 35.632 456 PHE A CA 1
ATOM 3420 C C . PHE A 1 462 ? -17.975 27.180 29.280 1.000 38.181 456 PHE A C 1
ATOM 3421 O O . PHE A 1 462 ? -18.843 28.062 29.192 1.000 36.682 456 PHE A O 1
ATOM 3429 N N . ALA A 1 463 ? -18.266 25.888 29.364 1.000 40.672 457 ALA A N 1
ATOM 3430 C CA . ALA A 1 463 ? -19.648 25.354 29.281 1.000 43.428 457 ALA A CA 1
ATOM 3431 C C . ALA A 1 463 ? -20.434 25.794 30.526 1.000 41.384 457 ALA A C 1
ATOM 3432 O O . ALA A 1 463 ? -21.590 26.295 30.337 1.000 44.613 457 ALA A O 1
ATOM 3434 N N . LYS A 1 464 ? -19.834 25.700 31.723 1.000 41.551 458 LYS A N 1
ATOM 3435 C CA . LYS A 1 464 ? -20.448 26.196 32.996 1.000 47.386 458 LYS A CA 1
ATOM 3436 C C . LYS A 1 464 ? -20.832 27.657 32.805 1.000 48.898 458 LYS A C 1
ATOM 3437 O O . LYS A 1 464 ? -22.008 27.996 32.932 1.000 55.830 458 LYS A O 1
ATOM 3443 N N . LEU A 1 465 ? -19.859 28.478 32.439 1.000 53.075 459 LEU A N 1
ATOM 3444 C CA . LEU A 1 465 ? -20.029 29.926 32.153 1.000 54.013 459 LEU A CA 1
ATOM 3445 C C . LEU A 1 465 ? -21.178 30.179 31.157 1.000 54.679 459 LEU A C 1
ATOM 3446 O O . LEU A 1 465 ? -22.013 31.072 31.421 1.000 55.393 459 LEU A O 1
ATOM 3451 N N . LYS A 1 466 ? -21.232 29.440 30.044 1.000 52.958 460 LYS A N 1
ATOM 3452 C CA . LYS A 1 466 ? -22.140 29.766 28.910 1.000 59.825 460 LYS A CA 1
ATOM 3453 C C . LYS A 1 466 ? -23.596 29.426 29.280 1.000 60.606 460 LYS A C 1
ATOM 3454 O O . LYS A 1 466 ? -24.483 30.033 28.667 1.000 67.477 460 LYS A O 1
ATOM 3460 N N . SER A 1 467 ? -23.849 28.551 30.261 1.000 54.066 461 SER A N 1
ATOM 3461 C CA . SER A 1 467 ? -25.161 28.448 30.964 1.000 61.282 461 SER A CA 1
ATOM 3462 C C . SER A 1 467 ? -25.240 29.500 32.094 1.000 68.116 461 SER A C 1
ATOM 3463 O O . SER A 1 467 ? -25.050 29.109 33.267 1.000 71.429 461 SER A O 1
ATOM 3466 N N . ASP A 1 468 ? -25.478 30.784 31.749 1.000 74.802 462 ASP A N 1
ATOM 3467 C CA . ASP A 1 468 ? -25.368 31.985 32.631 1.000 65.677 462 ASP A CA 1
ATOM 3468 C C . ASP A 1 468 ? -25.492 31.573 34.096 1.000 70.506 462 ASP A C 1
ATOM 3469 O O . ASP A 1 468 ? -24.490 31.173 34.671 1.000 64.245 462 ASP A O 1
#

Sequence (436 aa):
TQTYETEFARPLNEVLTDIQNRFGIRLKYDIDTVGKILPYADFRIRPYSVEESLTNVLSPFDYKFVRQSGNLYKLKAYEYPRRTDADGEKLAYLNTLYADKQAFELRADSLRKEVRQRLGIDTLLAQCVNSTPILSKIRKFDGYTVQNFALETLPGLYVCGSVYTPQSKGKHALIICPNGHFGGGRYREDQQQRGTLARGAVCVDYDLFGWGESILQVGSTAHRSSAAHTIQANGLLILDYLASRKDIDTKRIGANGGSGGGTHTVLLTTLDDRFTASAPVVSLASHFDGGCPCESGPIQLSAGGTCNAELAATFAPRPQLVVSDGGDWTASVPALEFPYLQRIYGFYDAKDNVTNVHLPKEKHDFGPNKRNAVYDFFAEVFDLDKKLDESKVTIEPESAYSFGEKGELLPENAIRSFDKVAAYFDKKAFAKLKSD

Secondary structure (DSSP, 8-state):
---GGGTT-EEHHHHHHHHHHHHT-EEEESS--TT-EETTGGGG--TT-HHHHHHHHHGGGTEEEEE-STTEEEEEE--TTB--HHHHH--HHHHTT-SSHHHHHHHHHHHHHHHHHHHTHHHHHTT------EEPPPEE-SSEEEEEEEEE-STT-EEEEEEEEESSSS-EEEEEE---S-TTGGGSHHHHH--TTT--EEEEEEPPTTSGGGHHHH-SGGGSSSHHHHHH--HHHHHH---S-SSEEEEEEEEEEETHHHHHHHHHHHH-TT--EEEEES---SSB--SSHHHH--GGGGGG---HHHHHHTTTTS-EEEEEETTSGGGGTTTTHHHHHHHHHHTTT-GGGEEEEEETT--SS--HHHHHHHHHHHHHHHT------GGGS----TT---S-TTSTT--TT---SHHHHHTTT-HHHHHHHH--

Nearest PDB structures (foldseek):
  6goc-assembly1_A  TM=1.002E+00  e=2.347E-87  Bacteroides thetaiotaomicron
  3nuz-assembly3_F  TM=6.574E-01  e=1.080E-12  Bacteroides fragilis NCTC 9343
  3nuz-assembly3_E  TM=6.209E-01  e=3.298E-12  Bacteroides fragilis NCTC 9343
  4hxe-assembly1_B  TM=6.282E-01  e=1.784E-08  Pyrococcus horikoshii OT3
  4hxg-assembly2_G  TM=5.307E-01  e=3.486E-08  Pyrococcus horikoshii OT3

InterPro domains:
  IPR024284 Protein of unknown function DUF3826 [PF12875] (465-646)
  IPR029058 Alpha/Beta hydrolase fold [G3DSA:3.40.50.1820] (94-427)
  IPR029058 Alpha/Beta hydrolase fold [SSF53474] (151-408)
  IPR050261 FrsA esterase [PTHR22946] (21-590)

Organism: Bacteroides thetaiotaomicron (strain ATCC 29148 / DSM 2079 / JCM 5827 / CCUG 10774 / NCTC 10582 / VPI-5482 / E50) (NCBI:txid226186)

B-factor: mean 35.66, std 9.94, range [10.82, 104.91]

Radius of gyration: 24.12 Å; Cα contacts (8 Å, |Δi|>4): 859; chains: 1; bounding box: 60×80×45 Å